Protein AF-A0A1J4KK73-F1 (afdb_monomer_lite)

Structure (mmCIF, N/CA/C/O backbone):
data_AF-A0A1J4KK73-F1
#
_entry.id   AF-A0A1J4KK73-F1
#
loop_
_atom_site.group_PDB
_atom_site.id
_atom_site.type_symbol
_atom_site.label_atom_id
_atom_site.label_alt_id
_atom_site.label_comp_id
_atom_site.label_asym_id
_atom_site.label_entity_id
_atom_site.label_seq_id
_atom_site.pdbx_PDB_ins_code
_atom_site.Cartn_x
_atom_site.Cartn_y
_atom_site.Cartn_z
_atom_site.occupancy
_atom_site.B_iso_or_equiv
_atom_site.auth_seq_id
_atom_site.auth_comp_id
_atom_site.auth_asym_id
_atom_site.auth_atom_id
_atom_site.pdbx_PDB_model_num
ATOM 1 N N . MET A 1 1 ? -114.849 -14.499 74.407 1.00 37.69 1 MET A N 1
ATOM 2 C CA . MET A 1 1 ? -116.045 -15.355 74.528 1.00 37.69 1 MET A CA 1
ATOM 3 C C . MET A 1 1 ? -116.037 -16.018 75.894 1.00 37.69 1 MET A C 1
ATOM 5 O O . MET A 1 1 ? -115.038 -16.632 76.224 1.00 37.69 1 MET A O 1
ATOM 9 N N . SER A 1 2 ? -117.132 -15.803 76.633 1.00 34.94 2 SER A N 1
ATOM 10 C CA . SER A 1 2 ? -117.765 -16.639 77.673 1.00 34.94 2 SER A CA 1
ATOM 11 C C . SER A 1 2 ? -116.891 -17.331 78.733 1.00 34.94 2 SER A C 1
ATOM 13 O O . SER A 1 2 ? -116.078 -18.186 78.421 1.00 34.94 2 SER A O 1
ATOM 15 N N . ASN A 1 3 ? -117.011 -16.933 80.008 1.00 33.81 3 ASN A N 1
ATOM 16 C CA . ASN A 1 3 ? -117.972 -17.464 81.006 1.00 33.81 3 ASN A CA 1
ATOM 17 C C . ASN A 1 3 ? -117.788 -18.968 81.277 1.00 33.81 3 ASN A C 1
ATOM 19 O O . ASN A 1 3 ? -118.080 -19.765 80.397 1.00 33.81 3 ASN A O 1
ATOM 23 N N . LYS A 1 4 ? -117.484 -19.387 82.515 1.00 38.47 4 LYS A N 1
ATOM 24 C CA . LYS A 1 4 ? -118.434 -19.637 83.622 1.00 38.47 4 LYS A CA 1
ATOM 25 C C . LYS A 1 4 ? -117.736 -20.334 84.807 1.00 38.47 4 LYS A C 1
ATOM 27 O O . LYS A 1 4 ? -116.774 -21.069 84.632 1.00 38.47 4 LYS A O 1
ATOM 32 N N . LYS A 1 5 ? -118.289 -20.067 85.992 1.00 43.50 5 LYS A N 1
ATOM 33 C CA . LYS A 1 5 ? -118.094 -20.722 87.297 1.00 43.50 5 LYS A CA 1
ATOM 34 C C . LYS A 1 5 ? -118.304 -22.244 87.235 1.00 43.50 5 LYS A C 1
ATOM 36 O O . LYS A 1 5 ? -119.182 -22.663 86.491 1.00 43.50 5 LYS A O 1
ATOM 41 N N . GLU A 1 6 ? -117.653 -23.004 88.121 1.00 37.44 6 GLU A N 1
ATOM 42 C CA . GLU A 1 6 ? -118.314 -23.685 89.256 1.00 37.44 6 GLU A CA 1
ATOM 43 C C . GLU A 1 6 ? -117.325 -24.425 90.173 1.00 37.44 6 GLU A C 1
ATOM 45 O O . GLU A 1 6 ? -116.244 -24.843 89.769 1.00 37.44 6 GLU A O 1
ATOM 50 N N . SER A 1 7 ? -117.716 -24.489 91.443 1.00 42.03 7 SER A N 1
ATOM 51 C CA . SER A 1 7 ? -116.989 -24.955 92.624 1.00 42.03 7 SER A CA 1
ATOM 52 C C . SER A 1 7 ? -117.225 -26.447 92.885 1.00 42.03 7 SER A C 1
ATOM 54 O O . SER A 1 7 ? -118.329 -26.914 92.624 1.00 42.03 7 SER A O 1
ATOM 56 N N . GLN A 1 8 ? -116.289 -27.148 93.541 1.00 37.66 8 GLN A N 1
ATOM 57 C CA . GLN A 1 8 ? -116.631 -28.192 94.524 1.00 37.66 8 GLN A CA 1
ATOM 58 C C . GLN A 1 8 ? -115.457 -28.527 95.464 1.00 37.66 8 GLN A C 1
ATOM 60 O O . GLN A 1 8 ? -114.325 -28.731 95.035 1.00 37.66 8 GLN A O 1
ATOM 65 N N . GLU A 1 9 ? -115.762 -28.520 96.763 1.00 37.34 9 GLU A N 1
ATOM 66 C CA . GLU A 1 9 ? -114.886 -28.761 97.914 1.00 37.34 9 GLU A CA 1
ATOM 67 C C . GLU A 1 9 ? -114.491 -30.238 98.077 1.00 37.34 9 GLU A C 1
ATOM 69 O O . GLU A 1 9 ? -115.295 -31.137 97.836 1.00 37.34 9 GLU A O 1
ATOM 74 N N . GLY A 1 10 ? -113.279 -30.485 98.593 1.00 32.53 10 GLY A N 1
ATOM 75 C CA . GLY A 1 10 ? -112.833 -31.817 99.006 1.00 32.53 10 GLY A CA 1
ATOM 76 C C . GLY A 1 10 ? -111.504 -31.837 99.778 1.00 32.53 10 GLY A C 1
ATOM 77 O O . GLY A 1 10 ? -110.444 -31.983 99.187 1.00 32.53 10 GLY A O 1
ATOM 78 N N . ASN A 1 11 ? -111.599 -31.775 101.111 1.00 37.06 11 ASN A N 1
ATOM 79 C CA . ASN A 1 11 ? -110.694 -32.348 102.129 1.00 37.06 11 ASN A CA 1
ATOM 80 C C . ASN A 1 11 ? -109.255 -31.759 102.352 1.00 37.06 11 ASN A C 1
ATOM 82 O O . ASN A 1 11 ? -108.294 -32.151 101.689 1.00 37.06 11 ASN A O 1
ATOM 86 N N . PRO A 1 12 ? -109.038 -30.895 103.376 1.00 44.22 12 PRO A N 1
ATOM 87 C CA . PRO A 1 12 ? -107.839 -30.052 103.523 1.00 44.22 12 PRO A CA 1
ATOM 88 C C . PRO A 1 12 ? -106.745 -30.584 104.484 1.00 44.22 12 PRO A C 1
ATOM 90 O O . PRO A 1 12 ? -106.152 -29.799 105.223 1.00 44.22 12 PRO A O 1
ATOM 93 N N . LYS A 1 13 ? -106.457 -31.899 104.534 1.00 44.25 13 LYS A N 1
ATOM 94 C CA . LYS A 1 13 ? -105.399 -32.437 105.438 1.00 44.25 13 LYS A CA 1
ATOM 95 C C . LYS A 1 13 ? -104.414 -33.471 104.866 1.00 44.25 13 LYS A C 1
ATOM 97 O O . LYS A 1 13 ? -103.488 -33.852 105.575 1.00 44.25 13 LYS A O 1
ATOM 102 N N . GLN A 1 14 ? -104.530 -33.868 103.597 1.00 44.59 14 GLN A N 1
ATOM 103 C CA . GLN A 1 14 ? -103.489 -34.651 102.893 1.00 44.59 14 GLN A CA 1
ATOM 104 C C . GLN A 1 14 ? -102.773 -33.859 101.787 1.00 44.59 14 GLN A C 1
ATOM 106 O O . GLN A 1 14 ? -101.636 -34.169 101.447 1.00 44.59 14 GLN A O 1
ATOM 111 N N . VAL A 1 15 ? -103.383 -32.772 101.308 1.00 51.00 15 VAL A N 1
ATOM 112 C CA . VAL A 1 15 ? -102.868 -31.945 100.206 1.00 51.00 15 VAL A CA 1
ATOM 113 C C . VAL A 1 15 ? -101.677 -31.069 100.630 1.00 51.00 15 VAL A C 1
ATOM 115 O O . VAL A 1 15 ? -100.819 -30.762 99.812 1.00 51.00 15 VAL A O 1
ATOM 118 N N . THR A 1 16 ? -101.547 -30.714 101.913 1.00 52.53 16 THR A N 1
ATOM 119 C CA . THR A 1 16 ? -100.463 -29.842 102.406 1.00 52.53 16 THR A CA 1
ATOM 120 C C . THR A 1 16 ? -99.100 -30.535 102.488 1.00 52.53 16 THR A C 1
ATOM 122 O O . THR A 1 16 ? -98.105 -29.925 102.114 1.00 52.53 16 THR A O 1
ATOM 125 N N . LYS A 1 17 ? -99.033 -31.820 102.870 1.00 54.22 17 LYS A N 1
ATOM 126 C CA . LYS A 1 17 ? -97.762 -32.578 102.890 1.00 54.22 17 LYS A CA 1
ATOM 127 C C . LYS A 1 17 ? -97.288 -32.993 101.494 1.00 54.22 17 LYS A C 1
ATOM 129 O O . LYS A 1 17 ? -96.089 -33.004 101.240 1.00 54.22 17 LYS A O 1
ATOM 134 N N . GLU A 1 18 ? -98.206 -33.291 100.574 1.00 53.12 18 GLU A N 1
ATOM 135 C CA . GLU A 1 18 ? -97.863 -33.551 99.168 1.00 53.12 18 GLU A CA 1
ATOM 136 C C . GLU A 1 18 ? -97.435 -32.277 98.428 1.00 53.12 18 GLU A C 1
ATOM 138 O O . GLU A 1 18 ? -96.528 -32.334 97.599 1.00 53.12 18 GLU A O 1
ATOM 143 N N . LEU A 1 19 ? -98.041 -31.125 98.745 1.00 54.22 19 LEU A N 1
ATOM 144 C CA . LEU A 1 19 ? -97.630 -29.827 98.204 1.00 54.22 19 LEU A CA 1
ATOM 145 C C . LEU A 1 19 ? -96.287 -29.356 98.766 1.00 54.22 19 LEU A C 1
ATOM 147 O O . LEU A 1 19 ? -95.513 -28.795 98.002 1.00 54.22 19 LEU A O 1
ATOM 151 N N . GLU A 1 20 ? -95.966 -29.608 100.039 1.00 58.38 20 GLU A N 1
ATOM 152 C CA . GLU A 1 20 ? -94.637 -29.304 100.596 1.00 58.38 20 GLU A CA 1
ATOM 153 C C . GLU A 1 20 ? -93.544 -30.201 100.003 1.00 58.38 20 GLU A C 1
ATOM 155 O O . GLU A 1 20 ? -92.474 -29.704 99.654 1.00 58.38 20 GLU A O 1
ATOM 160 N N . LEU A 1 21 ? -93.812 -31.498 99.798 1.00 59.66 21 LEU A N 1
ATOM 161 C CA . LEU A 1 21 ? -92.855 -32.406 99.158 1.00 59.66 21 LEU A CA 1
ATOM 162 C C . LEU A 1 21 ? -92.691 -32.094 97.659 1.00 59.66 21 LEU A C 1
ATOM 164 O O . LEU A 1 21 ? -91.568 -32.073 97.162 1.00 59.66 21 LEU A O 1
ATOM 168 N N . LYS A 1 22 ? -93.778 -31.770 96.939 1.00 59.25 22 LYS A N 1
ATOM 169 C CA . LYS A 1 22 ? -93.704 -31.273 95.551 1.00 59.25 22 LYS A CA 1
ATOM 170 C C . LYS A 1 22 ? -93.033 -29.909 95.459 1.00 59.25 22 LYS A C 1
ATOM 172 O O . LYS A 1 22 ? -92.297 -29.692 94.509 1.00 59.25 22 LYS A O 1
ATOM 177 N N . ALA A 1 23 ? -93.236 -29.008 96.417 1.00 60.09 23 ALA A N 1
ATOM 178 C CA . ALA A 1 23 ? -92.556 -27.716 96.451 1.00 60.09 23 ALA A CA 1
ATOM 179 C C . ALA A 1 23 ? -91.062 -27.873 96.760 1.00 60.09 23 ALA A C 1
ATOM 181 O O . ALA A 1 23 ? -90.253 -27.191 96.139 1.00 60.09 23 ALA A O 1
ATOM 182 N N . ALA A 1 24 ? -90.676 -28.800 97.642 1.00 61.19 24 ALA A N 1
ATOM 183 C CA . ALA A 1 24 ? -89.277 -29.123 97.914 1.00 61.19 24 ALA A CA 1
ATOM 184 C C . ALA A 1 24 ? -88.603 -29.797 96.707 1.00 61.19 24 ALA A C 1
ATOM 186 O O . ALA A 1 24 ? -87.531 -29.363 96.296 1.00 61.19 24 ALA A O 1
ATOM 187 N N . VAL A 1 25 ? -89.245 -30.783 96.071 1.00 63.25 25 VAL A N 1
ATOM 188 C CA . VAL A 1 25 ? -88.733 -31.430 94.847 1.00 63.25 25 VAL A CA 1
ATOM 189 C C . VAL A 1 25 ? -88.674 -30.439 93.685 1.00 63.25 25 VAL A C 1
ATOM 191 O O . VAL A 1 25 ? -87.638 -30.349 93.041 1.00 63.25 25 VAL A O 1
ATOM 194 N N . MET A 1 26 ? -89.699 -29.605 93.476 1.00 63.50 26 MET A N 1
ATOM 195 C CA . MET A 1 26 ? -89.655 -28.526 92.480 1.00 63.50 26 MET A CA 1
ATOM 196 C C . MET A 1 26 ? -88.588 -27.482 92.806 1.00 63.50 26 MET A C 1
ATOM 198 O O . MET A 1 26 ? -87.956 -26.978 91.893 1.00 63.50 26 MET A O 1
ATOM 202 N N . SER A 1 27 ? -88.360 -27.143 94.076 1.00 65.94 27 SER A N 1
ATOM 203 C CA . SER A 1 27 ? -87.299 -26.209 94.471 1.00 65.94 27 SER A CA 1
ATOM 204 C C . SER A 1 27 ? -85.912 -26.796 94.194 1.00 65.94 27 SER A C 1
ATOM 206 O O . SER A 1 27 ? -85.045 -26.105 93.661 1.00 65.94 27 SER A O 1
ATOM 208 N N . THR A 1 28 ? -85.728 -28.091 94.463 1.00 65.44 28 THR A N 1
ATOM 209 C CA . THR A 1 28 ? -84.481 -28.821 94.183 1.00 65.44 28 THR A CA 1
ATOM 210 C C . THR A 1 28 ? -84.267 -28.998 92.675 1.00 65.44 28 THR A C 1
ATOM 212 O O . THR A 1 28 ? -83.161 -28.785 92.190 1.00 65.44 28 THR A O 1
ATOM 215 N N . ASP A 1 29 ? -85.325 -29.272 91.905 1.00 66.88 29 ASP A N 1
ATOM 216 C CA . ASP A 1 29 ? -85.297 -29.310 90.437 1.00 66.88 29 ASP A CA 1
ATOM 217 C C . ASP A 1 29 ? -85.061 -27.926 89.828 1.00 66.88 29 ASP A C 1
ATOM 219 O O . ASP A 1 29 ? -84.320 -27.806 88.859 1.00 66.88 29 ASP A O 1
ATOM 223 N N . ILE A 1 30 ? -85.625 -26.858 90.395 1.00 68.50 30 ILE A N 1
ATOM 224 C CA . ILE A 1 30 ? -85.376 -25.479 89.956 1.00 68.50 30 ILE A CA 1
ATOM 225 C C . ILE A 1 30 ? -83.937 -25.070 90.285 1.00 68.50 30 ILE A C 1
ATOM 227 O O . ILE A 1 30 ? -83.308 -24.400 89.468 1.00 68.50 30 ILE A O 1
ATOM 231 N N . MET A 1 31 ? -83.386 -25.478 91.434 1.00 65.75 31 MET A N 1
ATOM 232 C CA . MET A 1 31 ? -81.975 -25.255 91.766 1.00 65.75 31 MET A CA 1
ATOM 233 C C . MET A 1 31 ? -81.039 -26.067 90.869 1.00 65.75 31 MET A C 1
ATOM 235 O O . MET A 1 31 ? -80.085 -25.495 90.352 1.00 65.75 31 MET A O 1
ATOM 239 N N . ASN A 1 32 ? -81.337 -27.336 90.587 1.00 67.94 32 ASN A N 1
ATOM 240 C CA . ASN A 1 32 ? -80.561 -28.148 89.646 1.00 67.94 32 ASN A CA 1
ATOM 241 C C . ASN A 1 32 ? -80.685 -27.636 88.205 1.00 67.94 32 ASN A C 1
ATOM 243 O O . ASN A 1 32 ? -79.696 -27.603 87.482 1.00 67.94 32 ASN A O 1
ATOM 247 N N . GLN A 1 33 ? -81.857 -27.168 87.770 1.00 70.44 33 GLN A N 1
ATOM 248 C CA . GLN A 1 33 ? -82.033 -26.528 86.461 1.00 70.44 33 GLN A CA 1
ATOM 249 C C . GLN A 1 33 ? -81.346 -25.163 86.380 1.00 70.44 33 GLN A C 1
ATOM 251 O O . GLN A 1 33 ? -80.894 -24.776 85.305 1.00 70.44 33 GLN A O 1
ATOM 256 N N . ARG A 1 34 ? -81.254 -24.420 87.490 1.00 69.88 34 ARG A N 1
ATOM 257 C CA . ARG A 1 34 ? -80.482 -23.171 87.565 1.00 69.88 34 ARG A CA 1
ATOM 258 C C . ARG A 1 34 ? -78.984 -23.438 87.545 1.00 69.88 34 ARG A C 1
ATOM 260 O O . ARG A 1 34 ? -78.317 -22.827 86.727 1.00 69.88 34 ARG A O 1
ATOM 267 N N . SER A 1 35 ? -78.492 -24.391 88.332 1.00 72.56 35 SER A N 1
ATOM 268 C CA . SER A 1 35 ? -77.089 -24.819 88.331 1.00 72.56 35 SER A CA 1
ATOM 269 C C . SER A 1 35 ? -76.682 -25.385 86.970 1.00 72.56 35 SER A C 1
ATOM 271 O O . SER A 1 35 ? -75.711 -24.920 86.398 1.00 72.56 35 SER A O 1
ATOM 273 N N . THR A 1 36 ? -77.473 -26.272 86.362 1.00 72.12 36 THR A N 1
ATOM 274 C CA . THR A 1 36 ? -77.182 -26.785 85.009 1.00 72.12 36 THR A CA 1
ATOM 275 C C . THR A 1 36 ? -77.310 -25.715 83.923 1.00 72.12 36 THR A C 1
ATOM 277 O O . THR A 1 36 ? -76.590 -25.776 82.929 1.00 72.12 36 THR A O 1
ATOM 280 N N . ARG A 1 37 ? -78.176 -24.701 84.089 1.00 72.25 37 ARG A N 1
ATOM 281 C CA . ARG A 1 37 ? -78.203 -23.520 83.207 1.00 72.25 37 ARG A CA 1
ATOM 282 C C . ARG A 1 37 ? -77.000 -22.612 83.406 1.00 72.25 37 ARG A C 1
ATOM 284 O O . ARG A 1 37 ? -76.519 -22.072 82.417 1.00 72.25 37 ARG A O 1
ATOM 291 N N . GLU A 1 38 ? -76.540 -22.422 84.634 1.00 76.25 38 GLU A N 1
ATOM 292 C CA . GLU A 1 38 ? -75.340 -21.646 84.952 1.00 76.25 38 GLU A CA 1
ATOM 293 C C . GLU A 1 38 ? -74.087 -22.357 84.437 1.00 76.25 38 GLU A C 1
ATOM 295 O O . GLU A 1 38 ? -73.271 -21.721 83.775 1.00 76.25 38 GLU A O 1
ATOM 300 N N . ASP A 1 39 ? -73.995 -23.676 84.604 1.00 75.06 39 ASP A N 1
ATOM 301 C CA . ASP A 1 39 ? -72.930 -24.517 84.054 1.00 75.06 39 ASP A CA 1
ATOM 302 C C . ASP A 1 39 ? -72.960 -24.522 82.522 1.00 75.06 39 ASP A C 1
ATOM 304 O O . ASP A 1 39 ? -71.927 -24.334 81.878 1.00 75.06 39 ASP A O 1
ATOM 308 N N . ALA A 1 40 ? -74.141 -24.650 81.905 1.00 75.69 40 ALA A N 1
ATOM 309 C CA . ALA A 1 40 ? -74.293 -24.545 80.454 1.00 75.69 40 ALA A CA 1
ATOM 310 C C . ALA A 1 40 ? -73.959 -23.136 79.941 1.00 75.69 40 ALA A C 1
ATOM 312 O O . ALA A 1 40 ? -73.318 -22.997 78.899 1.00 75.69 40 ALA A O 1
ATOM 313 N N . ALA A 1 41 ? -74.342 -22.082 80.665 1.00 78.44 41 ALA A N 1
ATOM 314 C CA . ALA A 1 41 ? -73.981 -20.709 80.331 1.00 78.44 41 ALA A CA 1
ATOM 315 C C . ALA A 1 41 ? -72.468 -20.498 80.443 1.00 78.44 41 ALA A C 1
ATOM 317 O O . ALA A 1 41 ? -71.882 -19.906 79.537 1.00 78.44 41 ALA A O 1
ATOM 318 N N . HIS A 1 42 ? -71.824 -21.032 81.485 1.00 80.06 42 HIS A N 1
ATOM 319 C CA . HIS A 1 42 ? -70.373 -21.024 81.648 1.00 80.06 42 HIS A CA 1
ATOM 320 C C . HIS A 1 42 ? -69.670 -21.781 80.521 1.00 80.06 42 HIS A C 1
ATOM 322 O O . HIS A 1 42 ? -68.718 -21.248 79.951 1.00 80.06 42 HIS A O 1
ATOM 328 N N . LEU A 1 43 ? -70.169 -22.959 80.139 1.00 83.19 43 LEU A N 1
ATOM 329 C CA . LEU A 1 43 ? -69.639 -23.761 79.037 1.00 83.19 43 LEU A CA 1
ATOM 330 C C . LEU A 1 43 ? -69.768 -23.028 77.694 1.00 83.19 43 LEU A C 1
ATOM 332 O O . LEU A 1 43 ? -68.811 -22.976 76.925 1.00 83.19 43 LEU A O 1
ATOM 336 N N . VAL A 1 44 ? -70.914 -22.391 77.429 1.00 81.75 44 VAL A N 1
ATOM 337 C CA . VAL A 1 44 ? -71.133 -21.551 76.239 1.00 81.75 44 VAL A CA 1
ATOM 338 C C . VAL A 1 44 ? -70.196 -20.343 76.242 1.00 81.75 44 VAL A C 1
ATOM 340 O O . VAL A 1 44 ? -69.642 -19.996 75.201 1.00 81.75 44 VAL A O 1
ATOM 343 N N . LEU A 1 45 ? -69.964 -19.715 77.397 1.00 84.81 45 LEU A N 1
ATOM 344 C CA . LEU A 1 45 ? -69.024 -18.598 77.538 1.00 84.81 45 LEU A CA 1
ATOM 345 C C . LEU A 1 45 ? -67.576 -19.045 77.304 1.00 84.81 45 LEU A C 1
ATOM 347 O O . LEU A 1 45 ? -66.802 -18.325 76.667 1.00 84.81 45 LEU A O 1
ATOM 351 N N . GLN A 1 46 ? -67.219 -20.243 77.769 1.00 84.50 46 GLN A N 1
ATOM 352 C CA . GLN A 1 46 ? -65.917 -20.862 77.544 1.00 84.50 46 GLN A CA 1
ATOM 353 C C . GLN A 1 46 ? -65.717 -21.207 76.065 1.00 84.50 46 GLN A C 1
ATOM 355 O O . GLN A 1 46 ? -64.695 -20.830 75.494 1.00 84.50 46 GLN A O 1
ATOM 360 N N . PHE A 1 47 ? -66.717 -21.815 75.419 1.00 88.12 47 PHE A N 1
ATOM 361 C CA . PHE A 1 47 ? -66.720 -22.073 73.978 1.00 88.12 47 PHE A CA 1
ATOM 362 C C . PHE A 1 47 ? -66.607 -20.780 73.182 1.00 88.12 47 PHE A C 1
ATOM 364 O O . PHE A 1 47 ? -65.797 -20.694 72.267 1.00 88.12 47 PHE A O 1
ATOM 371 N N . LYS A 1 48 ? -67.359 -19.740 73.555 1.00 86.75 48 LYS A N 1
ATOM 372 C CA . LYS A 1 48 ? -67.303 -18.436 72.889 1.00 86.75 48 LYS A CA 1
ATOM 373 C C . LYS A 1 48 ? -65.911 -17.816 73.011 1.00 86.75 48 LYS A C 1
ATOM 375 O O . LYS A 1 48 ? -65.387 -17.343 72.010 1.00 86.75 48 LYS A O 1
ATOM 380 N N . ARG A 1 49 ? -65.276 -17.886 74.189 1.00 86.81 49 ARG A N 1
ATOM 381 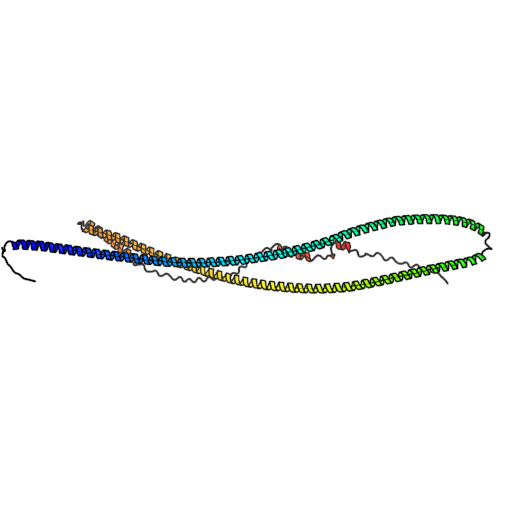C CA . ARG A 1 49 ? -63.882 -17.447 74.389 1.00 86.81 49 ARG A CA 1
ATOM 382 C C . ARG A 1 49 ? -62.886 -18.267 73.570 1.00 86.81 49 ARG A C 1
ATOM 384 O O . ARG A 1 49 ? -62.011 -17.680 72.942 1.00 86.81 49 ARG A O 1
ATOM 391 N N . GLN A 1 50 ? -63.021 -19.592 73.542 1.00 87.94 50 GLN A N 1
ATOM 392 C CA . GLN A 1 50 ? -62.161 -20.464 72.736 1.00 87.94 50 GLN A CA 1
ATOM 393 C C . GLN A 1 50 ? -62.319 -20.184 71.239 1.00 87.94 50 GLN A C 1
ATOM 395 O O . GLN A 1 50 ? -61.325 -20.112 70.524 1.00 87.94 50 GLN A O 1
ATOM 400 N N . LEU A 1 51 ? -63.545 -19.952 70.771 1.00 89.06 51 LEU A N 1
ATOM 401 C CA . LEU A 1 51 ? -63.849 -19.652 69.373 1.00 89.06 51 LEU A CA 1
ATOM 402 C C . LEU A 1 51 ? -63.333 -18.262 68.975 1.00 89.06 51 LEU A C 1
ATOM 404 O O . LEU A 1 51 ? -62.800 -18.097 67.883 1.00 89.06 51 LEU A O 1
ATOM 408 N N . GLN A 1 52 ? -63.391 -17.284 69.884 1.00 88.69 52 GLN A N 1
ATOM 409 C CA . GLN A 1 52 ? -62.806 -15.954 69.687 1.00 88.69 52 GLN A CA 1
ATOM 410 C C . GLN A 1 52 ? -61.267 -15.998 69.672 1.00 88.69 52 GLN A C 1
ATOM 412 O O . GLN A 1 52 ? -60.638 -15.345 68.842 1.00 88.69 52 GLN A O 1
ATOM 417 N N . ALA A 1 53 ? -60.647 -16.815 70.531 1.00 86.75 53 ALA A N 1
ATOM 418 C CA . ALA A 1 53 ? -59.203 -17.052 70.517 1.00 86.75 53 ALA A CA 1
ATOM 419 C C . ALA A 1 53 ? -58.750 -17.811 69.253 1.00 86.75 53 ALA A C 1
ATOM 421 O O . ALA A 1 53 ? -57.722 -17.483 68.656 1.00 86.75 53 ALA A O 1
ATOM 422 N N . ALA A 1 54 ? -59.534 -18.792 68.797 1.00 87.62 54 ALA A N 1
ATOM 423 C CA . ALA A 1 54 ? -59.307 -19.492 67.536 1.00 87.62 54 ALA A CA 1
ATOM 424 C C . ALA A 1 54 ? -59.438 -18.540 66.332 1.00 87.62 54 ALA A C 1
ATOM 426 O O . ALA A 1 54 ? -58.573 -18.540 65.462 1.00 87.62 54 ALA A O 1
ATOM 427 N N . ALA A 1 55 ? -60.447 -17.665 66.316 1.00 84.69 55 ALA A N 1
ATOM 428 C CA . ALA A 1 55 ? -60.605 -16.647 65.277 1.00 84.69 55 ALA A CA 1
ATOM 429 C C . ALA A 1 55 ? -59.397 -15.694 65.222 1.00 84.69 55 ALA A C 1
ATOM 431 O O . ALA A 1 55 ? -58.814 -15.516 64.157 1.00 84.69 55 ALA A O 1
ATOM 432 N N . LEU A 1 56 ? -58.939 -15.185 66.373 1.00 89.44 56 LEU A N 1
ATOM 433 C CA . LEU A 1 56 ? -57.752 -14.322 66.459 1.00 89.44 56 LEU A CA 1
ATOM 434 C C . LEU A 1 56 ? -56.460 -15.024 66.014 1.00 89.44 56 LEU A C 1
ATOM 436 O O . LEU A 1 56 ? -55.578 -14.403 65.424 1.00 89.44 56 LEU A O 1
ATOM 440 N N . THR A 1 57 ? -56.307 -16.319 66.300 1.00 90.62 57 THR A N 1
ATOM 441 C CA . THR A 1 57 ? -55.127 -17.075 65.841 1.00 90.62 57 THR A CA 1
ATOM 442 C C . THR A 1 57 ? -55.161 -17.351 64.340 1.00 90.62 57 THR A C 1
ATOM 444 O O . THR A 1 57 ? -54.105 -17.332 63.705 1.00 90.62 57 THR A O 1
ATOM 447 N N . VAL A 1 58 ? -56.343 -17.568 63.757 1.00 90.50 58 VAL A N 1
ATOM 448 C CA . VAL A 1 58 ? -56.523 -17.673 62.301 1.00 90.50 58 VAL A CA 1
ATOM 449 C C . VAL A 1 58 ? -56.251 -16.332 61.623 1.00 90.50 58 VAL A C 1
ATOM 451 O O . VAL A 1 58 ? -55.534 -16.308 60.629 1.00 90.50 58 VAL A O 1
ATOM 454 N N . GLU A 1 59 ? -56.729 -15.224 62.187 1.00 90.06 59 GLU A N 1
ATOM 455 C CA . GLU A 1 59 ? -56.497 -13.871 61.667 1.00 90.06 59 GLU A CA 1
ATOM 456 C C . GLU A 1 59 ? -55.003 -13.514 61.667 1.00 90.06 59 GLU A C 1
ATOM 458 O O . GLU A 1 59 ? -54.450 -13.177 60.623 1.00 90.06 59 GLU A O 1
ATOM 463 N N . LYS A 1 60 ? -54.289 -13.757 62.776 1.00 91.31 60 LYS A N 1
ATOM 464 C CA . LYS A 1 60 ? -52.821 -13.597 62.830 1.00 91.31 60 LYS A CA 1
ATOM 465 C C . LYS A 1 60 ? -52.083 -14.488 61.823 1.00 91.31 60 LYS A C 1
ATOM 467 O O . LYS A 1 60 ? -51.068 -14.088 61.245 1.00 91.31 60 LYS A O 1
ATOM 472 N N . LYS A 1 61 ? -52.557 -15.719 61.599 1.00 91.44 61 LYS A N 1
ATOM 473 C CA . LYS A 1 61 ? -51.997 -16.605 60.562 1.00 91.44 61 LYS A CA 1
ATOM 474 C C . LYS A 1 61 ? -52.270 -16.071 59.154 1.00 91.44 61 LYS A C 1
ATOM 476 O O . LYS A 1 61 ? -51.381 -16.145 58.312 1.00 91.44 61 LYS A O 1
ATOM 481 N N . ALA A 1 62 ? -53.449 -15.508 58.904 1.00 90.25 62 ALA A N 1
ATOM 482 C CA . ALA A 1 62 ? -53.787 -14.892 57.627 1.00 90.25 62 ALA A CA 1
ATOM 483 C C . ALA A 1 62 ? -52.926 -13.646 57.365 1.00 90.25 62 ALA A C 1
ATOM 485 O O . ALA A 1 62 ? -52.352 -13.531 56.288 1.00 90.25 62 ALA A O 1
ATOM 486 N N . GLU A 1 63 ? -52.731 -12.772 58.356 1.00 90.00 63 GLU A N 1
ATOM 487 C CA . GLU A 1 63 ? -51.863 -11.588 58.243 1.00 90.00 63 GLU A CA 1
ATOM 488 C C . GLU A 1 63 ? -50.396 -11.952 57.979 1.00 90.00 63 GLU A C 1
ATOM 490 O O . GLU A 1 63 ? -49.733 -11.351 57.129 1.00 90.00 63 GLU A O 1
ATOM 495 N N . THR A 1 64 ? -49.869 -12.965 58.673 1.00 91.31 64 THR A N 1
ATOM 496 C CA . THR A 1 64 ? -48.490 -13.438 58.450 1.00 91.31 64 THR A CA 1
ATOM 497 C C . THR A 1 64 ? -48.324 -14.095 57.080 1.00 91.31 64 THR A C 1
ATOM 499 O O . THR A 1 64 ? -47.309 -13.876 56.413 1.00 91.31 64 THR A O 1
ATOM 502 N N . GLN A 1 65 ? -49.319 -14.857 56.615 1.00 91.94 65 GLN A N 1
ATOM 503 C CA . GLN A 1 65 ? -49.336 -15.397 55.254 1.00 91.94 65 GLN A CA 1
ATOM 504 C C . GLN A 1 65 ? -49.433 -14.285 54.207 1.00 91.94 65 GLN A C 1
ATOM 506 O O . GLN A 1 65 ? -48.674 -14.312 53.241 1.00 91.94 65 GLN A O 1
ATOM 511 N N . GLN A 1 66 ? -50.277 -13.278 54.424 1.00 93.50 66 GLN A N 1
ATOM 512 C CA . GLN A 1 66 ? -50.413 -12.123 53.540 1.00 93.50 66 GLN A CA 1
ATOM 513 C C . GLN A 1 66 ? -49.100 -11.339 53.444 1.00 93.50 66 GLN A C 1
ATOM 515 O O . GLN A 1 66 ? -48.618 -11.072 52.347 1.00 93.50 66 GLN A O 1
ATOM 520 N N . SER A 1 67 ? -48.447 -11.082 54.580 1.00 92.69 67 SER A N 1
ATOM 521 C CA . SER A 1 67 ? -47.128 -10.436 54.634 1.00 92.69 67 SER A CA 1
ATOM 522 C C . SER A 1 67 ? -46.070 -11.230 53.856 1.00 92.69 67 SER A C 1
ATOM 524 O O . SER A 1 67 ? -45.235 -10.660 53.150 1.00 92.69 67 SER A O 1
ATOM 526 N N . ARG A 1 68 ? -46.117 -12.568 53.936 1.00 93.56 68 ARG A N 1
ATOM 527 C CA . ARG A 1 68 ? -45.224 -13.454 53.176 1.00 93.56 68 ARG A CA 1
ATOM 528 C C . ARG A 1 68 ? -45.523 -13.428 51.677 1.00 93.56 68 ARG A C 1
ATOM 530 O O . ARG A 1 68 ? -44.582 -13.414 50.886 1.00 93.56 68 ARG A O 1
ATOM 537 N N . ILE A 1 69 ? -46.796 -13.406 51.284 1.00 93.19 69 ILE A N 1
ATOM 538 C CA . ILE A 1 69 ? -47.216 -13.276 49.882 1.00 93.19 69 ILE A CA 1
ATOM 539 C C . ILE A 1 69 ? -46.735 -11.940 49.315 1.00 93.19 69 ILE A C 1
ATOM 541 O O . ILE A 1 69 ? -46.139 -11.914 48.240 1.00 93.19 69 ILE A O 1
ATOM 545 N N . GLU A 1 70 ? -46.920 -10.840 50.044 1.00 93.38 70 GLU A N 1
ATOM 546 C CA . GLU A 1 70 ? -46.453 -9.519 49.621 1.00 93.38 70 GLU A CA 1
ATOM 547 C C . GLU A 1 70 ? -44.934 -9.468 49.464 1.00 93.38 70 GLU A C 1
ATOM 549 O O . GLU A 1 70 ? -44.438 -8.952 48.461 1.00 93.38 70 GLU A O 1
ATOM 554 N N . PHE A 1 71 ? -44.190 -10.037 50.417 1.00 94.94 71 PHE A N 1
ATOM 555 C CA . PHE A 1 71 ? -42.738 -10.147 50.317 1.00 94.94 71 PHE A CA 1
ATOM 556 C C . PHE A 1 71 ? -42.329 -10.918 49.058 1.00 94.94 71 PHE A C 1
ATOM 558 O O . PHE A 1 71 ? -41.590 -10.380 48.236 1.00 94.94 71 PHE A O 1
ATOM 565 N N . LEU A 1 72 ? -42.869 -12.125 48.856 1.00 94.31 72 LEU A N 1
ATOM 566 C CA . LEU A 1 72 ? -42.567 -12.953 47.684 1.00 94.31 72 LEU A CA 1
ATOM 567 C C . LEU A 1 72 ? -42.936 -12.255 46.371 1.00 94.31 72 LEU A C 1
ATOM 569 O O . LEU A 1 72 ? -42.183 -12.342 45.405 1.00 94.31 72 LEU A O 1
ATOM 573 N N . THR A 1 73 ? -44.046 -11.518 46.343 1.00 94.56 73 THR A N 1
ATOM 574 C CA . THR A 1 73 ? -44.481 -10.746 45.170 1.00 94.56 73 TH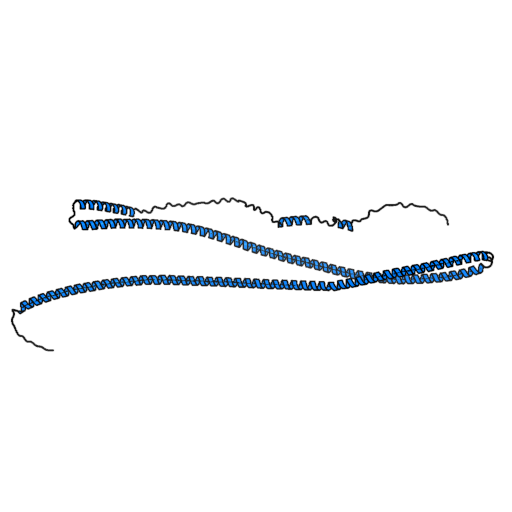R A CA 1
ATOM 575 C C . THR A 1 73 ? -43.499 -9.617 44.856 1.00 94.56 73 THR A C 1
ATOM 577 O O . THR A 1 73 ? -43.131 -9.420 43.697 1.00 94.56 73 THR A O 1
ATOM 580 N N . ARG A 1 74 ? -43.009 -8.897 45.876 1.00 94.00 74 ARG A N 1
ATOM 581 C CA . ARG A 1 74 ? -41.970 -7.867 45.697 1.00 94.00 74 ARG A CA 1
ATOM 582 C C . ARG A 1 74 ? -40.658 -8.479 45.211 1.00 94.00 74 ARG A C 1
ATOM 584 O O . ARG A 1 74 ? -40.032 -7.916 44.316 1.00 94.00 74 ARG A O 1
ATOM 591 N N . THR A 1 75 ? -40.256 -9.629 45.756 1.00 94.19 75 THR A N 1
ATOM 592 C CA . THR A 1 75 ? -39.044 -10.338 45.323 1.00 94.19 75 THR A CA 1
ATOM 593 C C . THR A 1 75 ? -39.163 -10.817 43.877 1.00 94.19 75 THR A C 1
ATOM 595 O O . THR A 1 75 ? -38.242 -10.594 43.096 1.00 94.19 75 THR A O 1
ATOM 598 N N . LEU A 1 76 ? -40.307 -11.396 43.492 1.00 94.00 76 LEU A N 1
ATOM 599 C CA . LEU A 1 76 ? -40.595 -11.801 42.112 1.00 94.00 76 LEU A CA 1
ATOM 600 C C . LEU A 1 76 ? -40.553 -10.608 41.159 1.00 94.00 76 LEU A C 1
ATOM 602 O O . LEU A 1 76 ? -39.826 -10.651 40.174 1.00 94.00 76 LEU A O 1
ATOM 606 N N . SER A 1 77 ? -41.237 -9.511 41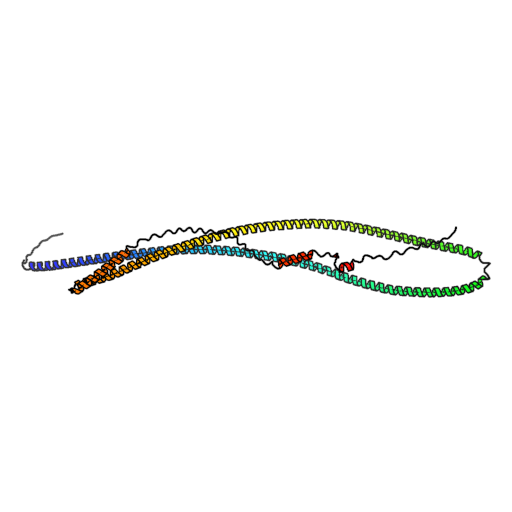.490 1.00 95.69 77 SER A N 1
ATOM 607 C CA . SER A 1 77 ? -41.217 -8.300 40.661 1.00 95.69 77 SER A CA 1
ATOM 608 C C . SER A 1 77 ? -39.808 -7.705 40.531 1.00 95.69 77 SER A C 1
ATOM 610 O O . SER A 1 77 ? -39.430 -7.208 39.469 1.00 95.69 77 SER A O 1
ATOM 612 N N . SER A 1 78 ? -38.997 -7.762 41.594 1.00 95.12 78 SER A N 1
ATOM 613 C CA . SER A 1 78 ? -37.590 -7.351 41.537 1.00 95.12 78 SER A CA 1
ATOM 614 C C . SER A 1 78 ? -36.777 -8.254 40.606 1.00 95.12 78 SER A C 1
ATOM 616 O O . SER A 1 78 ? -36.025 -7.743 39.777 1.00 95.12 78 SER A O 1
ATOM 618 N N . ALA A 1 79 ? -36.959 -9.573 40.700 1.00 93.50 79 ALA A N 1
ATOM 619 C CA . ALA A 1 79 ? -36.284 -10.547 39.846 1.00 93.50 79 ALA A CA 1
ATOM 620 C C . ALA A 1 79 ? -36.699 -10.410 38.371 1.00 93.50 79 ALA A C 1
ATOM 622 O O . ALA A 1 79 ? -35.852 -10.497 37.486 1.00 93.50 79 ALA A O 1
ATOM 623 N N . GLU A 1 80 ? -37.972 -10.128 38.088 1.00 94.12 80 GLU A N 1
ATOM 624 C CA . GLU A 1 80 ? -38.463 -9.847 36.732 1.00 94.12 80 GLU A CA 1
ATOM 625 C C . GLU A 1 80 ? -37.814 -8.589 36.147 1.00 94.12 80 GLU A C 1
ATOM 627 O O . GLU A 1 80 ? -37.301 -8.619 35.029 1.00 94.12 80 GLU A O 1
ATOM 632 N N . LYS A 1 81 ? -37.738 -7.503 36.927 1.00 95.38 81 LYS A N 1
ATOM 633 C CA . LYS A 1 81 ? -37.046 -6.273 36.505 1.00 95.38 81 LYS A CA 1
ATOM 634 C C . LYS A 1 81 ? -35.561 -6.510 36.246 1.00 95.38 81 LYS A C 1
ATOM 636 O O . LYS A 1 81 ? -34.997 -5.931 35.319 1.00 95.38 81 LYS A O 1
ATOM 641 N N . GLU A 1 82 ? -34.910 -7.324 37.069 1.00 94.75 82 GLU A N 1
ATOM 642 C CA . GLU A 1 82 ? -33.500 -7.666 36.895 1.00 94.75 82 GLU A CA 1
ATOM 643 C C . GLU A 1 82 ? -33.279 -8.547 35.662 1.00 94.75 82 GLU A C 1
ATOM 645 O O . GLU A 1 82 ? -32.388 -8.263 34.860 1.00 94.75 82 GLU A O 1
ATOM 650 N N . ARG A 1 83 ? -34.155 -9.530 35.431 1.00 95.19 83 ARG A N 1
ATOM 651 C CA . ARG A 1 83 ? -34.181 -10.329 34.202 1.00 95.19 83 ARG A CA 1
ATOM 652 C C . ARG A 1 83 ? -34.318 -9.437 32.972 1.00 95.19 83 ARG A C 1
ATOM 654 O O . ARG A 1 83 ? -33.549 -9.597 32.030 1.00 95.19 83 ARG A O 1
ATOM 661 N N . ASP A 1 84 ? -35.240 -8.480 32.981 1.00 95.25 84 ASP A N 1
ATOM 662 C CA . ASP A 1 84 ? -35.456 -7.580 31.843 1.00 95.25 84 ASP A CA 1
ATOM 663 C C . ASP A 1 84 ? -34.244 -6.664 31.600 1.00 95.25 84 ASP A C 1
ATOM 665 O O . ASP A 1 84 ? -33.849 -6.431 30.454 1.00 95.25 84 ASP A O 1
ATOM 669 N N . ARG A 1 85 ? -33.581 -6.193 32.667 1.00 95.88 85 ARG A N 1
ATOM 670 C CA . ARG A 1 85 ? -32.307 -5.457 32.561 1.00 95.88 85 ARG A CA 1
ATOM 671 C C . ARG A 1 85 ? -31.209 -6.311 31.934 1.00 95.88 85 ARG A C 1
ATOM 673 O O . ARG A 1 85 ? -30.524 -5.840 31.025 1.00 95.88 85 ARG A O 1
ATOM 680 N N . LEU A 1 86 ? -31.051 -7.553 32.393 1.00 94.44 86 LEU A N 1
ATOM 681 C CA . LEU A 1 86 ? -30.074 -8.490 31.840 1.00 94.44 86 LEU A CA 1
ATOM 682 C C . LEU A 1 86 ? -30.378 -8.805 30.376 1.00 94.44 86 LEU A C 1
ATOM 684 O O . LEU A 1 86 ? -29.464 -8.789 29.559 1.00 94.44 86 LEU A O 1
ATOM 688 N N . PHE A 1 87 ? -31.648 -9.004 30.025 1.00 95.75 87 PHE A N 1
ATOM 689 C CA . PHE A 1 87 ? -32.077 -9.281 28.656 1.00 95.75 87 PHE A CA 1
ATOM 690 C C . PHE A 1 87 ? -31.761 -8.116 27.712 1.00 95.75 87 PHE A C 1
ATOM 692 O O . PHE A 1 87 ? -31.196 -8.312 26.635 1.00 95.75 87 PHE A O 1
ATOM 699 N N . ASN A 1 88 ? -32.040 -6.883 28.142 1.00 95.50 88 ASN A N 1
ATOM 700 C CA . ASN A 1 88 ? -31.682 -5.682 27.387 1.00 95.50 88 ASN A CA 1
ATOM 701 C C . ASN A 1 88 ? -30.166 -5.540 27.222 1.00 95.50 88 ASN A C 1
ATOM 703 O O . ASN A 1 88 ? -29.694 -5.193 26.138 1.00 95.50 88 ASN A O 1
ATOM 707 N N . ARG A 1 89 ? -29.391 -5.854 28.267 1.00 95.56 89 ARG A N 1
ATOM 708 C CA . ARG A 1 89 ? -27.927 -5.828 28.193 1.00 95.56 89 ARG A CA 1
ATOM 709 C C . ARG A 1 89 ? -27.383 -6.891 27.240 1.00 95.56 89 ARG A C 1
ATOM 711 O O . ARG A 1 89 ? -26.481 -6.591 26.464 1.00 95.56 89 ARG A O 1
ATOM 718 N N . LEU A 1 90 ? -27.952 -8.095 27.260 1.00 94.12 90 LEU A N 1
ATOM 719 C CA . LEU A 1 90 ? -27.612 -9.188 26.347 1.00 94.12 90 LEU A CA 1
ATOM 720 C C . LEU A 1 90 ? -27.876 -8.789 24.896 1.00 94.12 90 LEU A C 1
ATOM 722 O O . LEU A 1 90 ? -26.995 -8.922 24.053 1.00 94.12 90 LEU A O 1
ATOM 726 N N . ARG A 1 91 ? -29.048 -8.204 24.625 1.00 96.00 91 ARG A N 1
ATOM 727 C CA . ARG A 1 91 ? -29.412 -7.711 23.293 1.00 96.00 91 ARG A CA 1
ATOM 728 C C . ARG A 1 91 ? -28.477 -6.603 22.812 1.00 96.00 91 ARG A C 1
ATOM 730 O O . ARG A 1 91 ? -28.095 -6.589 21.647 1.00 96.00 91 ARG A O 1
ATOM 737 N N . GLN A 1 92 ? -28.086 -5.691 23.701 1.00 95.75 92 GLN A N 1
ATOM 738 C CA . GLN A 1 92 ? -27.116 -4.647 23.376 1.00 95.75 92 GLN A CA 1
ATOM 739 C C . GLN A 1 92 ? -25.755 -5.246 22.998 1.00 95.75 92 GLN A C 1
ATOM 741 O O . GLN A 1 92 ? -25.216 -4.893 21.954 1.00 95.75 92 GLN A O 1
ATOM 746 N N . ILE A 1 93 ? -25.231 -6.174 23.805 1.00 94.94 93 ILE A N 1
ATOM 747 C CA . ILE A 1 93 ? -23.960 -6.859 23.522 1.00 94.94 93 ILE A CA 1
ATOM 748 C C . ILE A 1 93 ? -24.048 -7.612 22.192 1.00 94.94 93 ILE A C 1
ATOM 750 O O . ILE A 1 93 ? -23.125 -7.545 21.389 1.00 94.94 93 ILE A O 1
ATOM 754 N N . GLN A 1 94 ? -25.165 -8.288 21.931 1.00 95.81 94 GLN A N 1
ATOM 755 C CA . GLN A 1 94 ? -25.374 -9.024 20.690 1.00 95.81 94 GLN A CA 1
ATOM 756 C C . GLN A 1 94 ? -25.348 -8.092 19.471 1.00 95.81 94 GLN A C 1
ATOM 758 O O . GLN A 1 94 ? -24.610 -8.356 18.529 1.00 95.81 94 GLN A O 1
ATOM 763 N N . ASN A 1 95 ? -26.037 -6.948 19.533 1.00 95.88 95 ASN A N 1
ATOM 764 C CA . ASN A 1 95 ? -25.989 -5.932 18.477 1.00 95.88 95 ASN A CA 1
ATOM 765 C C . ASN A 1 95 ? -24.582 -5.331 18.295 1.00 95.88 95 ASN A C 1
ATOM 767 O O . ASN A 1 95 ? -24.168 -5.048 17.172 1.00 95.88 95 ASN A O 1
ATOM 771 N N . GLU A 1 96 ? -23.840 -5.114 19.386 1.00 95.75 96 GLU A N 1
ATOM 772 C CA . GLU A 1 96 ? -22.458 -4.621 19.333 1.00 95.75 96 GLU A CA 1
ATOM 773 C C . GLU A 1 96 ? -21.525 -5.641 18.661 1.00 95.75 96 GLU A C 1
ATOM 775 O O . GLU A 1 96 ? -20.695 -5.254 17.837 1.00 95.75 96 GLU A O 1
ATOM 780 N N . VAL A 1 97 ? -21.691 -6.934 18.960 1.00 95.50 97 VAL A N 1
ATOM 781 C CA . VAL A 1 97 ? -20.940 -8.033 18.332 1.00 95.50 97 VAL A CA 1
ATOM 782 C C . VAL A 1 97 ? -21.289 -8.164 16.849 1.00 95.50 97 VAL A C 1
ATOM 784 O O . VAL A 1 97 ? -20.377 -8.255 16.031 1.00 95.50 97 VAL A O 1
ATOM 787 N N . GLU A 1 98 ? -22.573 -8.114 16.486 1.00 95.75 98 GLU A N 1
ATOM 788 C CA . GLU A 1 98 ? -23.027 -8.151 15.086 1.00 95.75 98 GLU A CA 1
ATOM 789 C C . GLU A 1 98 ? -22.437 -6.969 14.295 1.00 95.75 98 GLU A C 1
ATOM 791 O O . GLU A 1 98 ? -21.830 -7.152 13.245 1.00 95.75 98 GLU A O 1
ATOM 796 N N . SER A 1 99 ? -22.480 -5.756 14.861 1.00 95.81 99 SER A N 1
ATOM 797 C CA . SER A 1 99 ? -21.893 -4.567 14.232 1.00 95.81 99 SER A CA 1
ATOM 798 C C . SER A 1 99 ? -20.373 -4.658 14.075 1.00 95.81 99 SER A C 1
ATOM 800 O O . SER A 1 99 ? -19.816 -4.149 13.099 1.00 95.81 99 SER A O 1
ATOM 802 N N . GLN A 1 100 ? -19.668 -5.259 15.038 1.00 94.88 100 GLN A N 1
ATOM 803 C CA . GLN A 1 100 ? -18.230 -5.495 14.908 1.00 94.88 100 GLN A CA 1
ATOM 804 C C . GLN A 1 100 ? -17.934 -6.530 13.827 1.00 94.88 100 GLN A C 1
ATOM 806 O O . GLN A 1 100 ? -17.028 -6.310 13.025 1.00 94.88 100 GLN A O 1
ATOM 811 N N . LYS A 1 101 ? -18.711 -7.614 13.775 1.00 96.50 101 LYS A N 1
ATOM 812 C CA . LYS A 1 101 ? -18.607 -8.637 12.737 1.00 96.50 101 LYS A CA 1
ATOM 813 C C . LYS A 1 101 ? -18.785 -8.028 11.345 1.00 96.50 101 LYS A C 1
ATOM 815 O O . LYS A 1 101 ? -17.889 -8.186 10.526 1.00 96.50 101 LYS A O 1
ATOM 820 N N . ASP A 1 102 ? -19.825 -7.224 11.129 1.00 95.69 102 ASP A N 1
ATOM 821 C CA . ASP A 1 102 ? -20.064 -6.550 9.844 1.00 95.69 102 ASP A CA 1
ATOM 822 C C . ASP A 1 102 ? -18.891 -5.645 9.432 1.00 95.69 102 ASP A C 1
ATOM 824 O O . ASP A 1 102 ? -18.504 -5.595 8.264 1.00 95.69 102 ASP A O 1
ATOM 828 N N . LYS A 1 103 ? -18.274 -4.940 10.392 1.00 95.69 103 LYS A N 1
ATOM 829 C CA . LYS A 1 103 ? -17.080 -4.117 10.127 1.00 95.69 103 LYS A CA 1
ATOM 830 C C . LYS A 1 103 ? -15.875 -4.964 9.732 1.00 95.69 103 LYS A C 1
ATOM 832 O O . LYS A 1 103 ? -15.123 -4.554 8.849 1.00 95.69 103 LYS A O 1
ATOM 837 N N . TYR A 1 104 ? -15.663 -6.103 10.388 1.00 95.31 104 TYR A N 1
ATOM 838 C CA . TYR A 1 104 ? -14.577 -7.014 10.033 1.00 95.31 104 TYR A CA 1
ATOM 839 C C . TYR A 1 104 ? -14.819 -7.671 8.675 1.00 95.31 104 TYR A C 1
ATOM 841 O O . TYR A 1 104 ? -13.891 -7.718 7.872 1.00 95.31 104 TYR A O 1
ATOM 849 N N . ASP A 1 105 ? -16.050 -8.078 8.373 1.00 94.50 105 ASP A N 1
ATOM 850 C CA . ASP A 1 105 ? -16.418 -8.649 7.076 1.00 94.50 105 ASP A CA 1
ATOM 851 C C . ASP A 1 105 ? -16.187 -7.629 5.945 1.00 94.50 105 ASP A C 1
ATOM 853 O O . ASP A 1 105 ? -15.520 -7.945 4.958 1.00 94.50 105 ASP A O 1
ATOM 857 N N . GLN A 1 106 ? -16.590 -6.365 6.136 1.00 95.81 106 GLN A N 1
ATOM 858 C CA . GLN A 1 106 ? -16.286 -5.276 5.193 1.00 95.81 106 GLN A CA 1
ATOM 859 C C . GLN A 1 106 ? -14.778 -5.032 5.025 1.00 95.81 106 GLN A C 1
ATOM 861 O O . GLN A 1 106 ? -14.307 -4.787 3.914 1.00 95.81 106 GLN A O 1
ATOM 866 N N . GLN A 1 107 ? -13.992 -5.094 6.107 1.00 94.88 107 GLN A N 1
ATOM 867 C CA . GLN A 1 107 ? -12.532 -4.955 6.027 1.00 94.88 107 GLN A CA 1
ATOM 868 C C . GLN A 1 107 ? -11.884 -6.117 5.271 1.00 94.88 107 GLN A C 1
ATOM 870 O O . GLN A 1 107 ? -10.973 -5.895 4.472 1.00 94.88 107 GLN A O 1
ATOM 875 N N . VAL A 1 108 ? -12.348 -7.345 5.505 1.00 94.06 108 VAL A N 1
ATOM 876 C CA . VAL A 1 108 ? -11.870 -8.536 4.796 1.00 94.06 108 VAL A CA 1
ATOM 877 C C . VAL A 1 108 ? -12.199 -8.429 3.311 1.00 94.06 108 VAL A C 1
ATOM 879 O O . VAL A 1 108 ? -11.316 -8.657 2.485 1.00 94.06 108 VAL A O 1
ATOM 882 N N . GLU A 1 109 ? -13.416 -8.022 2.955 1.00 95.75 109 GLU A N 1
ATOM 883 C CA . GLU A 1 109 ? -13.827 -7.842 1.560 1.00 95.75 109 GLU A CA 1
ATOM 884 C C . GLU A 1 109 ? -13.010 -6.740 0.862 1.00 95.75 109 GLU A C 1
ATOM 886 O O . GLU A 1 109 ? -12.502 -6.945 -0.243 1.00 95.75 109 GLU A O 1
ATOM 891 N N . ALA A 1 110 ? -12.768 -5.614 1.542 1.00 93.62 110 ALA A N 1
ATOM 892 C CA . ALA A 1 110 ? -11.908 -4.544 1.038 1.00 93.62 110 ALA A CA 1
ATOM 893 C C . ALA A 1 110 ? -10.455 -5.008 0.824 1.00 93.62 110 ALA A C 1
ATOM 895 O O . ALA A 1 110 ? -9.859 -4.709 -0.215 1.00 93.62 110 ALA A O 1
ATOM 896 N N . MET A 1 111 ? -9.885 -5.775 1.762 1.00 93.25 111 MET A N 1
ATOM 897 C CA . MET A 1 111 ? -8.546 -6.355 1.595 1.00 93.25 111 MET A CA 1
ATOM 898 C C . MET A 1 111 ? -8.493 -7.363 0.447 1.00 93.25 111 MET A C 1
ATOM 900 O O . MET A 1 111 ? -7.531 -7.366 -0.320 1.00 93.25 111 MET A O 1
ATOM 904 N N . GLN A 1 112 ? -9.517 -8.205 0.289 1.00 94.44 112 GLN A N 1
ATOM 905 C CA . GLN A 1 112 ? -9.593 -9.148 -0.828 1.00 94.44 112 GLN A CA 1
ATOM 906 C C . GLN A 1 112 ? -9.672 -8.421 -2.172 1.00 94.44 112 GLN A C 1
ATOM 908 O O . GLN A 1 112 ? -9.000 -8.827 -3.122 1.00 94.44 112 GLN A O 1
ATOM 913 N N . TYR A 1 113 ? -10.445 -7.336 -2.255 1.00 96.25 113 TYR A N 1
ATOM 914 C CA . TYR A 1 113 ? -10.525 -6.513 -3.458 1.00 96.25 113 TYR A CA 1
ATOM 915 C C . TYR A 1 113 ? -9.167 -5.889 -3.806 1.00 96.25 113 TYR A C 1
ATOM 917 O O . TYR A 1 113 ? -8.693 -6.045 -4.931 1.00 96.25 113 TYR A O 1
ATOM 925 N N . GLN A 1 114 ? -8.490 -5.277 -2.827 1.00 94.75 114 GLN A N 1
ATOM 926 C CA . GLN A 1 114 ? -7.141 -4.732 -3.017 1.00 94.75 114 GLN A CA 1
ATOM 927 C C . GLN A 1 114 ? -6.136 -5.810 -3.439 1.00 94.75 114 GLN A C 1
ATOM 929 O O . GLN A 1 114 ? -5.341 -5.588 -4.350 1.00 94.75 114 GLN A O 1
ATOM 934 N N . SER A 1 115 ? -6.188 -6.997 -2.826 1.00 93.25 115 SER A N 1
ATOM 935 C CA . SER A 1 115 ? -5.324 -8.121 -3.204 1.00 93.25 115 SER A CA 1
ATOM 936 C C . SER A 1 115 ? -5.551 -8.533 -4.658 1.00 93.25 115 SER A C 1
ATOM 938 O O . SER A 1 115 ? -4.588 -8.696 -5.406 1.00 93.25 115 SER A O 1
ATOM 940 N N . ARG A 1 116 ? -6.814 -8.642 -5.096 1.00 95.88 116 ARG A N 1
ATOM 941 C CA . ARG A 1 116 ? -7.156 -8.966 -6.492 1.00 95.88 116 ARG A CA 1
ATOM 942 C C . ARG A 1 116 ? -6.659 -7.901 -7.466 1.00 95.88 116 ARG A C 1
ATOM 944 O O . ARG A 1 116 ? -6.130 -8.251 -8.517 1.00 95.88 116 ARG A O 1
ATOM 951 N N . GLU A 1 117 ? -6.790 -6.623 -7.123 1.00 95.31 117 GLU A N 1
ATOM 952 C CA . GLU A 1 117 ? -6.318 -5.515 -7.959 1.00 95.31 117 GLU A CA 1
ATOM 953 C C . GLU A 1 117 ? -4.788 -5.537 -8.114 1.00 95.31 117 GLU A C 1
ATOM 955 O O . GLU A 1 117 ? -4.256 -5.428 -9.224 1.00 95.31 117 GLU A O 1
ATOM 960 N N . VAL A 1 118 ? -4.070 -5.765 -7.010 1.00 93.81 118 VAL A N 1
ATOM 961 C CA . VAL A 1 118 ? -2.610 -5.917 -7.002 1.00 93.81 118 VAL A CA 1
ATOM 962 C C . VAL A 1 118 ? -2.180 -7.131 -7.829 1.00 93.81 118 VAL A C 1
ATOM 964 O O . VAL A 1 118 ? -1.294 -7.013 -8.679 1.00 93.81 118 VAL A O 1
ATOM 967 N N . GLU A 1 119 ? -2.828 -8.283 -7.645 1.00 94.25 119 GLU A N 1
ATOM 968 C CA . GLU A 1 119 ? -2.574 -9.488 -8.442 1.00 94.25 119 GLU A CA 1
ATOM 969 C C . GLU A 1 119 ? -2.816 -9.259 -9.935 1.00 94.25 119 GLU A C 1
ATOM 971 O O . GLU A 1 119 ? -2.012 -9.687 -10.767 1.00 94.25 119 GLU A O 1
ATOM 976 N N . GLN A 1 120 ? -3.900 -8.572 -10.297 1.00 96.19 120 GLN A N 1
ATOM 977 C CA . GLN A 1 120 ? -4.230 -8.276 -11.688 1.00 96.19 120 GLN A CA 1
ATOM 978 C C . GLN A 1 120 ? -3.206 -7.324 -12.320 1.00 96.19 120 GLN A C 1
ATOM 980 O O . GLN A 1 120 ? -2.769 -7.553 -13.450 1.00 96.19 120 GLN A O 1
ATOM 985 N N . ASN A 1 121 ? -2.743 -6.320 -11.572 1.00 96.25 121 ASN A N 1
ATOM 986 C CA . ASN A 1 121 ? -1.675 -5.418 -12.000 1.00 96.25 121 ASN A CA 1
ATOM 987 C C . ASN A 1 121 ? -0.349 -6.171 -12.217 1.00 96.25 121 ASN A C 1
ATOM 989 O O . ASN A 1 121 ? 0.303 -6.009 -13.252 1.00 96.25 121 ASN A O 1
ATOM 993 N N . TYR A 1 122 ? 0.034 -7.062 -11.296 1.00 94.38 122 TYR A N 1
ATOM 994 C CA . TYR A 1 122 ? 1.228 -7.894 -11.476 1.00 94.38 122 TYR A CA 1
ATOM 995 C C . TYR A 1 122 ? 1.096 -8.866 -12.651 1.00 94.38 122 TYR A C 1
ATOM 997 O O . TYR A 1 122 ? 2.041 -8.985 -13.431 1.00 94.38 122 TYR A O 1
ATOM 1005 N N . LYS A 1 123 ? -0.067 -9.500 -12.849 1.00 95.94 123 LYS A N 1
ATOM 1006 C CA . LYS A 1 123 ? -0.333 -10.334 -14.035 1.00 95.94 123 LYS A CA 1
ATOM 1007 C C . LYS A 1 123 ? -0.164 -9.539 -15.331 1.00 95.94 123 LYS A C 1
ATOM 1009 O O . LYS A 1 123 ? 0.489 -10.027 -16.251 1.00 95.94 123 LYS A O 1
ATOM 1014 N N . ALA A 1 124 ? -0.677 -8.309 -15.390 1.00 94.62 124 ALA A N 1
ATOM 1015 C CA . ALA A 1 124 ? -0.519 -7.434 -16.552 1.00 94.62 124 ALA A CA 1
ATOM 1016 C C . ALA A 1 124 ? 0.954 -7.065 -16.809 1.00 94.62 124 ALA A C 1
ATOM 1018 O O . ALA A 1 124 ? 1.424 -7.156 -17.945 1.00 94.62 124 ALA A O 1
ATOM 1019 N N . LYS A 1 125 ? 1.715 -6.722 -15.760 1.00 94.62 125 LYS A N 1
ATOM 1020 C CA . LYS A 1 125 ? 3.159 -6.439 -15.866 1.00 94.62 125 LYS A CA 1
ATOM 1021 C C . LYS A 1 125 ? 3.954 -7.650 -16.346 1.00 94.62 125 LYS A C 1
ATOM 1023 O O . LYS A 1 125 ? 4.794 -7.506 -17.229 1.00 94.62 125 LYS A O 1
ATOM 1028 N N . ILE A 1 126 ? 3.670 -8.834 -15.801 1.00 92.75 126 ILE A N 1
ATOM 1029 C CA . ILE A 1 126 ? 4.300 -10.090 -16.228 1.00 92.75 126 ILE A CA 1
ATOM 1030 C C . ILE A 1 126 ? 3.985 -10.360 -17.700 1.00 92.75 126 ILE A C 1
ATOM 1032 O O . ILE A 1 126 ? 4.885 -10.693 -18.466 1.00 92.75 126 ILE A O 1
ATOM 1036 N N . HIS A 1 127 ? 2.731 -10.181 -18.118 1.00 94.25 127 HIS A N 1
ATOM 1037 C CA . HIS A 1 127 ? 2.335 -10.387 -19.508 1.00 94.25 127 HIS A CA 1
ATOM 1038 C C . HIS A 1 127 ? 3.052 -9.423 -20.465 1.00 94.25 127 HIS A C 1
ATOM 1040 O O . HIS A 1 127 ? 3.595 -9.860 -21.478 1.00 94.25 127 HIS A O 1
ATOM 1046 N N . SER A 1 128 ? 3.131 -8.138 -20.108 1.00 94.25 128 SER A N 1
ATOM 1047 C CA . SER A 1 128 ? 3.875 -7.129 -20.871 1.00 94.25 128 SER A CA 1
ATOM 1048 C C . SER A 1 128 ? 5.365 -7.475 -20.979 1.00 94.25 128 SER A C 1
ATOM 1050 O O . SER A 1 128 ? 5.925 -7.478 -22.075 1.00 94.25 128 SER A O 1
ATOM 1052 N N . ALA A 1 129 ? 5.999 -7.877 -19.871 1.00 90.94 129 ALA A N 1
ATOM 1053 C CA . ALA A 1 129 ? 7.395 -8.312 -19.871 1.00 90.94 129 ALA A CA 1
ATOM 1054 C C . ALA A 1 129 ? 7.616 -9.560 -20.745 1.00 90.94 129 ALA A C 1
ATOM 1056 O O . ALA A 1 129 ? 8.572 -9.616 -21.515 1.00 90.94 129 ALA A O 1
ATOM 1057 N N . LEU A 1 130 ? 6.713 -10.546 -20.690 1.00 90.50 130 LEU A N 1
ATOM 1058 C CA . LEU A 1 130 ? 6.763 -11.719 -21.569 1.00 90.50 130 LEU A CA 1
ATOM 1059 C C . LEU A 1 130 ? 6.625 -11.338 -23.047 1.00 90.50 130 LEU A C 1
ATOM 1061 O O . LEU A 1 130 ? 7.298 -11.925 -23.892 1.00 90.50 130 LEU A O 1
ATOM 1065 N N . GLN A 1 131 ? 5.782 -10.359 -23.370 1.00 90.56 131 GLN A N 1
ATOM 1066 C CA . GLN A 1 131 ? 5.624 -9.865 -24.735 1.00 90.56 131 GLN A CA 1
ATOM 1067 C C . GLN A 1 131 ? 6.890 -9.147 -25.228 1.00 90.56 131 GLN A C 1
ATOM 1069 O O . GLN A 1 131 ? 7.334 -9.406 -26.345 1.00 90.56 131 GLN A O 1
ATOM 1074 N N . GLN A 1 132 ? 7.530 -8.336 -24.379 1.00 86.19 132 GLN A N 1
ATOM 1075 C CA . GLN A 1 132 ? 8.832 -7.723 -24.675 1.00 86.19 132 GLN A CA 1
ATOM 1076 C C . GLN A 1 132 ? 9.924 -8.780 -24.899 1.00 86.19 132 GLN A C 1
ATOM 1078 O O . GLN A 1 132 ? 10.670 -8.704 -25.873 1.00 86.19 132 GLN A O 1
ATOM 1083 N N . LEU A 1 133 ? 9.983 -9.810 -24.047 1.00 84.75 133 LEU A N 1
ATOM 1084 C CA . LEU A 1 133 ? 10.924 -10.924 -24.199 1.00 84.75 133 LEU A CA 1
ATOM 1085 C C . LEU A 1 133 ? 10.684 -11.721 -25.488 1.00 84.75 133 LEU A C 1
ATOM 1087 O O . LEU A 1 133 ? 11.644 -12.152 -26.123 1.00 84.75 133 LEU A O 1
ATOM 1091 N N . ARG A 1 134 ? 9.425 -11.900 -25.909 1.00 85.38 134 ARG A N 1
ATOM 1092 C CA . ARG A 1 134 ? 9.108 -12.518 -27.208 1.00 85.38 134 ARG A CA 1
ATOM 1093 C C . ARG A 1 134 ? 9.617 -11.676 -28.375 1.00 85.38 134 ARG A C 1
ATOM 1095 O O . ARG A 1 134 ? 10.203 -12.252 -29.283 1.00 85.38 134 ARG A O 1
ATOM 1102 N N . GLY A 1 135 ? 9.485 -10.350 -28.314 1.00 80.12 135 GLY A N 1
ATOM 1103 C CA . GLY A 1 135 ? 10.058 -9.448 -29.322 1.00 80.12 135 GLY A CA 1
ATOM 1104 C C . GLY A 1 135 ? 11.583 -9.571 -29.449 1.00 80.12 135 GLY A C 1
ATOM 1105 O O . GLY A 1 135 ? 12.128 -9.456 -30.540 1.00 80.12 135 GLY A O 1
ATOM 1106 N N . LEU A 1 136 ? 12.293 -9.906 -28.365 1.00 83.69 136 LEU A N 1
ATOM 1107 C CA . LEU A 1 136 ? 13.742 -10.157 -28.412 1.00 83.69 136 LEU A CA 1
ATOM 1108 C C . LEU A 1 136 ? 14.126 -11.459 -29.130 1.00 83.69 136 LEU A C 1
ATOM 1110 O O . LEU A 1 136 ? 15.279 -11.604 -29.539 1.00 83.69 136 LEU A O 1
ATOM 1114 N N . ARG A 1 137 ? 13.195 -12.403 -29.309 1.00 82.50 137 ARG A N 1
ATOM 1115 C CA . ARG A 1 137 ? 13.460 -13.651 -30.039 1.00 82.50 137 ARG A CA 1
ATOM 1116 C C . ARG A 1 137 ? 13.749 -13.381 -31.513 1.00 82.50 137 ARG A C 1
ATOM 1118 O O . ARG A 1 137 ? 14.704 -13.928 -32.053 1.00 82.50 137 ARG A O 1
ATOM 1125 N N . GLU A 1 138 ? 12.997 -12.468 -32.118 1.00 79.75 138 GLU A N 1
ATOM 1126 C CA . GLU A 1 138 ? 13.204 -12.027 -33.502 1.00 79.75 138 GLU A CA 1
ATOM 1127 C C . GLU A 1 138 ? 14.579 -11.360 -33.671 1.00 79.75 138 GLU A C 1
ATOM 1129 O O . GLU A 1 138 ? 15.280 -11.605 -34.650 1.00 79.75 138 GLU A O 1
ATOM 1134 N N . PHE A 1 139 ? 15.037 -10.599 -32.668 1.00 80.69 139 PHE A N 1
ATOM 1135 C CA . PHE A 1 139 ? 16.394 -10.042 -32.655 1.00 80.69 139 PHE A CA 1
ATOM 1136 C C . PHE A 1 139 ? 17.481 -11.118 -32.556 1.00 80.69 139 PHE A C 1
ATOM 1138 O O . PHE A 1 139 ? 18.527 -10.992 -33.195 1.00 80.69 139 PHE A O 1
ATOM 1145 N N . GLN A 1 140 ? 17.257 -12.178 -31.774 1.00 83.12 140 GLN A N 1
ATOM 1146 C CA . GLN A 1 140 ? 18.187 -13.308 -31.696 1.00 83.12 140 GLN A CA 1
ATOM 1147 C C . GLN A 1 140 ? 18.255 -14.077 -33.022 1.00 83.12 140 GLN A C 1
ATOM 1149 O O . GLN A 1 140 ? 19.350 -14.434 -33.457 1.00 83.12 140 GLN A O 1
ATOM 1154 N N . GLU A 1 141 ? 17.122 -14.274 -33.696 1.00 87.44 141 GLU A N 1
ATOM 1155 C CA . GLU A 1 141 ? 17.065 -14.888 -35.028 1.00 87.44 141 GLU A CA 1
ATOM 1156 C C . GLU A 1 141 ? 17.751 -14.014 -36.086 1.00 87.44 141 GLU A C 1
ATOM 1158 O O . GLU A 1 141 ? 18.592 -14.508 -36.838 1.00 87.44 141 GLU A O 1
ATOM 1163 N N . HIS A 1 142 ? 17.491 -12.703 -36.097 1.00 86.62 142 HIS A N 1
ATOM 1164 C CA . HIS A 1 142 ? 18.160 -11.767 -37.004 1.00 86.62 142 HIS A CA 1
ATOM 1165 C C . HIS A 1 142 ? 19.677 -11.727 -36.772 1.00 86.62 142 HIS A C 1
ATOM 1167 O O . HIS A 1 142 ? 20.459 -11.731 -37.725 1.00 86.62 142 HIS A O 1
ATOM 1173 N N . LYS A 1 143 ? 20.117 -11.748 -35.507 1.00 88.25 143 LYS A N 1
ATOM 1174 C CA . LYS A 1 143 ? 21.539 -11.876 -35.168 1.00 88.25 143 LYS A CA 1
ATOM 1175 C C . LYS A 1 143 ? 22.123 -13.167 -35.742 1.00 88.25 143 LYS A C 1
ATOM 1177 O O . LYS A 1 143 ? 23.181 -13.119 -36.361 1.00 88.25 143 LYS A O 1
ATOM 1182 N N . HIS A 1 144 ? 21.432 -14.297 -35.591 1.00 90.88 144 HIS A N 1
ATOM 1183 C CA . HIS A 1 144 ? 21.916 -15.567 -36.124 1.00 90.88 144 HIS A CA 1
ATOM 1184 C C . HIS A 1 144 ? 22.048 -15.536 -37.657 1.00 90.88 144 HIS A C 1
ATOM 1186 O O . HIS A 1 144 ? 23.059 -16.002 -38.187 1.00 90.88 144 HIS A O 1
ATOM 1192 N N . GLN A 1 145 ? 21.083 -14.931 -38.359 1.00 92.31 145 GLN A N 1
ATOM 1193 C CA . GLN A 1 145 ? 21.144 -14.736 -39.813 1.00 92.31 145 GLN A CA 1
ATOM 1194 C C . GLN A 1 145 ? 22.305 -13.819 -40.226 1.00 92.31 145 GLN A C 1
ATOM 1196 O O . GLN A 1 145 ? 22.993 -14.088 -41.212 1.00 92.31 145 GLN A O 1
ATOM 1201 N N . MET A 1 146 ? 22.550 -12.738 -39.481 1.00 86.88 146 MET A N 1
ATOM 1202 C CA . MET A 1 146 ? 23.690 -11.844 -39.717 1.00 86.88 146 MET A CA 1
ATOM 1203 C C . MET A 1 146 ? 25.026 -12.564 -39.509 1.00 86.88 146 MET A C 1
ATOM 1205 O O . MET A 1 146 ? 25.907 -12.454 -40.360 1.00 86.88 146 MET A O 1
ATOM 1209 N N . ASP A 1 147 ? 25.163 -13.340 -38.433 1.00 91.62 147 ASP A N 1
ATOM 1210 C CA . ASP A 1 147 ? 26.366 -14.128 -38.149 1.00 91.62 147 ASP A CA 1
ATOM 1211 C C . ASP A 1 147 ? 26.633 -15.162 -39.260 1.00 91.62 147 ASP A C 1
ATOM 1213 O O . ASP A 1 147 ? 27.778 -15.369 -39.671 1.00 91.62 147 ASP A O 1
ATOM 1217 N N . GLU A 1 148 ? 25.582 -15.778 -39.807 1.00 93.25 148 GLU A N 1
ATOM 1218 C CA . GLU A 1 148 ? 25.683 -16.703 -40.939 1.00 93.25 148 GLU A CA 1
ATOM 1219 C C . GLU A 1 148 ? 26.117 -15.992 -42.231 1.00 93.25 148 GLU A C 1
ATOM 1221 O O . GLU A 1 148 ? 27.047 -16.443 -42.907 1.00 93.25 148 GLU A O 1
ATOM 1226 N N . ARG A 1 149 ? 25.535 -14.823 -42.539 1.00 92.00 149 ARG A N 1
ATOM 1227 C CA . ARG A 1 149 ? 25.968 -13.979 -43.670 1.00 92.00 149 ARG A CA 1
ATOM 1228 C C . ARG A 1 149 ? 27.427 -13.544 -43.529 1.00 92.00 149 ARG A C 1
ATOM 1230 O O . ARG A 1 149 ? 28.176 -13.617 -44.501 1.00 92.00 149 ARG A O 1
ATOM 1237 N N . MET A 1 150 ? 27.854 -13.152 -42.330 1.00 90.25 150 MET A N 1
ATOM 1238 C CA . MET A 1 150 ? 29.240 -12.766 -42.043 1.00 90.25 150 MET A CA 1
ATOM 1239 C C . MET A 1 150 ? 30.218 -13.927 -42.238 1.00 90.25 150 MET A C 1
ATOM 1241 O O . MET A 1 150 ? 31.292 -13.738 -42.817 1.00 90.25 150 MET A O 1
ATOM 1245 N N . ARG A 1 151 ? 29.851 -15.143 -41.813 1.00 93.56 151 ARG A N 1
ATOM 1246 C CA . ARG A 1 151 ? 30.645 -16.352 -42.093 1.00 93.56 151 ARG A CA 1
ATOM 1247 C C . ARG A 1 151 ? 30.733 -16.629 -43.591 1.00 93.56 151 ARG A C 1
ATOM 1249 O O . ARG A 1 151 ? 31.823 -16.903 -44.089 1.00 93.56 151 ARG A O 1
ATOM 1256 N N . ASN A 1 152 ? 29.624 -16.505 -44.318 1.00 93.38 152 ASN A N 1
ATOM 1257 C CA . ASN A 1 152 ? 29.592 -16.716 -45.767 1.00 93.38 152 ASN A CA 1
ATOM 1258 C C . ASN A 1 152 ? 30.469 -15.704 -46.520 1.00 93.38 152 ASN A C 1
ATOM 1260 O O . ASN A 1 152 ? 31.274 -16.112 -47.358 1.00 93.38 152 ASN A O 1
ATOM 1264 N N . LEU A 1 153 ? 30.396 -14.416 -46.168 1.00 91.75 153 LEU A N 1
ATOM 1265 C CA . LEU A 1 153 ? 31.272 -13.375 -46.717 1.00 91.75 153 LEU A CA 1
ATOM 1266 C C . LEU A 1 153 ? 32.744 -13.637 -46.387 1.00 91.75 153 LEU A C 1
ATOM 1268 O O . LEU A 1 153 ? 33.600 -13.544 -47.262 1.00 91.75 153 LEU A O 1
ATOM 1272 N N . SER A 1 154 ? 33.048 -14.030 -45.149 1.00 91.06 154 SER A N 1
ATOM 1273 C CA . SER A 1 154 ? 34.419 -14.373 -44.745 1.00 91.06 154 SER A CA 1
ATOM 1274 C C . SER A 1 154 ? 34.975 -15.539 -45.570 1.00 91.06 154 SER A C 1
ATOM 1276 O O . SER A 1 154 ? 36.123 -15.495 -46.017 1.00 91.06 154 SER A O 1
ATOM 1278 N N . ASN A 1 155 ? 34.150 -16.556 -45.837 1.00 92.81 155 ASN A N 1
ATOM 1279 C CA . ASN A 1 155 ? 34.513 -17.685 -46.693 1.00 92.81 155 ASN A CA 1
ATOM 1280 C C . ASN A 1 155 ? 34.715 -17.265 -48.159 1.00 92.81 155 ASN A C 1
ATOM 1282 O O . ASN A 1 155 ? 35.647 -17.752 -48.798 1.00 92.81 155 ASN A O 1
ATOM 1286 N N . GLN A 1 156 ? 33.887 -16.360 -48.690 1.00 93.88 156 GLN A N 1
ATOM 1287 C CA . GLN A 1 156 ? 34.059 -15.807 -50.040 1.00 93.88 156 GLN A CA 1
ATOM 1288 C C . GLN A 1 156 ? 35.350 -14.995 -50.158 1.00 93.88 156 GLN A C 1
ATOM 1290 O O . GLN A 1 156 ? 36.148 -15.263 -51.050 1.00 93.88 156 GLN A O 1
ATOM 1295 N N . ILE A 1 157 ? 35.626 -14.099 -49.205 1.00 89.75 157 ILE A N 1
ATOM 1296 C CA . ILE A 1 157 ? 36.880 -13.331 -49.155 1.00 89.75 157 ILE A CA 1
ATOM 1297 C C . ILE A 1 157 ? 38.086 -14.277 -49.106 1.00 89.75 157 ILE A C 1
ATOM 1299 O O . ILE A 1 157 ? 39.091 -14.044 -49.776 1.00 89.75 157 ILE A O 1
ATOM 1303 N N . ALA A 1 158 ? 38.009 -15.362 -48.331 1.00 91.19 158 ALA A N 1
ATOM 1304 C CA . ALA A 1 158 ? 39.081 -16.351 -48.268 1.00 91.19 158 ALA A CA 1
ATOM 1305 C C . ALA A 1 158 ? 39.286 -17.090 -49.604 1.00 91.19 158 ALA A C 1
ATOM 1307 O O . ALA A 1 158 ? 40.433 -17.342 -49.980 1.00 91.19 158 ALA A O 1
ATOM 1308 N N . LYS A 1 159 ? 38.205 -17.420 -50.326 1.00 93.19 159 LYS A N 1
ATOM 1309 C CA . LYS A 1 159 ? 38.276 -18.017 -51.670 1.00 93.19 159 LYS A CA 1
ATOM 1310 C C . LYS A 1 159 ? 38.877 -17.046 -52.684 1.00 93.19 159 LYS A C 1
ATOM 1312 O O . LYS A 1 159 ? 39.888 -17.387 -53.288 1.00 93.19 159 LYS A O 1
ATOM 1317 N N . GLU A 1 160 ? 38.359 -15.821 -52.769 1.00 88.75 160 GLU A N 1
ATOM 1318 C CA . GLU A 1 160 ? 38.882 -14.793 -53.678 1.00 88.75 160 GLU A CA 1
ATOM 1319 C C . GLU A 1 160 ? 40.356 -14.484 -53.406 1.00 88.75 160 GLU A C 1
ATOM 1321 O O . GLU A 1 160 ? 41.142 -14.313 -54.331 1.00 88.75 160 GLU A O 1
ATOM 1326 N N . ARG A 1 161 ? 40.777 -14.443 -52.135 1.00 91.06 161 ARG A N 1
ATOM 1327 C CA . ARG A 1 161 ? 42.196 -14.268 -51.793 1.00 91.06 161 ARG A CA 1
ATOM 1328 C C . ARG A 1 161 ? 43.057 -15.398 -52.346 1.00 91.06 161 ARG A C 1
ATOM 1330 O O . ARG A 1 161 ? 44.138 -15.122 -52.864 1.00 91.06 161 ARG A O 1
ATOM 1337 N N . LYS A 1 162 ? 42.607 -16.653 -52.245 1.00 92.06 162 LYS A N 1
ATOM 1338 C CA . LYS A 1 162 ? 43.332 -17.805 -52.805 1.00 92.06 162 LYS A CA 1
ATOM 1339 C C . LYS A 1 162 ? 43.395 -17.730 -54.329 1.00 92.06 162 LYS A C 1
ATOM 1341 O O . LYS A 1 162 ? 44.476 -17.905 -54.883 1.00 92.06 162 LYS A O 1
ATOM 1346 N N . GLU A 1 163 ? 42.276 -17.417 -54.977 1.00 91.19 163 GLU A N 1
ATOM 1347 C CA . GLU A 1 163 ? 42.178 -17.267 -56.434 1.00 91.19 163 GLU A CA 1
ATOM 1348 C C . GLU A 1 163 ? 43.087 -16.142 -56.941 1.00 91.19 163 GLU A C 1
ATOM 1350 O O . GLU A 1 163 ? 43.972 -16.400 -57.752 1.00 91.19 163 GLU A O 1
ATOM 1355 N N . ARG A 1 164 ? 43.000 -14.935 -56.367 1.00 89.12 164 ARG A N 1
ATOM 1356 C CA . ARG A 1 164 ? 43.878 -13.807 -56.729 1.00 89.12 164 ARG A CA 1
ATOM 1357 C C . ARG A 1 164 ? 45.353 -14.107 -56.494 1.00 89.12 164 ARG A C 1
ATOM 1359 O O . ARG A 1 164 ? 46.196 -13.697 -57.283 1.00 89.12 164 ARG A O 1
ATOM 1366 N N . THR A 1 165 ? 45.691 -14.819 -55.418 1.00 91.19 165 THR A N 1
ATOM 1367 C CA . THR A 1 165 ? 47.087 -15.216 -55.162 1.00 91.19 165 THR A CA 1
ATOM 1368 C C . THR A 1 165 ? 47.586 -16.177 -56.245 1.00 91.19 165 THR A C 1
ATOM 1370 O O . THR A 1 165 ? 48.716 -16.037 -56.714 1.00 91.19 165 THR A O 1
ATOM 1373 N N . ALA A 1 166 ? 46.746 -17.119 -56.687 1.00 89.62 166 ALA A N 1
ATOM 1374 C CA . ALA A 1 166 ? 47.072 -18.029 -57.782 1.00 89.62 166 ALA A CA 1
ATOM 1375 C C . ALA A 1 166 ? 47.192 -17.297 -59.132 1.00 89.62 166 ALA A C 1
ATOM 1377 O O . ALA A 1 166 ? 48.135 -17.549 -59.883 1.00 89.62 166 ALA A O 1
ATOM 1378 N N . GLU A 1 167 ? 46.293 -16.354 -59.419 1.00 89.50 167 GLU A N 1
ATOM 1379 C CA . GLU A 1 167 ? 46.347 -15.512 -60.620 1.00 89.50 167 GLU A CA 1
ATOM 1380 C C . GLU A 1 167 ? 47.610 -14.648 -60.656 1.00 89.50 167 GLU A C 1
ATOM 1382 O O . GLU A 1 167 ? 48.311 -14.624 -61.668 1.00 89.50 167 GLU A O 1
ATOM 1387 N N . LEU A 1 168 ? 47.958 -13.994 -59.543 1.00 88.81 168 LEU A N 1
ATOM 1388 C CA . LEU A 1 168 ? 49.186 -13.205 -59.425 1.00 88.81 168 LEU A CA 1
ATOM 1389 C C . LEU A 1 168 ? 50.433 -14.062 -59.654 1.00 88.81 168 LEU A C 1
ATOM 1391 O O . LEU A 1 168 ? 51.334 -13.647 -60.383 1.00 88.81 168 LEU A O 1
ATOM 1395 N N . ALA A 1 169 ? 50.475 -15.274 -59.095 1.00 88.50 169 ALA A N 1
ATOM 1396 C CA . ALA A 1 169 ? 51.571 -16.208 -59.340 1.00 88.50 169 ALA A CA 1
ATOM 1397 C C . ALA A 1 169 ? 51.659 -16.618 -60.823 1.00 88.50 169 ALA A C 1
ATOM 1399 O O . ALA A 1 169 ? 52.756 -16.693 -61.385 1.00 88.50 169 ALA A O 1
ATOM 1400 N N . ALA A 1 170 ? 50.518 -16.834 -61.486 1.00 88.62 170 ALA A N 1
ATOM 1401 C CA . ALA A 1 170 ? 50.469 -17.161 -62.910 1.00 88.62 170 ALA A CA 1
ATOM 1402 C C . ALA A 1 170 ? 50.932 -15.993 -63.798 1.00 88.62 170 ALA A C 1
ATOM 1404 O O . ALA A 1 170 ? 51.702 -16.207 -64.738 1.00 88.62 170 ALA A O 1
ATOM 1405 N N . ILE A 1 171 ? 50.511 -14.761 -63.493 1.00 88.12 171 ILE A N 1
ATOM 1406 C CA . ILE A 1 171 ? 50.961 -13.544 -64.188 1.00 88.12 171 ILE A CA 1
ATOM 1407 C C . ILE A 1 171 ? 52.466 -13.357 -63.999 1.00 88.12 171 ILE A C 1
ATOM 1409 O O . ILE A 1 171 ? 53.181 -13.148 -64.976 1.00 88.12 171 ILE A O 1
ATOM 1413 N N . HIS A 1 172 ? 52.964 -13.500 -62.769 1.00 88.31 172 HIS A N 1
ATOM 1414 C CA . HIS A 1 172 ? 54.391 -13.389 -62.480 1.00 88.31 172 HIS A CA 1
ATOM 1415 C C . HIS A 1 172 ? 55.206 -14.415 -63.278 1.00 88.31 172 HIS A C 1
ATOM 1417 O O . HIS A 1 172 ? 56.215 -14.065 -63.884 1.00 88.31 172 HIS A O 1
ATOM 1423 N N . LYS A 1 173 ? 54.745 -15.672 -63.361 1.00 91.31 173 LYS A N 1
ATOM 1424 C CA . LYS A 1 173 ? 55.399 -16.706 -64.180 1.00 91.31 173 LYS A CA 1
ATOM 1425 C C . LYS A 1 173 ? 55.439 -16.332 -65.668 1.00 91.31 173 LYS A C 1
ATOM 1427 O O . LYS A 1 173 ? 56.464 -16.537 -66.312 1.00 91.31 173 LYS A O 1
ATOM 1432 N N . LYS A 1 174 ? 54.356 -15.762 -66.212 1.00 90.19 174 LYS A N 1
ATOM 1433 C CA . LYS A 1 174 ? 54.311 -15.278 -67.606 1.00 90.19 174 LYS A CA 1
ATOM 1434 C C . LYS A 1 174 ? 55.260 -14.099 -67.842 1.00 90.19 174 LYS A C 1
ATOM 1436 O O . LYS A 1 174 ? 55.938 -14.084 -68.862 1.00 90.19 174 LYS A O 1
ATOM 1441 N N . LEU A 1 175 ? 55.330 -13.147 -66.910 1.00 88.94 175 LEU A N 1
ATOM 1442 C CA . LEU A 1 175 ? 56.240 -11.998 -66.990 1.00 88.94 175 LEU A CA 1
ATOM 1443 C C . LEU A 1 175 ? 57.708 -12.425 -66.970 1.00 88.94 175 LEU A C 1
ATOM 1445 O O . LEU A 1 175 ? 58.495 -11.916 -67.760 1.00 88.94 175 LEU A O 1
ATOM 1449 N N . VAL A 1 176 ? 58.070 -13.379 -66.107 1.00 89.69 176 VAL A N 1
ATOM 1450 C CA . VAL A 1 176 ? 59.432 -13.933 -66.064 1.00 89.69 176 VAL A CA 1
ATOM 1451 C C . VAL A 1 176 ? 59.782 -14.605 -67.391 1.00 89.69 176 VAL A C 1
ATOM 1453 O O . VAL A 1 176 ? 60.804 -14.271 -67.977 1.00 89.69 176 VAL A O 1
ATOM 1456 N N . ALA A 1 177 ? 58.897 -15.450 -67.927 1.00 86.69 177 ALA A N 1
ATOM 1457 C CA . ALA A 1 177 ? 59.125 -16.096 -69.221 1.00 86.69 177 ALA A CA 1
ATOM 1458 C C . ALA A 1 177 ? 59.251 -15.084 -70.379 1.00 86.69 177 ALA A C 1
ATOM 1460 O O . ALA A 1 177 ? 60.084 -15.250 -71.266 1.00 86.69 177 ALA A O 1
ATOM 1461 N N . GLN A 1 178 ? 58.448 -14.012 -70.375 1.00 86.50 178 GLN A N 1
ATOM 1462 C CA . GLN A 1 178 ? 58.576 -12.931 -71.360 1.00 86.50 178 GLN A CA 1
ATOM 1463 C C . GLN A 1 178 ? 59.893 -12.171 -71.210 1.00 86.50 178 GLN A C 1
ATOM 1465 O O . GLN A 1 178 ? 60.526 -11.848 -72.212 1.00 86.50 178 GLN A O 1
ATOM 1470 N N . ARG A 1 179 ? 60.321 -11.893 -69.976 1.00 86.62 179 ARG A N 1
ATOM 1471 C CA . ARG A 1 179 ? 61.605 -11.245 -69.707 1.00 86.62 179 ARG A CA 1
ATOM 1472 C C . ARG A 1 179 ? 62.764 -12.084 -70.242 1.00 86.62 179 ARG A C 1
ATOM 1474 O O . ARG A 1 179 ? 63.588 -11.545 -70.968 1.00 86.62 179 ARG A O 1
ATOM 1481 N N . GLU A 1 180 ? 62.786 -13.380 -69.945 1.00 86.31 180 GLU A N 1
ATOM 1482 C CA . GLU A 1 180 ? 63.802 -14.314 -70.450 1.00 86.31 180 GLU A CA 1
ATOM 1483 C C . GLU A 1 180 ? 63.806 -14.356 -71.987 1.00 86.31 180 GLU A C 1
ATOM 1485 O O . GLU A 1 180 ? 64.864 -14.293 -72.612 1.00 86.31 180 GLU A O 1
ATOM 1490 N N . TYR A 1 181 ? 62.625 -14.371 -72.616 1.00 89.19 181 TYR A N 1
ATOM 1491 C CA . TYR A 1 181 ? 62.496 -14.302 -74.074 1.00 89.19 181 TYR A CA 1
ATOM 1492 C C . TYR A 1 181 ? 63.109 -13.020 -74.663 1.00 89.19 181 TYR A C 1
ATOM 1494 O O . TYR A 1 181 ? 63.873 -13.086 -75.628 1.00 89.19 181 TYR A O 1
ATOM 1502 N N . TYR A 1 182 ? 62.809 -11.852 -74.085 1.00 86.94 182 TYR A N 1
ATOM 1503 C CA . TYR A 1 182 ? 63.355 -10.579 -74.563 1.00 86.94 182 TYR A CA 1
ATOM 1504 C C . TYR A 1 182 ? 64.846 -10.417 -74.260 1.00 86.94 182 TYR A C 1
ATOM 1506 O O . TYR A 1 182 ? 65.557 -9.845 -75.081 1.00 86.94 182 TYR A O 1
ATOM 1514 N N . GLU A 1 183 ? 65.344 -10.935 -73.136 1.00 85.31 183 GLU A N 1
ATOM 1515 C CA . GLU A 1 183 ? 66.781 -10.960 -72.832 1.00 85.31 183 GLU A CA 1
ATOM 1516 C C . GLU A 1 183 ? 67.541 -11.808 -73.864 1.00 85.31 183 GLU A C 1
ATOM 1518 O O . GLU A 1 183 ? 68.555 -11.358 -74.402 1.00 85.31 183 GLU A O 1
ATOM 1523 N N . HIS A 1 184 ? 67.007 -12.975 -74.240 1.00 82.88 184 HIS A N 1
ATOM 1524 C CA . HIS A 1 184 ? 67.562 -13.781 -75.329 1.00 82.88 184 HIS A CA 1
ATOM 1525 C C . HIS A 1 184 ? 67.513 -13.064 -76.684 1.00 82.88 184 HIS A C 1
ATOM 1527 O O . HIS A 1 184 ? 68.498 -13.076 -77.426 1.00 82.88 184 HIS A O 1
ATOM 1533 N N . GLN A 1 185 ? 66.398 -12.404 -77.008 1.00 84.12 185 GLN A N 1
ATOM 1534 C CA . GLN A 1 185 ? 66.279 -11.646 -78.254 1.00 84.12 185 GLN A CA 1
ATOM 1535 C C . GLN A 1 185 ? 67.252 -10.458 -78.299 1.00 84.12 185 GLN A C 1
ATOM 1537 O O . GLN A 1 185 ? 67.845 -10.189 -79.343 1.00 84.12 185 GLN A O 1
ATOM 1542 N N . LEU A 1 186 ? 67.433 -9.747 -77.184 1.00 82.56 186 LEU A N 1
ATOM 1543 C CA . LEU A 1 186 ? 68.361 -8.623 -77.078 1.00 82.56 186 LEU A CA 1
ATOM 1544 C C . LEU A 1 186 ? 69.810 -9.086 -77.234 1.00 82.56 186 LEU A C 1
ATOM 1546 O O . LEU A 1 186 ? 70.563 -8.452 -77.965 1.00 82.56 186 LEU A O 1
ATOM 1550 N N . ALA A 1 187 ? 70.183 -10.208 -76.614 1.00 80.19 187 ALA A N 1
ATOM 1551 C CA . ALA A 1 187 ? 71.505 -10.803 -76.793 1.00 80.19 187 ALA A CA 1
ATOM 1552 C C . ALA A 1 187 ? 71.783 -11.138 -78.270 1.00 80.19 187 ALA A C 1
ATOM 1554 O O . ALA A 1 187 ? 72.858 -10.831 -78.780 1.00 80.19 187 ALA A O 1
ATOM 1555 N N . SER A 1 188 ? 70.786 -11.679 -78.981 1.00 79.06 188 SER A N 1
ATOM 1556 C CA . SER A 1 188 ? 70.881 -11.935 -80.423 1.00 79.06 188 SER A CA 1
ATOM 1557 C C . SER A 1 188 ? 71.052 -10.644 -81.230 1.00 79.06 188 SER A C 1
ATOM 1559 O O . SER A 1 188 ? 71.916 -10.573 -82.097 1.00 79.06 188 SER A O 1
ATOM 1561 N N . LYS A 1 189 ? 70.265 -9.604 -80.926 1.00 77.69 189 LYS A N 1
ATOM 1562 C CA . LYS A 1 189 ? 70.320 -8.312 -81.631 1.00 77.69 189 LYS A CA 1
ATOM 1563 C C . LYS A 1 189 ? 71.597 -7.523 -81.356 1.00 77.69 189 LYS A C 1
ATOM 1565 O O . LYS A 1 189 ? 72.019 -6.770 -82.220 1.00 77.69 189 LYS A O 1
ATOM 1570 N N . LEU A 1 190 ? 72.206 -7.663 -80.178 1.00 76.62 190 LEU A N 1
ATOM 1571 C CA . LEU A 1 190 ? 73.498 -7.039 -79.872 1.00 76.62 190 LEU A CA 1
ATOM 1572 C C . LEU A 1 190 ? 74.632 -7.676 -80.686 1.00 76.62 190 LEU A C 1
ATOM 1574 O O . LEU A 1 190 ? 75.457 -6.948 -81.222 1.00 76.62 190 LEU A O 1
ATOM 1578 N N . SER A 1 191 ? 74.606 -9.001 -80.875 1.00 70.94 191 SER A N 1
ATOM 1579 C CA . SER A 1 191 ? 75.524 -9.692 -81.794 1.00 70.94 191 SER A CA 1
ATOM 1580 C C . SER A 1 191 ? 75.345 -9.236 -83.247 1.00 70.94 191 SER A C 1
ATOM 1582 O O . SER A 1 191 ? 76.316 -9.115 -83.982 1.00 70.94 191 SER A O 1
ATOM 1584 N N . GLU A 1 192 ? 74.105 -8.976 -83.660 1.00 68.62 192 GLU A N 1
ATOM 1585 C CA . GLU A 1 192 ? 73.771 -8.476 -84.999 1.00 68.62 192 GLU A CA 1
ATOM 1586 C C . GLU A 1 192 ? 74.161 -6.989 -85.162 1.00 68.62 192 GLU A C 1
ATOM 1588 O O . GLU A 1 192 ? 74.601 -6.555 -86.223 1.00 68.62 192 GLU A O 1
ATOM 1593 N N . ALA A 1 193 ? 74.051 -6.189 -84.097 1.00 63.31 193 ALA A N 1
ATOM 1594 C CA . ALA A 1 193 ? 74.417 -4.773 -84.087 1.00 63.31 193 ALA A CA 1
ATOM 1595 C C . ALA A 1 193 ? 75.933 -4.541 -84.211 1.00 63.31 193 ALA A C 1
ATOM 1597 O O . ALA A 1 193 ? 76.334 -3.575 -84.862 1.00 63.31 193 ALA A O 1
ATOM 1598 N N . ASP A 1 194 ? 76.764 -5.433 -83.666 1.00 56.34 194 ASP A N 1
ATOM 1599 C CA . ASP A 1 194 ? 78.217 -5.411 -83.885 1.00 56.34 194 ASP A CA 1
ATOM 1600 C C . ASP A 1 194 ? 78.577 -5.633 -85.370 1.00 56.34 194 ASP A C 1
ATOM 1602 O O . ASP A 1 194 ? 79.515 -5.020 -85.881 1.00 56.34 194 ASP A O 1
ATOM 1606 N N . GLU A 1 195 ? 77.790 -6.424 -86.110 1.00 56.22 195 GLU A N 1
ATOM 1607 C CA . GLU A 1 195 ? 77.950 -6.587 -87.563 1.00 56.22 195 GLU A CA 1
ATOM 1608 C C . GLU A 1 195 ? 77.481 -5.344 -88.341 1.00 56.22 195 GLU A C 1
ATOM 1610 O O . GLU A 1 195 ? 78.105 -4.948 -89.330 1.00 56.22 195 GLU A O 1
ATOM 1615 N N . TYR A 1 196 ? 76.418 -4.675 -87.882 1.00 56.72 196 TYR A N 1
ATOM 1616 C CA . TYR A 1 196 ? 75.865 -3.472 -88.523 1.00 56.72 196 TYR A CA 1
ATOM 1617 C C . TYR A 1 196 ? 76.642 -2.175 -88.240 1.00 56.72 196 TYR A C 1
ATOM 1619 O O . TYR A 1 196 ? 76.535 -1.230 -89.026 1.00 56.72 196 TYR A O 1
ATOM 1627 N N . ALA A 1 197 ? 77.480 -2.127 -87.200 1.00 56.22 197 ALA A N 1
ATOM 1628 C CA . ALA A 1 197 ? 78.369 -0.994 -86.914 1.00 56.22 197 ALA A CA 1
ATOM 1629 C C . ALA A 1 197 ? 79.413 -0.731 -88.024 1.00 56.22 197 ALA A C 1
ATOM 1631 O O . ALA A 1 197 ? 79.987 0.352 -88.086 1.00 56.22 197 ALA A O 1
ATOM 1632 N N . THR A 1 198 ? 79.614 -1.676 -88.951 1.00 55.69 198 THR A N 1
ATOM 1633 C CA . THR A 1 198 ? 80.467 -1.497 -90.143 1.00 55.69 198 THR A CA 1
ATOM 1634 C C . THR A 1 198 ? 79.770 -0.829 -91.338 1.00 55.69 198 THR A C 1
ATOM 1636 O O . THR A 1 198 ? 80.427 -0.549 -92.337 1.00 55.69 198 THR A O 1
ATOM 1639 N N . LYS A 1 199 ? 78.457 -0.555 -91.276 1.00 57.19 199 LYS A N 1
ATOM 1640 C CA . LYS A 1 199 ? 77.663 -0.072 -92.430 1.00 57.19 199 LYS A CA 1
ATOM 1641 C C . LYS A 1 199 ? 76.842 1.203 -92.156 1.00 57.19 199 LYS A C 1
ATOM 1643 O O . LYS A 1 199 ? 75.920 1.495 -92.909 1.00 57.19 199 LYS A O 1
ATOM 1648 N N . PHE A 1 200 ? 77.127 1.941 -91.080 1.00 48.72 200 PHE A N 1
ATOM 1649 C CA . PHE A 1 200 ? 76.169 2.882 -90.472 1.00 48.72 200 PHE A CA 1
ATOM 1650 C C . PHE A 1 200 ? 76.403 4.396 -90.721 1.00 48.72 200 PHE A C 1
ATOM 1652 O O . PHE A 1 200 ? 75.670 5.200 -90.162 1.00 48.72 200 PHE A O 1
ATOM 1659 N N . GLU A 1 201 ? 77.343 4.846 -91.562 1.00 52.09 201 GLU A N 1
ATOM 1660 C CA . GLU A 1 201 ? 77.519 6.305 -91.798 1.00 52.09 201 GLU A CA 1
ATOM 1661 C C . GLU A 1 201 ? 76.536 6.927 -92.819 1.00 52.09 201 GLU A C 1
ATOM 1663 O O . GLU A 1 201 ? 76.382 8.145 -92.844 1.00 52.09 201 GLU A O 1
ATOM 1668 N N . ASP A 1 202 ? 75.775 6.127 -93.578 1.00 51.84 202 ASP A N 1
ATOM 1669 C CA . ASP A 1 202 ? 74.915 6.632 -94.670 1.00 51.84 202 ASP A CA 1
ATOM 1670 C C . ASP A 1 202 ? 73.402 6.749 -94.333 1.00 51.84 202 ASP A C 1
ATOM 1672 O O . ASP A 1 202 ? 72.606 7.107 -95.201 1.00 51.84 202 ASP A O 1
ATOM 1676 N N . LEU A 1 203 ? 72.957 6.480 -93.089 1.00 57.88 203 LEU A N 1
ATOM 1677 C CA . LEU A 1 203 ? 71.522 6.302 -92.740 1.00 57.88 203 LEU A CA 1
ATOM 1678 C C . LEU A 1 203 ? 71.006 7.166 -91.563 1.00 57.88 203 LEU A C 1
ATOM 1680 O O . LEU A 1 203 ? 70.000 6.832 -90.935 1.00 57.88 203 LEU A O 1
ATOM 1684 N N . ASP A 1 204 ? 71.665 8.283 -91.239 1.00 58.66 204 ASP A N 1
ATOM 1685 C CA . ASP A 1 204 ? 71.315 9.101 -90.058 1.00 58.66 204 ASP A CA 1
ATOM 1686 C C . ASP A 1 204 ? 70.327 10.260 -90.324 1.00 58.66 204 ASP A C 1
ATOM 1688 O O . ASP A 1 204 ? 69.665 10.738 -89.398 1.00 58.66 204 ASP A O 1
ATOM 1692 N N . LEU A 1 205 ? 70.126 10.677 -91.580 1.00 56.66 205 LEU A N 1
ATOM 1693 C CA . LEU A 1 205 ? 69.201 11.776 -91.916 1.00 56.66 205 LEU A CA 1
ATOM 1694 C C . LEU A 1 205 ? 67.720 11.343 -91.974 1.00 56.66 205 LEU A C 1
ATOM 1696 O O . LEU A 1 205 ? 66.853 12.057 -91.464 1.00 56.66 205 LEU A O 1
ATOM 1700 N N . ASP A 1 206 ? 67.413 10.144 -92.477 1.00 55.66 206 ASP A N 1
ATOM 1701 C CA . ASP A 1 206 ? 66.032 9.617 -92.514 1.00 55.66 206 ASP A CA 1
ATOM 1702 C C . ASP A 1 206 ? 65.523 9.160 -91.131 1.00 55.66 206 ASP A C 1
ATOM 1704 O O . ASP A 1 206 ? 64.320 9.183 -90.827 1.00 55.66 206 ASP A O 1
ATOM 1708 N N . ARG A 1 207 ? 66.448 8.811 -90.230 1.00 63.75 207 ARG A N 1
ATOM 1709 C CA . ARG A 1 207 ? 66.145 8.371 -88.862 1.00 63.75 207 ARG A CA 1
ATOM 1710 C C . ARG A 1 207 ? 65.696 9.528 -87.964 1.00 63.75 207 ARG A C 1
ATOM 1712 O O . ARG A 1 207 ? 64.809 9.348 -87.126 1.00 63.75 207 ARG A O 1
ATOM 1719 N N . ALA A 1 208 ? 66.257 10.722 -88.165 1.00 63.56 208 ALA A N 1
ATOM 1720 C CA . ALA A 1 208 ? 65.899 11.927 -87.415 1.00 63.56 208 ALA A CA 1
ATOM 1721 C C . ALA A 1 208 ? 64.457 12.383 -87.703 1.00 63.56 208 ALA A C 1
ATOM 1723 O O . ALA A 1 208 ? 63.707 12.702 -86.777 1.00 63.56 208 ALA A O 1
ATOM 1724 N N . THR A 1 209 ? 64.037 12.335 -88.968 1.00 62.22 209 THR A N 1
ATOM 1725 C CA . THR A 1 209 ? 62.694 12.761 -89.396 1.00 62.22 209 THR A CA 1
ATOM 1726 C C . THR A 1 209 ? 61.605 11.816 -88.879 1.00 62.22 209 THR A C 1
ATOM 1728 O O . THR A 1 209 ? 60.584 12.262 -88.352 1.00 62.22 209 THR A O 1
ATOM 1731 N N . THR A 1 210 ? 61.853 10.504 -88.915 1.00 70.06 210 THR A N 1
ATOM 1732 C CA . THR A 1 210 ? 60.919 9.488 -88.393 1.00 70.06 210 THR A CA 1
ATOM 1733 C C . THR A 1 210 ? 60.765 9.575 -86.867 1.00 70.06 210 THR A C 1
ATOM 1735 O O . THR A 1 210 ? 59.667 9.405 -86.332 1.00 70.06 210 THR A O 1
ATOM 1738 N N . LYS A 1 211 ? 61.847 9.910 -86.150 1.00 76.75 211 LYS A N 1
ATOM 1739 C CA . LYS A 1 211 ? 61.839 10.075 -84.688 1.00 76.75 211 LYS A CA 1
ATOM 1740 C C . LYS A 1 211 ? 60.978 11.257 -84.237 1.00 76.75 211 LYS A C 1
ATOM 1742 O O . LYS A 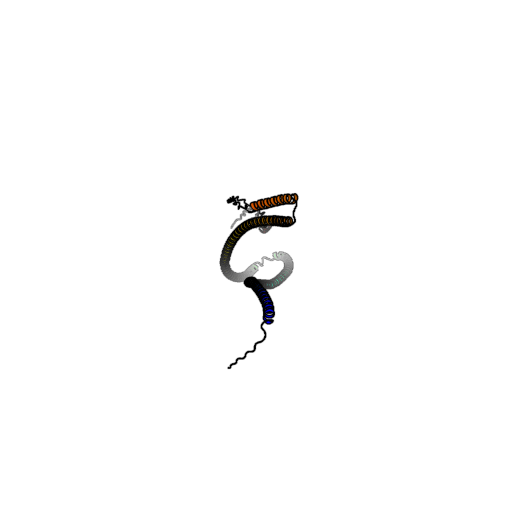1 211 ? 60.211 11.116 -83.288 1.00 76.75 211 LYS A O 1
ATOM 1747 N N . ILE A 1 212 ? 61.047 12.388 -84.944 1.00 72.31 212 ILE A N 1
ATOM 1748 C CA . ILE A 1 212 ? 60.228 13.571 -84.633 1.00 72.31 212 ILE A CA 1
ATOM 1749 C C . ILE A 1 212 ? 58.735 13.252 -84.788 1.00 72.31 212 ILE A C 1
ATOM 1751 O O . ILE A 1 212 ? 57.944 13.587 -83.907 1.00 72.31 212 ILE A O 1
ATOM 1755 N N . ILE A 1 213 ? 58.343 12.559 -85.862 1.00 76.44 213 ILE A N 1
ATOM 1756 C CA . ILE A 1 213 ? 56.939 12.189 -86.094 1.00 76.44 213 ILE A CA 1
ATOM 1757 C C . ILE A 1 213 ? 56.436 11.269 -84.973 1.00 76.44 213 ILE A C 1
ATOM 1759 O O . ILE A 1 213 ? 55.426 11.581 -84.336 1.00 76.44 213 ILE A O 1
ATOM 1763 N N . HIS A 1 214 ? 57.181 10.211 -84.644 1.00 79.44 214 HIS A N 1
ATOM 1764 C CA . HIS A 1 214 ? 56.777 9.256 -83.611 1.00 79.44 214 HIS A CA 1
ATOM 1765 C C . HIS A 1 214 ? 56.687 9.883 -82.208 1.00 79.44 214 HIS A C 1
ATOM 1767 O O . HIS A 1 214 ? 55.727 9.643 -81.477 1.00 79.44 214 HIS A O 1
ATOM 1773 N N . GLU A 1 215 ? 57.637 10.749 -81.837 1.00 81.25 215 GLU A N 1
ATOM 1774 C CA . GLU A 1 215 ? 57.594 11.468 -80.556 1.00 81.25 215 GLU A CA 1
ATOM 1775 C C . GLU A 1 215 ? 56.398 12.430 -80.475 1.00 81.25 215 GLU A C 1
ATOM 1777 O O . GLU A 1 215 ? 55.803 12.592 -79.406 1.00 81.25 215 GLU A O 1
ATOM 1782 N N . THR A 1 216 ? 56.004 13.058 -81.591 1.00 81.06 216 THR A N 1
ATOM 1783 C CA . THR A 1 216 ? 54.814 13.924 -81.603 1.00 81.06 216 THR A CA 1
ATOM 1784 C C . THR A 1 216 ? 53.505 13.148 -81.479 1.00 81.06 216 THR A C 1
ATOM 1786 O O . THR A 1 216 ? 52.586 13.643 -80.824 1.00 81.06 216 THR A O 1
ATOM 1789 N N . GLU A 1 217 ? 53.404 11.943 -82.043 1.00 82.00 217 GLU A N 1
ATOM 1790 C CA . GLU A 1 217 ? 52.236 11.068 -81.869 1.00 82.00 217 GLU A CA 1
ATOM 1791 C C . GLU A 1 217 ? 52.137 10.539 -80.437 1.00 82.00 217 GLU A C 1
ATOM 1793 O O . GLU A 1 217 ? 51.091 10.700 -79.805 1.00 82.00 217 GLU A O 1
ATOM 1798 N N . GLN A 1 218 ? 53.241 10.042 -79.869 1.00 83.56 218 GLN A N 1
ATOM 1799 C CA . GLN A 1 218 ? 53.280 9.594 -78.472 1.00 83.56 218 GLN A CA 1
ATOM 1800 C C . GLN A 1 218 ? 52.891 10.710 -77.494 1.00 83.56 218 GLN A C 1
ATOM 1802 O O . GLN A 1 218 ? 52.131 10.479 -76.554 1.00 83.56 218 GLN A O 1
ATOM 1807 N N . ARG A 1 219 ? 53.358 11.947 -77.718 1.00 83.19 219 ARG A N 1
ATOM 1808 C CA . ARG A 1 219 ? 52.968 13.093 -76.878 1.00 83.19 219 ARG A CA 1
ATOM 1809 C C . ARG A 1 219 ? 51.486 13.436 -77.012 1.00 83.19 219 ARG A C 1
ATOM 1811 O O . ARG A 1 219 ? 50.865 13.776 -76.010 1.00 83.19 219 ARG A O 1
ATOM 1818 N N . ARG A 1 220 ? 50.893 13.331 -78.209 1.00 83.50 220 ARG A N 1
ATOM 1819 C CA . ARG A 1 220 ? 49.442 13.538 -78.381 1.00 83.50 220 ARG A CA 1
ATOM 1820 C C . ARG A 1 220 ? 48.629 12.469 -77.657 1.00 83.50 220 ARG A C 1
ATOM 1822 O O . ARG A 1 220 ? 47.628 12.805 -77.028 1.00 83.50 220 ARG A O 1
ATOM 1829 N N . GLU A 1 221 ? 49.051 11.209 -77.719 1.00 84.88 221 GLU A N 1
ATOM 1830 C CA . GLU A 1 221 ? 48.395 10.124 -76.984 1.00 84.88 221 GLU A CA 1
ATOM 1831 C C . GLU A 1 221 ? 48.534 10.291 -75.469 1.00 84.88 221 GLU A C 1
ATOM 1833 O O . GLU A 1 221 ? 47.541 10.147 -74.755 1.00 84.88 221 GLU A O 1
ATOM 1838 N N . ALA A 1 222 ? 49.713 10.690 -74.982 1.00 83.75 222 ALA A N 1
ATOM 1839 C CA . ALA A 1 222 ? 49.940 10.993 -73.570 1.00 83.75 222 ALA A CA 1
ATOM 1840 C C . ALA A 1 222 ? 49.039 12.139 -73.079 1.00 83.75 222 ALA A C 1
ATOM 1842 O O . ALA A 1 222 ? 48.352 11.985 -72.073 1.00 83.75 222 ALA A O 1
ATOM 1843 N N . ILE A 1 223 ? 48.943 13.240 -73.834 1.00 85.00 223 ILE A N 1
ATOM 1844 C CA . ILE A 1 223 ? 48.049 14.366 -73.507 1.00 85.00 223 ILE A CA 1
ATOM 1845 C C . ILE A 1 223 ? 46.581 13.920 -73.500 1.00 85.00 223 ILE A C 1
ATOM 1847 O O . ILE A 1 223 ? 45.805 14.324 -72.634 1.00 85.00 223 ILE A O 1
ATOM 1851 N N . LYS A 1 224 ? 46.172 13.062 -74.443 1.00 89.88 224 LYS A N 1
ATOM 1852 C CA . LYS A 1 224 ? 44.806 12.521 -74.480 1.00 89.88 224 LYS A CA 1
ATOM 1853 C C . LYS A 1 224 ? 44.519 11.625 -73.269 1.00 89.88 224 LYS A C 1
ATOM 1855 O O . LYS A 1 224 ? 43.427 11.706 -72.708 1.00 89.88 224 LYS A O 1
ATOM 1860 N N . ALA A 1 225 ? 45.479 10.801 -72.852 1.00 88.12 225 ALA A N 1
ATOM 1861 C CA . ALA A 1 225 ? 45.367 9.965 -71.659 1.00 88.12 225 ALA A CA 1
ATOM 1862 C C . ALA A 1 225 ? 45.300 10.807 -70.373 1.00 88.12 225 ALA A C 1
ATOM 1864 O O . ALA A 1 225 ? 44.434 10.560 -69.535 1.00 88.12 225 ALA A O 1
ATOM 1865 N N . GLU A 1 226 ? 46.135 11.842 -70.248 1.00 85.62 226 GLU A N 1
ATOM 1866 C CA . GLU A 1 226 ? 46.096 12.788 -69.124 1.00 85.62 226 GLU A CA 1
ATOM 1867 C C . GLU A 1 226 ? 44.767 13.544 -69.054 1.00 85.62 226 GLU A C 1
ATOM 1869 O O . GLU A 1 226 ? 44.190 13.671 -67.977 1.00 85.62 226 GLU A O 1
ATOM 1874 N N . ASN A 1 227 ? 44.229 13.990 -70.193 1.00 90.62 227 ASN A N 1
ATOM 1875 C CA . ASN A 1 227 ? 42.933 14.668 -70.233 1.00 90.62 227 ASN A CA 1
ATOM 1876 C C . ASN A 1 227 ? 41.784 13.735 -69.803 1.00 90.62 227 ASN A C 1
ATOM 1878 O O . ASN A 1 227 ? 40.888 14.141 -69.062 1.00 90.62 227 ASN A O 1
ATOM 1882 N N . ASN A 1 228 ? 41.834 12.460 -70.201 1.00 91.00 228 ASN A N 1
ATOM 1883 C CA . ASN A 1 228 ? 40.877 11.456 -69.731 1.00 91.00 228 ASN A CA 1
ATOM 1884 C C . ASN A 1 228 ? 41.002 11.213 -68.217 1.00 91.00 228 ASN A C 1
ATOM 1886 O O . ASN A 1 228 ? 39.983 11.183 -67.528 1.00 91.00 228 ASN A O 1
ATOM 1890 N N . MET A 1 229 ? 42.225 11.112 -67.680 1.00 92.19 229 MET A N 1
ATOM 1891 C CA . MET A 1 229 ? 42.445 10.994 -66.232 1.00 92.19 229 MET A CA 1
ATOM 1892 C C . MET A 1 229 ? 41.942 12.228 -65.475 1.00 92.19 229 MET A C 1
ATOM 1894 O O . MET A 1 229 ? 41.286 12.092 -64.443 1.00 92.19 229 MET A O 1
ATOM 1898 N N . ALA A 1 230 ? 42.186 13.433 -65.992 1.00 90.75 230 ALA A N 1
ATOM 1899 C CA . ALA A 1 230 ? 41.681 14.669 -65.403 1.00 90.75 230 ALA A CA 1
ATOM 1900 C C . ALA A 1 230 ? 40.143 14.687 -65.366 1.00 90.75 230 ALA A C 1
ATOM 1902 O O . ALA A 1 230 ? 39.555 15.021 -64.337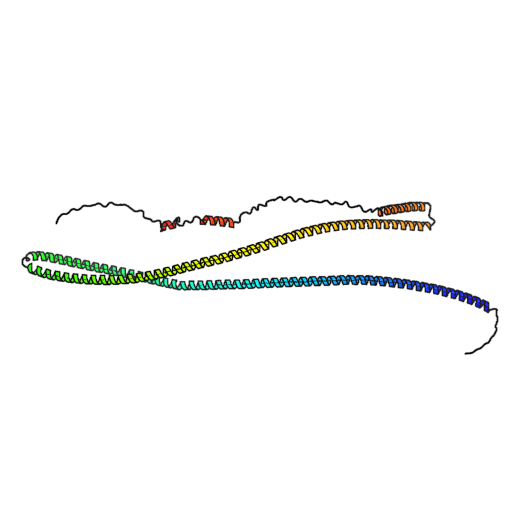 1.00 90.75 230 ALA A O 1
ATOM 1903 N N . ALA A 1 231 ? 39.482 14.254 -66.445 1.00 91.38 231 ALA A N 1
ATOM 1904 C CA . ALA A 1 231 ? 38.026 14.135 -66.489 1.00 91.38 231 ALA A CA 1
ATOM 1905 C C . ALA A 1 231 ? 37.480 13.115 -65.467 1.00 91.38 231 ALA A C 1
ATOM 1907 O O . ALA A 1 231 ? 36.443 13.361 -64.847 1.00 91.38 231 ALA A O 1
ATOM 1908 N N . GLU A 1 232 ? 38.167 11.990 -65.248 1.00 92.94 232 GLU A N 1
ATOM 1909 C CA . GLU A 1 232 ? 37.802 11.018 -64.206 1.00 92.94 232 GLU A CA 1
ATOM 1910 C C . GLU A 1 232 ? 37.985 11.577 -62.790 1.00 92.94 232 GLU A C 1
ATOM 1912 O O . GLU A 1 232 ? 37.114 11.386 -61.936 1.00 92.94 232 GLU A O 1
ATOM 1917 N N . VAL A 1 233 ? 39.072 12.314 -62.541 1.00 93.88 233 VAL A N 1
ATOM 1918 C CA . VAL A 1 233 ? 39.316 12.987 -61.255 1.00 93.88 233 VAL A CA 1
ATOM 1919 C C . VAL A 1 233 ? 38.230 14.023 -60.968 1.00 93.88 233 VAL A C 1
ATOM 1921 O O . VAL A 1 233 ? 37.740 14.071 -59.841 1.00 93.88 233 VAL A O 1
ATOM 1924 N N . ILE A 1 234 ? 37.805 14.798 -61.972 1.00 93.25 234 ILE A N 1
ATOM 1925 C CA . ILE A 1 234 ? 36.699 15.760 -61.837 1.00 93.25 234 ILE A CA 1
ATOM 1926 C C . ILE A 1 234 ? 35.400 15.031 -61.474 1.00 93.25 234 ILE A C 1
ATOM 1928 O O . ILE A 1 234 ? 34.795 15.354 -60.456 1.00 93.25 234 ILE A O 1
ATOM 1932 N N . LYS A 1 235 ? 35.025 13.976 -62.214 1.00 94.44 235 LYS A N 1
ATOM 1933 C CA . LYS A 1 235 ? 33.824 13.177 -61.902 1.00 94.44 235 LYS A CA 1
ATOM 1934 C C . LYS A 1 235 ? 33.861 12.599 -60.487 1.00 94.44 235 LYS A C 1
ATOM 1936 O O . LYS A 1 235 ? 32.848 12.591 -59.791 1.00 94.44 235 LYS A O 1
ATOM 1941 N N . ARG A 1 236 ? 35.024 12.113 -60.045 1.00 94.12 236 ARG A N 1
ATOM 1942 C CA . ARG A 1 236 ? 35.203 11.598 -58.682 1.00 94.12 236 ARG A CA 1
ATOM 1943 C C . ARG A 1 236 ? 35.116 12.714 -57.639 1.00 94.12 236 ARG A C 1
ATOM 1945 O O . ARG A 1 236 ? 34.563 12.486 -56.568 1.00 94.12 236 ARG A O 1
ATOM 1952 N N . ASN A 1 237 ? 35.625 13.910 -57.937 1.00 95.19 237 ASN A N 1
ATOM 1953 C CA . ASN A 1 237 ? 35.489 15.078 -57.066 1.00 95.19 237 ASN A CA 1
ATOM 1954 C C . ASN A 1 237 ? 34.019 15.486 -56.907 1.00 95.19 237 ASN A C 1
ATOM 1956 O O . ASN A 1 237 ? 33.582 15.715 -55.782 1.00 95.19 237 ASN A O 1
ATOM 1960 N N . ASP A 1 238 ? 33.246 15.489 -57.994 1.00 95.44 238 ASP A N 1
ATOM 1961 C CA . ASP A 1 238 ? 31.812 15.796 -57.963 1.00 95.44 238 ASP A CA 1
ATOM 1962 C C . ASP A 1 238 ? 31.030 14.766 -57.134 1.00 95.44 238 ASP A C 1
ATOM 1964 O O . ASP A 1 238 ? 30.208 15.131 -56.295 1.00 95.44 238 ASP A O 1
ATOM 1968 N N . GLN A 1 239 ? 31.347 13.475 -57.281 1.00 95.12 239 GLN A N 1
ATOM 1969 C CA . GLN A 1 239 ? 30.772 12.422 -56.434 1.00 95.12 239 GLN A CA 1
ATOM 1970 C C . GLN A 1 239 ? 31.087 12.635 -54.948 1.00 95.12 239 GLN A C 1
ATOM 1972 O O . GLN A 1 239 ? 30.200 12.497 -54.108 1.00 95.12 239 GLN A O 1
ATOM 1977 N N . LEU A 1 240 ? 32.331 12.995 -54.616 1.00 95.38 240 LEU A N 1
ATOM 1978 C CA . LEU A 1 240 ? 32.723 13.287 -53.235 1.00 95.38 240 LEU A CA 1
ATOM 1979 C C . LEU A 1 240 ? 32.001 14.522 -52.687 1.00 95.38 240 LEU A C 1
ATOM 1981 O O . LEU A 1 240 ? 31.593 14.513 -51.530 1.00 95.38 240 LEU A O 1
ATOM 1985 N N . ARG A 1 241 ? 31.790 15.563 -53.502 1.00 95.31 241 ARG A N 1
ATOM 1986 C CA . ARG A 1 241 ? 31.014 16.749 -53.104 1.00 95.31 241 ARG A CA 1
ATOM 1987 C C . ARG A 1 241 ? 29.569 16.395 -52.766 1.00 95.31 241 ARG A C 1
ATOM 1989 O O . ARG A 1 241 ? 29.075 16.847 -51.739 1.00 95.31 241 ARG A O 1
ATOM 1996 N N . HIS A 1 242 ? 28.921 15.561 -53.579 1.00 95.75 242 HIS A N 1
ATOM 1997 C CA . HIS A 1 242 ? 27.570 15.081 -53.279 1.00 95.75 242 HIS A CA 1
ATOM 1998 C C . HIS A 1 242 ? 27.527 14.254 -51.989 1.00 95.75 242 HIS A C 1
ATOM 2000 O O . HIS A 1 242 ? 26.673 14.496 -51.145 1.00 95.75 242 HIS A O 1
ATOM 2006 N N . GLN A 1 243 ? 28.495 13.356 -51.777 1.00 96.31 243 GLN A N 1
ATOM 2007 C CA . GLN A 1 243 ? 28.584 12.590 -50.527 1.00 96.31 243 GLN A CA 1
ATOM 2008 C C . GLN A 1 243 ? 28.782 13.483 -49.297 1.00 96.31 243 GLN A C 1
ATOM 2010 O O . GLN A 1 243 ? 28.172 13.236 -48.261 1.00 96.31 243 GLN A O 1
ATOM 2015 N N . ILE A 1 244 ? 29.614 14.524 -49.400 1.00 95.19 244 ILE A N 1
ATOM 2016 C CA . ILE A 1 244 ? 29.799 15.505 -48.323 1.00 95.19 244 ILE A CA 1
ATOM 2017 C C . ILE A 1 244 ? 28.475 16.216 -48.029 1.00 95.19 244 ILE A C 1
ATOM 2019 O O . ILE A 1 244 ? 28.081 16.295 -46.871 1.00 95.19 244 ILE A O 1
ATOM 2023 N N . GLN A 1 245 ? 27.759 16.660 -49.063 1.00 96.62 245 GLN A N 1
ATOM 2024 C CA . GLN A 1 245 ? 26.474 17.337 -48.903 1.00 96.62 245 GLN A CA 1
ATOM 2025 C C . GLN A 1 245 ? 25.414 16.436 -48.243 1.00 96.62 245 GLN A C 1
ATOM 2027 O O . GLN A 1 245 ? 24.684 16.891 -47.362 1.00 96.62 245 GLN A O 1
ATOM 2032 N N . ASP A 1 246 ? 25.345 15.160 -48.628 1.00 95.38 246 ASP A N 1
ATOM 2033 C CA . ASP A 1 246 ? 24.428 14.188 -48.022 1.00 95.38 246 ASP A CA 1
ATOM 2034 C C . ASP A 1 246 ? 24.762 13.951 -46.541 1.00 95.38 246 ASP A C 1
ATOM 2036 O O . ASP A 1 246 ? 23.867 13.920 -45.692 1.00 95.38 246 ASP A O 1
ATOM 2040 N N . LEU A 1 247 ? 26.052 13.831 -46.206 1.00 95.19 247 LEU A N 1
ATOM 2041 C CA . LEU A 1 247 ? 26.510 13.686 -44.821 1.00 95.19 247 LEU A CA 1
ATOM 2042 C C . LEU A 1 247 ? 26.221 14.938 -43.986 1.00 95.19 247 LEU A C 1
ATOM 2044 O O . LEU A 1 247 ? 25.773 14.818 -42.849 1.00 95.19 247 LEU A O 1
ATOM 2048 N N . GLU A 1 248 ? 26.411 16.137 -44.536 1.00 96.19 248 GLU A N 1
ATOM 2049 C CA . GLU A 1 248 ? 26.071 17.397 -43.863 1.00 96.19 248 GLU A CA 1
ATOM 2050 C C . GLU A 1 248 ? 24.572 17.489 -43.548 1.00 96.19 248 GLU A C 1
ATOM 2052 O O . GLU A 1 248 ? 24.188 17.897 -42.448 1.00 96.19 248 GLU A O 1
ATOM 2057 N N . GLN A 1 249 ? 23.710 17.060 -44.476 1.00 96.00 249 GLN A N 1
ATOM 2058 C CA . GLN A 1 249 ? 22.267 16.990 -44.233 1.00 96.00 249 GLN A CA 1
ATOM 2059 C C . GLN A 1 249 ? 21.921 15.977 -43.138 1.00 96.00 249 GLN A C 1
ATOM 2061 O O . GLN A 1 249 ? 21.100 16.280 -42.270 1.00 96.00 249 GLN A O 1
ATOM 2066 N N . GLN A 1 250 ? 22.564 14.805 -43.134 1.00 95.38 250 GLN A N 1
ATOM 2067 C CA . GLN A 1 250 ? 22.375 13.804 -42.079 1.00 95.38 250 GLN A CA 1
ATOM 2068 C C . GLN A 1 250 ? 22.806 14.331 -40.708 1.00 95.38 250 GLN A C 1
ATOM 2070 O O . GLN A 1 250 ? 22.047 14.200 -39.750 1.00 95.38 250 GLN A O 1
ATOM 2075 N N . CYS A 1 251 ? 23.970 14.981 -40.616 1.00 93.88 251 CYS A N 1
ATOM 2076 C CA . CYS A 1 251 ? 24.436 15.613 -39.380 1.00 93.88 251 CYS A CA 1
ATOM 2077 C C . CYS A 1 251 ? 23.430 16.648 -38.868 1.00 93.88 251 CYS A C 1
ATOM 2079 O O . CYS A 1 251 ? 23.094 16.640 -37.690 1.00 93.88 251 CYS A O 1
ATOM 2081 N N . LYS A 1 252 ? 22.865 17.477 -39.753 1.00 96.62 252 LYS A N 1
ATOM 2082 C CA . LYS A 1 252 ? 21.859 18.472 -39.364 1.00 96.62 252 LYS A CA 1
ATOM 2083 C C . LYS A 1 252 ? 20.587 17.836 -38.789 1.00 96.62 252 LYS A C 1
ATOM 2085 O O . LYS A 1 252 ? 20.065 18.309 -37.783 1.00 96.62 252 LYS A O 1
ATOM 2090 N N . VAL A 1 253 ? 20.096 16.756 -39.401 1.00 95.00 253 VAL A N 1
ATOM 2091 C CA . VAL A 1 253 ? 18.936 16.007 -38.883 1.00 95.00 253 VAL A CA 1
ATOM 2092 C C . VAL A 1 253 ? 19.253 15.378 -37.524 1.00 95.00 253 VAL A C 1
ATOM 2094 O O . VAL A 1 253 ? 18.406 15.400 -36.628 1.00 95.00 253 VAL A O 1
ATOM 2097 N N . LEU A 1 254 ? 20.465 14.844 -37.352 1.00 95.06 254 LEU A N 1
ATOM 2098 C CA . LEU A 1 254 ? 20.913 14.290 -36.076 1.00 95.06 254 LEU A CA 1
ATOM 2099 C C . LEU A 1 254 ? 20.986 15.369 -34.989 1.00 95.06 254 LEU A C 1
ATOM 2101 O O . LEU A 1 254 ? 20.422 15.149 -33.918 1.00 95.06 254 LEU A O 1
ATOM 2105 N N . ASP A 1 255 ? 21.552 16.540 -35.277 1.00 96.75 255 ASP A N 1
ATOM 2106 C CA . ASP A 1 255 ? 21.614 17.671 -34.341 1.00 96.75 255 ASP A CA 1
ATOM 2107 C C . ASP A 1 255 ? 20.215 18.127 -33.897 1.00 96.75 255 ASP A C 1
ATOM 2109 O O . ASP A 1 255 ? 19.971 18.386 -32.715 1.00 96.75 255 ASP A O 1
ATOM 2113 N N . ASP A 1 256 ? 19.265 18.217 -34.831 1.00 95.50 256 ASP A N 1
ATOM 2114 C CA . ASP A 1 256 ? 17.883 18.583 -34.514 1.00 95.50 256 ASP A CA 1
ATOM 2115 C C . ASP A 1 256 ? 17.190 17.488 -33.681 1.00 95.50 256 ASP A C 1
ATOM 2117 O O . ASP A 1 256 ? 16.433 17.788 -32.750 1.00 95.50 256 ASP A O 1
ATOM 2121 N N . SER A 1 257 ? 17.490 16.212 -33.947 1.00 95.19 257 SER A N 1
ATOM 2122 C CA . SER A 1 257 ? 16.999 15.090 -33.138 1.00 95.19 257 SER A CA 1
ATOM 2123 C C . SER A 1 257 ? 17.585 15.089 -31.721 1.00 95.19 257 SER A C 1
ATOM 2125 O O . SER A 1 257 ? 16.850 14.864 -30.756 1.00 95.19 257 SER A O 1
ATOM 2127 N N . GLU A 1 258 ? 18.869 15.418 -31.570 1.00 95.44 258 GLU A N 1
ATOM 2128 C CA . GLU A 1 258 ? 19.552 15.513 -30.280 1.00 95.44 258 GLU A CA 1
ATOM 2129 C C . GLU A 1 258 ? 18.976 16.654 -29.443 1.00 95.44 258 GLU A C 1
ATOM 2131 O O . GLU A 1 258 ? 18.654 16.456 -28.269 1.00 95.44 258 GLU A O 1
ATOM 2136 N N . LYS A 1 259 ? 18.760 17.832 -30.045 1.00 95.75 259 LYS A N 1
ATOM 2137 C CA . LYS A 1 259 ? 18.102 18.963 -29.372 1.00 95.75 259 LYS A CA 1
ATOM 2138 C C . LYS A 1 259 ? 16.711 18.577 -28.877 1.00 95.75 259 LYS A C 1
ATOM 2140 O O . LYS A 1 259 ? 16.407 18.797 -27.706 1.00 95.75 259 LYS A O 1
ATOM 2145 N N . ASN A 1 260 ? 15.902 17.935 -29.722 1.00 95.38 260 ASN A N 1
ATOM 2146 C CA . ASN A 1 260 ? 14.558 17.486 -29.351 1.00 95.38 260 ASN A CA 1
ATOM 2147 C C . ASN A 1 260 ? 14.577 16.472 -28.197 1.00 95.38 260 ASN A C 1
ATOM 2149 O O . ASN A 1 260 ? 13.810 16.613 -27.241 1.00 95.38 260 ASN A O 1
ATOM 2153 N N . LEU A 1 261 ? 15.462 15.471 -28.249 1.00 93.25 261 LEU A N 1
ATOM 2154 C CA . LEU A 1 261 ? 15.620 14.489 -27.171 1.00 93.25 261 LEU A CA 1
ATOM 2155 C C . LEU A 1 261 ? 16.114 15.138 -25.875 1.00 93.25 261 LEU A C 1
ATOM 2157 O O . LEU A 1 261 ? 15.645 14.791 -24.790 1.00 93.25 261 LEU A O 1
ATOM 2161 N N . THR A 1 262 ? 17.011 16.118 -25.976 1.00 94.88 262 THR A N 1
ATOM 2162 C CA . THR A 1 262 ? 17.523 16.865 -24.823 1.00 94.88 262 THR A CA 1
ATOM 2163 C C . THR A 1 262 ? 16.412 17.675 -24.157 1.00 94.88 262 THR A C 1
ATOM 2165 O O . THR A 1 262 ? 16.263 17.610 -22.936 1.00 94.88 262 THR A O 1
ATOM 2168 N N . THR A 1 263 ? 15.573 18.372 -24.930 1.00 95.44 263 THR A N 1
ATOM 2169 C CA . THR A 1 263 ? 14.398 19.084 -24.399 1.00 95.44 263 THR A CA 1
ATOM 2170 C C . THR A 1 263 ? 13.426 18.123 -23.713 1.00 95.44 263 THR A C 1
ATOM 2172 O O . THR A 1 263 ? 13.016 18.375 -22.581 1.00 95.44 263 THR A O 1
ATOM 2175 N N . GLN A 1 264 ? 13.128 16.973 -24.329 1.00 95.19 264 GLN A N 1
ATOM 2176 C CA . GLN A 1 264 ? 12.276 15.950 -23.711 1.00 95.19 264 GLN A CA 1
ATOM 2177 C C . GLN A 1 264 ? 12.866 15.410 -22.400 1.00 95.19 264 GLN A C 1
ATOM 2179 O O . GLN A 1 264 ? 12.135 15.210 -21.429 1.00 95.19 264 GLN A O 1
ATOM 2184 N N . ALA A 1 265 ? 14.183 15.197 -22.336 1.00 93.25 265 ALA A N 1
ATOM 2185 C CA . ALA A 1 265 ? 14.857 14.746 -21.121 1.00 93.25 265 ALA A CA 1
ATOM 2186 C C . ALA A 1 265 ? 14.776 15.790 -19.994 1.00 93.25 265 ALA A C 1
ATOM 2188 O O . ALA A 1 265 ? 14.545 15.429 -18.836 1.00 93.25 265 ALA A O 1
ATOM 2189 N N . VAL A 1 266 ? 14.920 17.078 -20.322 1.00 96.50 266 VAL A N 1
ATOM 2190 C CA . VAL A 1 266 ? 14.753 18.183 -19.366 1.00 96.50 266 VAL A CA 1
ATOM 2191 C C . VAL A 1 266 ? 13.313 18.241 -18.844 1.00 96.50 266 VAL A C 1
ATOM 2193 O O . VAL A 1 266 ? 13.118 18.296 -17.628 1.00 96.50 266 VAL A O 1
ATOM 2196 N N . ASP A 1 267 ? 12.313 18.126 -19.719 1.00 95.69 267 ASP A N 1
ATOM 2197 C CA . ASP A 1 267 ? 10.894 18.120 -19.334 1.00 95.69 267 ASP A CA 1
ATOM 2198 C C . ASP A 1 267 ? 10.533 16.923 -18.446 1.00 95.69 267 ASP A C 1
ATOM 2200 O O . ASP A 1 267 ? 9.820 17.062 -17.447 1.00 95.69 267 ASP A O 1
ATOM 2204 N N . LEU A 1 268 ? 11.034 15.730 -18.779 1.00 94.25 268 LEU A N 1
ATOM 2205 C CA . LEU A 1 268 ? 10.841 14.533 -17.959 1.00 94.25 268 LEU A CA 1
ATOM 2206 C C . LEU A 1 268 ? 11.502 14.682 -16.588 1.00 94.25 268 LEU A C 1
ATOM 2208 O O . LEU A 1 268 ? 10.907 14.298 -15.581 1.00 94.25 268 LEU A O 1
ATOM 2212 N N . LYS A 1 269 ? 12.696 15.280 -16.526 1.00 96.31 269 LYS A N 1
ATOM 2213 C CA . LYS A 1 269 ? 13.385 15.564 -15.262 1.00 96.31 269 LYS A CA 1
ATOM 2214 C C . LYS A 1 269 ? 12.603 16.560 -14.401 1.00 96.31 269 LYS A C 1
ATOM 2216 O O . LYS A 1 269 ? 12.482 16.336 -13.198 1.00 96.31 269 LYS A O 1
ATOM 2221 N N . ALA A 1 270 ? 12.028 17.604 -15.001 1.00 94.88 270 ALA A N 1
ATOM 2222 C CA . ALA A 1 270 ? 11.169 18.559 -14.300 1.00 94.88 270 ALA A CA 1
ATOM 2223 C C . ALA A 1 270 ? 9.908 17.881 -13.735 1.00 94.88 270 ALA A C 1
ATOM 2225 O O . ALA A 1 270 ? 9.622 17.997 -12.544 1.00 94.88 270 ALA A O 1
ATOM 2226 N N . LYS A 1 271 ? 9.214 17.071 -14.548 1.00 94.94 271 LYS A N 1
ATOM 2227 C CA . LYS A 1 271 ? 8.049 16.280 -14.102 1.00 94.94 271 LYS A CA 1
ATOM 2228 C C . LYS A 1 271 ? 8.403 15.297 -12.980 1.00 94.94 271 LYS A C 1
ATOM 2230 O O . LYS A 1 271 ? 7.599 15.074 -12.072 1.00 94.94 271 LYS A O 1
ATOM 2235 N N . LEU A 1 272 ? 9.594 14.702 -13.017 1.00 93.75 272 LEU A N 1
ATOM 2236 C CA . LEU A 1 272 ? 10.067 13.798 -11.968 1.00 93.75 272 LEU A CA 1
ATOM 2237 C C . LEU A 1 272 ? 10.283 14.553 -10.649 1.00 93.75 272 LEU A C 1
ATOM 2239 O O . LEU A 1 272 ? 9.790 14.116 -9.612 1.00 93.75 272 LEU A O 1
ATOM 2243 N N . GLU A 1 273 ? 10.942 15.711 -10.668 1.00 95.44 273 GLU A N 1
ATOM 2244 C CA . GLU A 1 273 ? 11.112 16.514 -9.449 1.00 95.44 273 GLU A CA 1
ATOM 2245 C C . GLU A 1 273 ? 9.773 17.037 -8.896 1.00 95.44 273 GLU A C 1
ATOM 2247 O O . GLU A 1 273 ? 9.556 16.982 -7.684 1.00 95.44 273 GLU A O 1
ATOM 2252 N N . ASP A 1 274 ? 8.823 17.422 -9.752 1.00 95.19 274 ASP A N 1
ATOM 2253 C CA . ASP A 1 274 ? 7.472 17.810 -9.320 1.00 95.19 274 ASP A CA 1
ATOM 2254 C C . ASP A 1 274 ? 6.708 16.653 -8.663 1.00 95.19 274 ASP A C 1
ATOM 2256 O O . ASP A 1 274 ? 6.066 16.822 -7.622 1.00 95.19 274 ASP A O 1
ATOM 2260 N N . THR A 1 275 ? 6.770 15.453 -9.247 1.00 93.69 275 THR A N 1
ATOM 2261 C CA . THR A 1 275 ? 6.124 14.265 -8.661 1.00 93.69 275 THR A CA 1
ATOM 2262 C C . THR A 1 275 ? 6.780 13.870 -7.343 1.00 93.69 275 THR A C 1
ATOM 2264 O O . THR A 1 275 ? 6.078 13.592 -6.372 1.00 93.69 275 THR A O 1
ATOM 2267 N N . LYS A 1 276 ? 8.110 13.932 -7.258 1.00 95.25 276 LYS A N 1
ATOM 2268 C CA . LYS A 1 276 ? 8.868 13.715 -6.020 1.00 95.25 276 LYS A CA 1
ATOM 2269 C C . LYS A 1 276 ? 8.495 14.725 -4.934 1.00 95.25 276 LYS A C 1
ATOM 2271 O O . LYS A 1 276 ? 8.312 14.327 -3.784 1.00 95.25 276 LYS A O 1
ATOM 2276 N N . LYS A 1 277 ? 8.313 16.003 -5.284 1.00 95.19 277 LYS A N 1
ATOM 2277 C CA . LYS A 1 277 ? 7.843 17.036 -4.351 1.00 95.19 277 LYS A CA 1
ATOM 2278 C C . LYS A 1 277 ? 6.445 16.713 -3.813 1.00 95.19 277 LYS A C 1
ATOM 2280 O O . LYS A 1 277 ? 6.268 16.678 -2.599 1.00 95.19 277 LYS A O 1
ATOM 2285 N N . LYS A 1 278 ? 5.493 16.366 -4.687 1.00 95.00 278 LYS A N 1
ATOM 2286 C CA . LYS A 1 278 ? 4.126 15.968 -4.288 1.00 95.00 278 LYS A CA 1
ATOM 2287 C C . LYS A 1 278 ? 4.103 14.724 -3.396 1.00 95.00 278 LYS A C 1
ATOM 2289 O O . LYS A 1 278 ? 3.345 14.663 -2.431 1.00 95.00 278 LYS A O 1
ATOM 2294 N N . VAL A 1 279 ? 4.936 13.727 -3.703 1.00 94.38 279 VAL A N 1
ATOM 2295 C CA . VAL A 1 279 ? 5.072 12.518 -2.874 1.00 94.38 279 VAL A CA 1
ATOM 2296 C C . VAL A 1 279 ? 5.614 12.874 -1.491 1.00 94.38 279 VAL A C 1
ATOM 2298 O O . VAL A 1 279 ? 5.062 12.415 -0.494 1.00 94.38 279 VAL A O 1
ATOM 2301 N N . ASN A 1 280 ? 6.637 13.726 -1.407 1.00 94.50 280 ASN A N 1
ATOM 2302 C CA . ASN A 1 280 ? 7.177 14.176 -0.123 1.00 94.50 280 ASN A CA 1
ATOM 2303 C C . ASN A 1 280 ? 6.140 14.951 0.702 1.00 94.50 280 ASN A C 1
ATOM 2305 O O . ASN A 1 280 ? 5.962 14.648 1.879 1.00 94.50 280 ASN A O 1
ATOM 2309 N N . GLU A 1 281 ? 5.393 15.870 0.085 1.00 95.12 281 GLU A N 1
ATOM 2310 C CA . GLU A 1 281 ? 4.296 16.591 0.747 1.00 95.12 281 GLU A CA 1
ATOM 2311 C C . GLU A 1 281 ? 3.229 15.622 1.296 1.00 95.12 281 GLU A C 1
ATOM 2313 O O . GLU A 1 281 ? 2.772 15.763 2.432 1.00 95.12 281 GLU A O 1
ATOM 2318 N N . SER A 1 282 ? 2.875 14.578 0.536 1.00 93.12 282 SER A N 1
ATOM 2319 C CA . SER A 1 282 ? 1.941 13.531 0.978 1.00 93.12 282 SER A CA 1
ATOM 2320 C C . SER A 1 282 ? 2.483 12.700 2.151 1.00 93.12 282 SER A C 1
ATOM 2322 O O . SER A 1 282 ? 1.747 12.396 3.101 1.00 93.12 282 SER A O 1
ATOM 2324 N N . ILE A 1 283 ? 3.775 12.359 2.121 1.00 92.69 283 ILE A N 1
ATOM 2325 C CA . ILE A 1 283 ? 4.460 11.655 3.211 1.00 92.69 283 ILE A CA 1
ATOM 2326 C C . ILE A 1 283 ? 4.441 12.506 4.482 1.00 92.69 283 ILE A C 1
ATOM 2328 O O . ILE A 1 283 ? 4.116 11.990 5.551 1.00 92.69 283 ILE A O 1
ATOM 2332 N N . ASP A 1 284 ? 4.752 13.795 4.386 1.00 94.69 284 ASP A N 1
ATOM 2333 C CA . ASP A 1 284 ? 4.817 14.675 5.553 1.00 94.69 284 ASP A CA 1
ATOM 2334 C C . ASP A 1 284 ? 3.426 14.945 6.143 1.00 94.69 284 ASP A C 1
ATOM 2336 O O . ASP A 1 284 ? 3.254 14.872 7.362 1.00 94.69 284 ASP A O 1
ATOM 2340 N N . MET A 1 285 ? 2.397 15.094 5.302 1.00 93.19 285 MET A N 1
ATOM 2341 C CA . MET A 1 285 ? 0.997 15.123 5.750 1.00 93.19 285 MET A CA 1
ATOM 2342 C C . MET A 1 285 ? 0.591 13.830 6.473 1.00 93.19 285 MET A C 1
ATOM 2344 O O . MET A 1 285 ? -0.103 13.869 7.492 1.00 93.19 285 MET A O 1
ATOM 2348 N N . SER A 1 286 ? 1.032 12.674 5.973 1.00 91.50 286 SER A N 1
ATOM 2349 C CA . SER A 1 286 ? 0.751 11.376 6.598 1.00 91.50 286 SER A CA 1
ATOM 2350 C C . SER A 1 286 ? 1.473 11.220 7.939 1.00 91.50 286 SER A C 1
ATOM 2352 O O . SER A 1 286 ? 0.863 10.770 8.910 1.00 91.50 286 SER A O 1
ATOM 2354 N N . LYS A 1 287 ? 2.735 11.659 8.038 1.00 94.25 287 LYS A N 1
ATOM 2355 C CA . LYS A 1 287 ? 3.485 11.699 9.306 1.00 94.25 287 LYS A CA 1
ATOM 2356 C C . LYS A 1 287 ? 2.804 12.598 10.335 1.00 94.25 287 LYS A C 1
ATOM 2358 O O . LYS A 1 287 ? 2.647 12.175 11.477 1.00 94.25 287 LYS A O 1
ATOM 2363 N N . ALA A 1 288 ? 2.356 13.790 9.937 1.00 94.25 288 ALA A N 1
ATOM 2364 C CA . ALA A 1 288 ? 1.656 14.713 10.830 1.00 94.25 288 ALA A CA 1
ATOM 2365 C C . ALA A 1 288 ? 0.351 14.103 11.374 1.00 94.25 288 ALA A C 1
ATOM 2367 O O . ALA A 1 288 ? 0.073 14.180 12.570 1.00 94.25 288 ALA A O 1
ATOM 2368 N N . ARG A 1 289 ? -0.427 13.417 10.522 1.00 92.88 289 ARG A N 1
ATOM 2369 C CA . ARG A 1 289 ? -1.635 12.685 10.950 1.00 92.88 289 ARG A CA 1
ATOM 2370 C C . ARG A 1 289 ? -1.315 11.557 11.932 1.00 92.88 289 ARG A C 1
ATOM 2372 O O . ARG A 1 289 ? -2.031 11.395 12.918 1.00 92.88 289 ARG A O 1
ATOM 2379 N N . LEU A 1 290 ? -0.250 10.794 11.680 1.00 92.69 290 LEU A N 1
ATOM 2380 C CA . LEU A 1 290 ? 0.192 9.728 12.583 1.00 92.69 290 LEU A CA 1
ATOM 2381 C C . LEU A 1 290 ? 0.637 10.278 13.941 1.00 92.69 290 LEU A C 1
ATOM 2383 O O . LEU A 1 290 ? 0.258 9.713 14.963 1.00 92.69 290 LEU A O 1
ATOM 2387 N N . GLN A 1 291 ? 1.373 11.391 13.964 1.00 94.19 291 GLN A N 1
ATOM 2388 C CA . GLN A 1 291 ? 1.769 12.061 15.206 1.00 94.19 291 GLN A CA 1
ATOM 2389 C C . GLN A 1 291 ? 0.550 12.538 16.002 1.00 94.19 291 GLN A C 1
ATOM 2391 O O . GLN A 1 291 ? 0.437 12.220 17.182 1.00 94.19 291 GLN A O 1
ATOM 2396 N N . GLN A 1 292 ? -0.421 13.191 15.355 1.00 95.25 292 GLN A N 1
ATOM 2397 C CA . GLN A 1 292 ? -1.665 13.596 16.023 1.00 95.25 292 GLN A CA 1
ATOM 2398 C C . GLN A 1 292 ? -2.446 12.404 16.591 1.00 95.25 292 GLN A C 1
ATOM 2400 O O . GLN A 1 292 ? -3.015 12.490 17.680 1.00 95.25 292 GLN A O 1
ATOM 2405 N N . LEU A 1 293 ? -2.497 11.282 15.867 1.00 93.81 293 LEU A N 1
ATOM 2406 C CA . LEU A 1 293 ? -3.150 10.068 16.353 1.00 93.81 293 LEU A CA 1
ATOM 2407 C C . LEU A 1 293 ? -2.409 9.480 17.561 1.00 93.81 293 LEU A C 1
ATOM 2409 O O . LEU A 1 293 ? -3.050 9.122 18.549 1.00 93.81 293 LEU A O 1
ATOM 2413 N N . GLN A 1 294 ? -1.077 9.423 17.500 1.00 93.12 294 GLN A N 1
ATOM 2414 C CA . GLN A 1 294 ? -0.233 8.971 18.606 1.00 93.12 294 GLN A CA 1
ATOM 2415 C C . GLN A 1 294 ? -0.418 9.842 19.850 1.00 93.12 294 GLN A C 1
ATOM 2417 O O . GLN A 1 294 ? -0.589 9.299 20.939 1.00 93.12 294 GLN A O 1
ATOM 2422 N N . GLU A 1 295 ? -0.458 11.167 19.706 1.00 94.25 295 GLU A N 1
ATOM 2423 C CA . GLU A 1 295 ? -0.716 12.089 20.817 1.00 94.25 295 GLU A CA 1
ATOM 2424 C C . GLU A 1 295 ? -2.107 11.878 21.420 1.00 94.25 295 GLU A C 1
ATOM 2426 O O . GLU A 1 295 ? -2.237 11.741 22.636 1.00 94.25 295 GLU A O 1
ATOM 2431 N N . ARG A 1 296 ? -3.154 11.766 20.590 1.00 94.00 296 ARG A N 1
ATOM 2432 C CA . ARG A 1 296 ? -4.520 11.481 21.068 1.00 94.00 296 ARG A CA 1
ATOM 2433 C C . ARG A 1 296 ? -4.597 10.159 21.824 1.00 94.00 296 ARG A C 1
ATOM 2435 O O . ARG A 1 296 ? -5.228 10.095 22.878 1.00 94.00 296 ARG A O 1
ATOM 2442 N N . MET A 1 297 ? -3.957 9.112 21.304 1.00 93.75 297 MET A N 1
ATOM 2443 C CA . MET A 1 297 ? -3.892 7.811 21.969 1.00 93.75 297 MET A CA 1
ATOM 2444 C C . MET A 1 297 ? -3.111 7.883 23.280 1.00 93.75 297 MET A C 1
ATOM 2446 O O . MET A 1 297 ? -3.581 7.361 24.286 1.00 93.75 297 MET A O 1
ATOM 2450 N N . SER A 1 298 ? -1.957 8.551 23.290 1.00 94.69 298 SER A N 1
ATOM 2451 C CA . SER A 1 298 ? -1.131 8.742 24.485 1.00 94.69 298 SER A CA 1
ATOM 2452 C C . SER A 1 298 ? -1.902 9.474 25.584 1.00 94.69 298 SER A C 1
ATOM 2454 O O . SER A 1 298 ? -1.972 9.001 26.720 1.00 94.69 298 SER A O 1
ATOM 2456 N N . ASN A 1 299 ? -2.592 10.562 25.228 1.00 94.50 299 ASN A N 1
ATOM 2457 C CA . ASN A 1 299 ? -3.456 11.300 26.147 1.00 94.50 299 ASN A CA 1
ATOM 2458 C C . ASN A 1 299 ? -4.579 10.408 26.686 1.00 94.50 299 ASN A C 1
ATOM 2460 O O . ASN A 1 299 ? -4.806 10.362 27.893 1.00 94.50 299 ASN A O 1
ATOM 2464 N N . LYS A 1 300 ? -5.228 9.617 25.820 1.00 95.38 300 LYS A N 1
ATOM 2465 C CA . LYS A 1 300 ? -6.296 8.707 26.246 1.00 95.38 300 LYS A CA 1
ATOM 2466 C C . LYS A 1 300 ? -5.798 7.606 27.183 1.00 95.38 300 LYS A C 1
ATOM 2468 O O . LYS A 1 300 ? -6.492 7.273 28.142 1.00 95.38 300 LYS A O 1
ATOM 2473 N N . ILE A 1 301 ? -4.617 7.049 26.922 1.00 94.56 301 ILE A N 1
ATOM 2474 C CA . ILE A 1 301 ? -3.972 6.056 27.792 1.00 94.56 301 ILE A CA 1
ATOM 2475 C C . ILE A 1 301 ? -3.638 6.684 29.147 1.00 94.56 301 ILE A C 1
ATOM 2477 O O . ILE A 1 301 ? -3.899 6.066 30.179 1.00 94.56 301 ILE A O 1
ATOM 2481 N N . SER A 1 302 ? -3.112 7.910 29.158 1.00 94.44 302 SER A N 1
ATOM 2482 C CA . SER A 1 302 ? -2.821 8.659 30.386 1.00 94.44 302 SER A CA 1
ATOM 2483 C C . SER A 1 302 ? -4.085 8.887 31.220 1.00 94.44 302 SER A C 1
ATOM 2485 O O . SER A 1 302 ? -4.108 8.558 32.406 1.00 94.44 302 SER A O 1
ATOM 2487 N N . ASP A 1 303 ? -5.175 9.340 30.594 1.00 94.62 303 ASP A N 1
ATOM 2488 C CA . ASP A 1 303 ? -6.463 9.550 31.266 1.00 94.62 303 ASP A CA 1
ATOM 2489 C C . ASP A 1 303 ? -7.047 8.251 31.833 1.00 94.62 303 ASP A C 1
ATOM 2491 O O . ASP A 1 303 ? -7.533 8.224 32.963 1.00 94.62 303 ASP A O 1
ATOM 2495 N N . LEU A 1 304 ? -6.993 7.155 31.067 1.00 93.12 304 LEU A N 1
ATOM 2496 C CA . LEU A 1 304 ? -7.452 5.844 31.532 1.00 93.12 304 LEU A CA 1
ATOM 2497 C C . LEU A 1 304 ? -6.591 5.317 32.681 1.00 93.12 304 LEU A C 1
ATOM 2499 O O . LEU A 1 304 ? -7.128 4.748 33.626 1.00 93.12 304 LEU A O 1
ATOM 2503 N N . SER A 1 305 ? -5.278 5.540 32.631 1.00 93.56 305 SER A N 1
ATOM 2504 C CA . SER A 1 305 ? -4.359 5.140 33.699 1.00 93.56 305 SER A CA 1
ATOM 2505 C C . SER A 1 305 ? -4.641 5.906 34.992 1.00 93.56 305 SER A C 1
ATOM 2507 O O . SER A 1 305 ? -4.655 5.300 36.060 1.00 93.56 305 SER A O 1
ATOM 2509 N N . LYS A 1 306 ? -4.934 7.213 34.903 1.00 95.25 306 LYS A N 1
ATOM 2510 C CA . LYS A 1 306 ? -5.349 8.025 36.059 1.00 95.25 306 LYS A CA 1
ATOM 2511 C C . LYS A 1 306 ? -6.655 7.521 36.669 1.00 95.25 306 LYS A C 1
ATOM 2513 O O . LYS A 1 306 ? -6.695 7.291 37.871 1.00 95.25 306 LYS A O 1
ATOM 2518 N N . ARG A 1 307 ? -7.680 7.277 35.845 1.00 95.56 307 ARG A N 1
ATOM 2519 C CA . ARG A 1 307 ? -8.969 6.731 36.313 1.00 95.56 307 ARG A CA 1
ATOM 2520 C C . ARG A 1 307 ? -8.810 5.371 36.981 1.00 95.56 307 ARG A C 1
ATOM 2522 O O . ARG A 1 307 ? -9.372 5.140 38.038 1.00 95.56 307 ARG A O 1
ATOM 2529 N N . LEU A 1 308 ? -8.003 4.488 36.395 1.00 93.94 308 LEU A N 1
ATOM 2530 C CA . LEU A 1 308 ? -7.734 3.171 36.967 1.00 93.94 308 LEU A CA 1
ATOM 2531 C C . LEU A 1 308 ? -7.061 3.292 38.341 1.00 93.94 308 LEU A C 1
ATOM 2533 O O . LEU A 1 308 ? -7.392 2.552 39.263 1.00 93.94 308 LEU A O 1
ATOM 2537 N N . GLU A 1 309 ? -6.136 4.237 38.494 1.00 95.75 309 GLU A N 1
ATOM 2538 C CA . GLU A 1 309 ? -5.473 4.493 39.771 1.00 95.75 309 GLU A CA 1
ATOM 2539 C C . GLU A 1 309 ? -6.426 5.097 40.820 1.00 95.75 309 GLU A C 1
ATOM 2541 O O . GLU A 1 309 ? -6.375 4.724 41.991 1.00 95.75 309 GLU A O 1
ATOM 2546 N N . GLU A 1 310 ? -7.338 5.980 40.412 1.00 94.69 310 GLU A N 1
ATOM 2547 C CA . GLU A 1 310 ? -8.422 6.489 41.265 1.00 94.69 310 GLU A CA 1
ATOM 2548 C C . GLU A 1 310 ? -9.366 5.358 41.709 1.00 94.69 310 GLU A C 1
ATOM 2550 O O . GLU A 1 310 ? -9.659 5.227 42.900 1.00 94.69 310 GLU A O 1
ATOM 2555 N N . ASP A 1 311 ? -9.762 4.477 40.790 1.00 93.25 311 ASP A N 1
ATOM 2556 C CA . ASP A 1 311 ? -10.595 3.303 41.074 1.00 93.25 311 ASP A CA 1
ATOM 2557 C C . ASP A 1 311 ? -9.893 2.307 42.013 1.00 93.25 311 ASP A C 1
ATOM 2559 O O . ASP A 1 311 ? -10.517 1.704 42.888 1.00 93.25 311 ASP A O 1
ATOM 2563 N N . ARG A 1 312 ? -8.570 2.145 41.892 1.00 95.00 312 ARG A N 1
ATOM 2564 C CA . ARG A 1 312 ? -7.786 1.342 42.844 1.00 95.00 312 ARG A CA 1
ATOM 2565 C C . ARG A 1 312 ? -7.804 1.948 44.238 1.00 95.00 312 ARG A C 1
ATOM 2567 O O . ARG A 1 312 ? -8.076 1.231 45.198 1.00 95.00 312 ARG A O 1
ATOM 2574 N N . LYS A 1 313 ? -7.569 3.256 44.355 1.00 94.44 313 LYS A N 1
ATOM 2575 C CA . LYS A 1 313 ? -7.595 3.957 45.648 1.00 94.44 313 LYS A CA 1
ATOM 2576 C C . LYS A 1 313 ? -8.970 3.886 46.304 1.00 94.44 313 LYS A C 1
ATOM 2578 O O . LYS A 1 313 ? -9.057 3.627 47.502 1.00 94.44 313 LYS A O 1
ATOM 2583 N N . THR A 1 314 ? -10.044 4.074 45.539 1.00 93.50 314 THR A N 1
ATOM 2584 C CA . THR A 1 314 ? -11.414 3.944 46.064 1.00 93.50 314 THR A CA 1
ATOM 2585 C C . THR A 1 314 ? -11.708 2.514 46.502 1.00 93.50 314 THR A C 1
ATOM 2587 O O . THR A 1 314 ? -12.213 2.319 47.606 1.00 93.50 314 THR A O 1
ATOM 2590 N N . LYS A 1 315 ? -11.310 1.503 45.716 1.00 94.06 315 LYS A N 1
ATOM 2591 C CA . LYS A 1 315 ? -11.416 0.093 46.115 1.00 94.06 315 LYS A CA 1
ATOM 2592 C C . LYS A 1 315 ? -10.664 -0.187 47.413 1.00 94.06 315 LYS A C 1
ATOM 2594 O O . LYS A 1 315 ? -11.213 -0.840 48.297 1.00 94.06 315 LYS A O 1
ATOM 2599 N N . GLU A 1 316 ? -9.426 0.278 47.547 1.00 94.19 316 GLU A N 1
ATOM 2600 C CA . GLU A 1 316 ? -8.642 0.102 48.773 1.00 94.19 316 GLU A CA 1
ATOM 2601 C C . GLU A 1 316 ? -9.307 0.770 49.979 1.00 94.19 316 GLU A C 1
ATOM 2603 O O . GLU A 1 316 ? -9.386 0.155 51.041 1.00 94.19 316 GLU A O 1
ATOM 2608 N N . ASN A 1 317 ? -9.832 1.988 49.817 1.00 94.12 317 ASN A N 1
ATOM 2609 C CA . ASN A 1 317 ? -10.562 2.691 50.873 1.00 94.12 317 ASN A CA 1
ATOM 2610 C C . ASN A 1 317 ? -11.812 1.913 51.304 1.00 94.12 317 ASN A C 1
ATOM 2612 O O . ASN A 1 317 ? -11.959 1.625 52.488 1.00 94.12 317 ASN A O 1
ATOM 2616 N N . LEU A 1 318 ? -12.644 1.480 50.352 1.00 92.06 318 LEU A N 1
ATOM 2617 C CA . LEU A 1 318 ? -13.832 0.665 50.628 1.00 92.06 318 LEU A CA 1
ATOM 2618 C C . LEU A 1 318 ? -13.471 -0.673 51.282 1.00 92.06 318 LEU A C 1
ATOM 2620 O O . LEU A 1 318 ? -14.177 -1.143 52.166 1.00 92.06 318 LEU A O 1
ATOM 2624 N N . THR A 1 319 ? -12.357 -1.288 50.879 1.00 93.38 319 THR A N 1
ATOM 2625 C CA . THR A 1 319 ? -11.882 -2.539 51.489 1.00 93.38 319 THR A CA 1
ATOM 2626 C C . THR A 1 319 ? -11.470 -2.311 52.947 1.00 93.38 319 THR A C 1
ATOM 2628 O O . THR A 1 319 ? -11.781 -3.139 53.802 1.00 93.38 319 THR A O 1
ATOM 2631 N N . ARG A 1 320 ? -10.817 -1.180 53.259 1.00 93.25 320 ARG A N 1
ATOM 2632 C CA . ARG A 1 320 ? -10.489 -0.795 54.643 1.00 93.25 320 ARG A CA 1
ATOM 2633 C C . ARG A 1 320 ? -11.746 -0.501 55.465 1.00 93.25 320 ARG A C 1
ATOM 2635 O O . ARG A 1 320 ? -11.849 -0.990 56.584 1.00 93.25 320 ARG A O 1
ATOM 2642 N N . GLU A 1 321 ? -12.705 0.241 54.916 1.00 92.06 321 GLU A N 1
ATOM 2643 C CA . GLU A 1 321 ? -13.990 0.521 55.577 1.00 92.06 321 GLU A CA 1
ATOM 2644 C C . GLU A 1 321 ? -14.780 -0.761 55.856 1.00 92.06 321 GLU A C 1
ATOM 2646 O O . GLU A 1 321 ? -15.291 -0.948 56.958 1.00 92.06 321 GLU A O 1
ATOM 2651 N N . LEU A 1 322 ? -14.817 -1.685 54.893 1.00 90.50 322 LEU A N 1
ATOM 2652 C CA . LEU A 1 322 ? -15.465 -2.983 55.047 1.00 90.50 322 LEU A CA 1
ATOM 2653 C C . LEU A 1 322 ? -14.790 -3.818 56.141 1.00 90.50 322 LEU A C 1
ATOM 2655 O O . LEU A 1 322 ? -15.487 -4.410 56.960 1.00 90.50 322 LEU A O 1
ATOM 2659 N N . ALA A 1 323 ? -13.455 -3.828 56.205 1.00 92.06 323 ALA A N 1
ATOM 2660 C CA . ALA A 1 323 ? -12.722 -4.511 57.271 1.00 92.06 323 ALA A CA 1
ATOM 2661 C C . ALA A 1 323 ? -13.009 -3.902 58.657 1.00 92.06 323 ALA A C 1
ATOM 2663 O O . ALA A 1 323 ? -13.197 -4.638 59.627 1.00 92.06 323 ALA A O 1
ATOM 2664 N N . LEU A 1 324 ? -13.099 -2.570 58.757 1.00 92.62 324 LEU A N 1
ATOM 2665 C CA . LEU A 1 324 ? -13.477 -1.885 59.998 1.00 92.62 324 LEU A CA 1
ATOM 2666 C C . LEU A 1 324 ? -14.909 -2.231 60.420 1.00 92.62 324 LEU A C 1
ATOM 2668 O O . LEU A 1 324 ? -15.136 -2.571 61.581 1.00 92.62 324 LEU A O 1
ATOM 2672 N N . ALA A 1 325 ? -15.859 -2.204 59.485 1.00 88.19 325 ALA A N 1
ATOM 2673 C CA . ALA A 1 325 ? -17.246 -2.576 59.746 1.00 88.19 325 ALA A CA 1
ATOM 2674 C C . ALA A 1 325 ? -17.371 -4.047 60.173 1.00 88.19 325 ALA A C 1
ATOM 2676 O O . ALA A 1 325 ? -18.086 -4.350 61.125 1.00 88.19 325 ALA A O 1
ATOM 2677 N N . GLN A 1 326 ? -16.631 -4.957 59.530 1.00 91.38 326 GLN A N 1
ATOM 2678 C CA . GLN A 1 326 ? -16.564 -6.366 59.930 1.00 91.38 326 GLN A CA 1
ATOM 2679 C C . GLN A 1 326 ? -16.008 -6.535 61.345 1.00 91.38 326 GLN A C 1
ATOM 2681 O O . GLN A 1 326 ? -16.564 -7.303 62.124 1.00 91.38 326 GLN A O 1
ATOM 2686 N N . HIS A 1 327 ? -14.951 -5.803 61.706 1.00 91.31 327 HIS A N 1
ATOM 2687 C CA . HIS A 1 327 ? -14.390 -5.852 63.056 1.00 91.31 327 HIS A CA 1
ATOM 2688 C C . HIS A 1 327 ? -15.377 -5.319 64.108 1.00 91.31 327 HIS A C 1
ATOM 2690 O O . HIS A 1 327 ? -15.522 -5.906 65.179 1.00 91.31 327 HIS A O 1
ATOM 2696 N N . GLN A 1 328 ? -16.077 -4.219 63.816 1.00 90.88 328 GLN A N 1
ATOM 2697 C CA . GLN A 1 328 ? -17.109 -3.669 64.701 1.00 90.88 328 GLN A CA 1
ATOM 2698 C C . GLN A 1 328 ? -18.292 -4.627 64.865 1.00 90.88 328 GLN A C 1
ATOM 2700 O O . GLN A 1 328 ? -18.782 -4.809 65.978 1.00 90.88 328 GLN A O 1
ATOM 2705 N N . LEU A 1 329 ? -18.719 -5.267 63.775 1.00 88.00 329 LEU A N 1
ATOM 2706 C CA . LEU A 1 329 ? -19.793 -6.252 63.792 1.00 88.00 329 LEU A CA 1
ATOM 2707 C C . LEU A 1 329 ? -19.395 -7.491 64.600 1.00 88.00 329 LEU A C 1
ATOM 2709 O O . LEU A 1 329 ? -20.136 -7.872 65.497 1.00 88.00 329 LEU A O 1
ATOM 2713 N N . ALA A 1 330 ? -18.197 -8.039 64.382 1.00 89.75 330 ALA A N 1
ATOM 2714 C CA . ALA A 1 330 ? -17.675 -9.160 65.165 1.00 89.75 330 ALA A CA 1
ATOM 2715 C C . ALA A 1 330 ? -17.562 -8.823 66.663 1.00 89.75 330 ALA A C 1
ATOM 2717 O O . ALA A 1 330 ? -17.867 -9.650 67.520 1.00 89.75 330 ALA A O 1
ATOM 2718 N N . PHE A 1 331 ? -17.164 -7.592 66.997 1.00 91.31 331 PHE A N 1
ATOM 2719 C CA . PHE A 1 331 ? -17.125 -7.120 68.380 1.00 91.31 331 PHE A CA 1
ATOM 2720 C C . PHE A 1 331 ? -18.528 -7.017 69.000 1.00 91.31 331 PHE A C 1
ATOM 2722 O O . PHE A 1 331 ? -18.736 -7.470 70.126 1.00 91.31 331 PHE A O 1
ATOM 2729 N N . ALA A 1 332 ? -19.501 -6.463 68.272 1.00 85.62 332 ALA A N 1
ATOM 2730 C CA . ALA A 1 332 ? -20.889 -6.368 68.724 1.00 85.62 332 ALA A CA 1
ATOM 2731 C C . ALA A 1 332 ? -21.551 -7.751 68.870 1.00 85.62 332 ALA A C 1
ATOM 2733 O O . ALA A 1 332 ? -22.261 -7.993 69.847 1.00 85.62 332 ALA A O 1
ATOM 2734 N N . GLU A 1 333 ? -21.288 -8.673 67.941 1.00 86.94 333 GLU A N 1
ATOM 2735 C CA . GLU A 1 333 ? -21.715 -10.073 68.028 1.00 86.94 333 GLU A CA 1
ATOM 2736 C C . GLU A 1 333 ? -21.089 -10.768 69.240 1.00 86.94 333 GLU A C 1
ATOM 2738 O O . GLU A 1 333 ? -21.809 -11.402 70.008 1.00 86.94 333 GLU A O 1
ATOM 2743 N N . GLY A 1 334 ? -19.790 -10.566 69.486 1.00 87.44 334 GLY A N 1
ATOM 2744 C CA . GLY A 1 334 ? -19.105 -11.079 70.674 1.00 87.44 334 GLY A CA 1
ATOM 2745 C C . GLY A 1 334 ? -19.730 -10.584 71.982 1.00 87.44 334 GLY A C 1
ATOM 2746 O O . GLY A 1 334 ? -20.007 -11.388 72.871 1.00 87.44 334 GLY A O 1
ATOM 2747 N N . GLN A 1 335 ? -20.036 -9.284 72.083 1.00 86.31 335 GLN A N 1
ATOM 2748 C CA . GLN A 1 335 ? -20.745 -8.736 73.247 1.00 86.31 335 GLN A CA 1
ATOM 2749 C C . GLN A 1 335 ? -22.148 -9.323 73.409 1.00 86.31 335 GLN A C 1
ATOM 2751 O O . GLN A 1 335 ? -22.565 -9.643 74.523 1.00 86.31 335 GLN A O 1
ATOM 2756 N N . ARG A 1 336 ? -22.897 -9.465 72.309 1.00 83.31 336 ARG A N 1
ATOM 2757 C CA . ARG A 1 336 ? -24.238 -10.057 72.332 1.00 83.31 336 ARG A CA 1
ATOM 2758 C C . ARG A 1 336 ? -24.186 -11.503 72.822 1.00 83.31 336 ARG A C 1
ATOM 2760 O O . ARG A 1 336 ? -25.001 -11.883 73.657 1.00 83.31 336 ARG A O 1
ATOM 2767 N N . ASP A 1 337 ? -23.234 -12.288 72.332 1.00 86.44 337 ASP A N 1
ATOM 2768 C CA . ASP A 1 337 ? -23.074 -13.693 72.700 1.00 86.44 337 ASP A CA 1
ATOM 2769 C C . ASP A 1 337 ? -22.615 -13.852 74.160 1.00 86.44 337 ASP A C 1
ATOM 2771 O O . ASP A 1 337 ? -23.099 -14.744 74.859 1.00 86.44 337 ASP A O 1
ATOM 2775 N N . GLU A 1 338 ? -21.747 -12.970 74.670 1.00 84.88 338 GLU A N 1
ATOM 2776 C CA . GLU A 1 338 ? -21.436 -12.906 76.106 1.00 84.88 338 GLU A CA 1
ATOM 2777 C C . GLU A 1 338 ? -22.672 -12.584 76.947 1.00 84.88 338 GLU A C 1
ATOM 2779 O O . GLU A 1 338 ? -22.902 -13.222 77.976 1.00 84.88 338 GLU A O 1
ATOM 2784 N N . ARG A 1 339 ? -23.495 -11.627 76.504 1.00 84.31 339 ARG A N 1
ATOM 2785 C CA . ARG A 1 339 ? -24.736 -11.260 77.194 1.00 84.31 339 ARG A CA 1
ATOM 2786 C C . ARG A 1 339 ? -25.719 -12.430 77.228 1.00 84.31 339 ARG A C 1
ATOM 2788 O O . ARG A 1 339 ? -26.203 -12.777 78.298 1.00 84.31 339 ARG A O 1
ATOM 2795 N N . LEU A 1 340 ? -25.908 -13.111 76.096 1.00 85.88 340 LEU A N 1
ATOM 2796 C CA . LEU A 1 340 ? -26.726 -14.324 75.996 1.00 85.88 340 LEU A CA 1
ATOM 2797 C C . LEU A 1 340 ? -26.210 -15.450 76.903 1.00 85.88 340 LEU A C 1
ATOM 2799 O O . LEU A 1 340 ? -27.009 -16.133 77.542 1.00 85.88 340 LEU A O 1
ATOM 2803 N N . LYS A 1 341 ? -24.886 -15.639 77.004 1.00 86.69 341 LYS A N 1
ATOM 2804 C CA . LYS A 1 341 ? -24.289 -16.601 77.949 1.00 86.69 341 LYS A CA 1
ATOM 2805 C C . LYS A 1 341 ? -24.581 -16.227 79.401 1.00 86.69 341 LYS A C 1
ATOM 2807 O O . LYS A 1 341 ? -24.929 -17.108 80.184 1.00 86.69 341 LYS A O 1
ATOM 2812 N N . LYS A 1 342 ? -24.458 -14.946 79.769 1.00 84.81 342 LYS A N 1
ATOM 2813 C CA . LYS A 1 342 ? -24.794 -14.465 81.120 1.00 84.81 342 LYS A CA 1
ATOM 2814 C C . LYS A 1 342 ? -26.277 -14.677 81.438 1.00 84.81 342 LYS A C 1
ATOM 2816 O O . LYS A 1 342 ? -26.584 -15.211 82.501 1.00 84.81 342 LYS A O 1
ATOM 2821 N N . ASP A 1 343 ? -27.169 -14.348 80.506 1.00 80.31 343 ASP A N 1
ATOM 2822 C CA . ASP A 1 343 ? -28.615 -14.557 80.652 1.00 80.31 343 ASP A CA 1
ATOM 2823 C C . ASP A 1 343 ? -28.957 -16.050 80.808 1.00 80.31 343 ASP A C 1
ATOM 2825 O O . ASP A 1 343 ? -29.740 -16.427 81.680 1.00 80.31 343 ASP A O 1
ATOM 2829 N N . HIS A 1 344 ? -28.326 -16.926 80.018 1.00 85.44 344 HIS A N 1
ATOM 2830 C CA . HIS A 1 344 ? -28.503 -18.377 80.129 1.00 85.44 344 HIS A CA 1
ATOM 2831 C C . HIS A 1 344 ? -27.992 -18.937 81.466 1.00 85.44 344 HIS A C 1
ATOM 2833 O O . HIS A 1 344 ? -28.646 -19.783 82.083 1.00 85.44 344 HIS A O 1
ATOM 2839 N N . ASN A 1 345 ? -26.847 -18.442 81.945 1.00 83.56 345 ASN A N 1
ATOM 2840 C CA . ASN A 1 345 ? -26.313 -18.805 83.255 1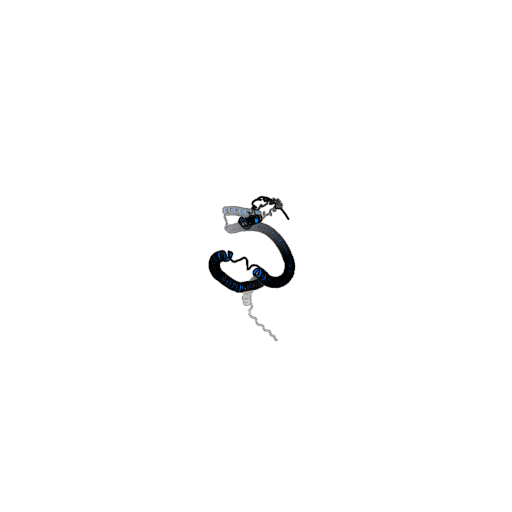.00 83.56 345 ASN A CA 1
ATOM 2841 C C . ASN A 1 345 ? -27.258 -18.362 84.381 1.00 83.56 345 ASN A C 1
ATOM 2843 O O . ASN A 1 345 ? -27.523 -19.149 85.287 1.00 83.56 345 ASN A O 1
ATOM 2847 N N . LEU A 1 346 ? -27.818 -17.148 84.310 1.00 83.81 346 LEU A N 1
ATOM 2848 C CA . LEU A 1 346 ? -28.813 -16.681 85.279 1.00 83.81 346 LEU A CA 1
ATOM 2849 C C . LEU A 1 346 ? -30.059 -17.574 85.273 1.00 83.81 346 LEU A C 1
ATOM 2851 O O . LEU A 1 346 ? -30.497 -17.998 86.337 1.00 83.81 346 LEU A O 1
ATOM 2855 N N . LEU A 1 347 ? -30.598 -17.896 84.095 1.00 84.50 347 LEU A N 1
ATOM 2856 C CA . LEU A 1 347 ? -31.738 -18.807 83.942 1.00 84.50 347 LEU A CA 1
ATOM 2857 C C . LEU A 1 347 ? -31.471 -20.179 84.567 1.00 84.50 347 LEU A C 1
ATOM 2859 O O . LEU A 1 347 ? -32.337 -20.715 85.255 1.00 84.50 347 LEU A O 1
ATOM 2863 N N . THR A 1 348 ? -30.271 -20.727 84.371 1.00 83.62 348 THR A N 1
ATOM 2864 C CA . THR A 1 348 ? -29.860 -21.996 84.990 1.00 83.62 348 THR A CA 1
ATOM 2865 C C . THR A 1 348 ? -29.859 -21.892 86.515 1.00 83.62 348 THR A C 1
ATOM 2867 O O . THR A 1 348 ? -30.486 -22.713 87.179 1.00 83.62 348 THR A O 1
ATOM 2870 N N . VAL A 1 349 ? -29.246 -20.844 87.076 1.00 83.38 349 VAL A N 1
ATOM 2871 C CA . VAL A 1 349 ? -29.205 -20.621 88.534 1.00 83.38 349 VAL A CA 1
ATOM 2872 C C . VAL A 1 349 ? -30.605 -20.361 89.108 1.00 83.38 349 VAL A C 1
ATOM 2874 O O . VAL A 1 349 ? -30.926 -20.838 90.194 1.00 83.38 349 VAL A O 1
ATOM 2877 N N . MET A 1 350 ? -31.469 -19.641 88.387 1.00 78.69 350 MET A N 1
ATOM 2878 C CA . MET A 1 350 ? -32.866 -19.431 88.780 1.00 78.69 350 MET A CA 1
ATOM 2879 C C . MET A 1 350 ? -33.674 -20.730 88.745 1.00 78.69 350 MET A C 1
ATOM 2881 O O . MET A 1 350 ? -34.475 -20.956 89.648 1.00 78.69 350 MET A O 1
ATOM 2885 N N . ASN A 1 351 ? -33.459 -21.595 87.751 1.00 83.25 351 ASN A N 1
ATOM 2886 C CA . ASN A 1 351 ? -34.084 -22.918 87.698 1.00 83.25 351 ASN A CA 1
ATOM 2887 C C . ASN A 1 351 ? -33.615 -23.808 88.854 1.00 83.25 351 ASN A C 1
ATOM 2889 O O . ASN A 1 351 ? -34.449 -24.427 89.509 1.00 83.25 351 ASN A O 1
ATOM 2893 N N . GLU A 1 352 ? -32.311 -23.835 89.148 1.00 80.81 352 GLU A N 1
ATOM 2894 C CA . GLU A 1 352 ? -31.774 -24.525 90.329 1.00 80.81 352 GLU A CA 1
ATOM 2895 C C . GLU A 1 352 ? -32.446 -24.010 91.612 1.00 80.81 352 GLU A C 1
ATOM 2897 O O . GLU A 1 352 ? -32.898 -24.800 92.438 1.00 80.81 352 GLU A O 1
ATOM 2902 N N . ALA A 1 353 ? -32.596 -22.690 91.755 1.00 77.31 353 ALA A N 1
ATOM 2903 C CA . ALA A 1 353 ? -33.270 -22.078 92.898 1.00 77.31 353 ALA A CA 1
ATOM 2904 C C . ALA A 1 353 ? -34.761 -22.417 92.983 1.00 77.31 353 ALA A C 1
ATOM 2906 O O . ALA A 1 353 ? -35.260 -22.684 94.072 1.00 77.31 353 ALA A O 1
ATOM 2907 N N . ALA A 1 354 ? -35.471 -22.423 91.854 1.00 77.31 354 ALA A N 1
ATOM 2908 C CA . ALA A 1 354 ? -36.883 -22.778 91.794 1.00 77.31 354 ALA A CA 1
ATOM 2909 C C . ALA A 1 354 ? -37.107 -24.237 92.206 1.00 77.31 354 ALA A C 1
ATOM 2911 O O . ALA A 1 354 ? -38.015 -24.503 92.989 1.00 77.31 354 ALA A O 1
ATOM 2912 N N . ILE A 1 355 ? -36.244 -25.155 91.748 1.00 79.56 355 ILE A N 1
ATOM 2913 C CA . ILE A 1 355 ? -36.238 -26.553 92.199 1.00 79.56 355 ILE A CA 1
ATOM 2914 C C . ILE A 1 355 ? -36.025 -26.595 93.712 1.00 79.56 355 ILE A C 1
ATOM 2916 O O . ILE A 1 355 ? -36.838 -27.182 94.413 1.00 79.56 355 ILE A O 1
ATOM 2920 N N . PHE A 1 356 ? -35.008 -25.904 94.235 1.00 72.75 356 PHE A N 1
ATOM 2921 C CA . PHE A 1 356 ? -34.751 -25.862 95.677 1.00 72.75 356 PHE A CA 1
ATOM 2922 C C . PHE A 1 356 ? -35.928 -25.302 96.490 1.00 72.75 356 PHE A C 1
ATOM 2924 O O . PHE A 1 356 ? -36.232 -25.842 97.553 1.00 72.75 356 PHE A O 1
ATOM 2931 N N . ILE A 1 357 ? -36.605 -24.253 96.017 1.00 74.19 357 ILE A N 1
ATOM 2932 C CA . ILE A 1 357 ? -37.794 -23.684 96.671 1.00 74.19 357 ILE A CA 1
ATOM 2933 C C . ILE A 1 357 ? -38.953 -24.685 96.639 1.00 74.19 357 ILE A C 1
ATOM 2935 O O . ILE A 1 357 ? -39.579 -24.905 97.671 1.00 74.19 357 ILE A O 1
ATOM 2939 N N . LEU A 1 358 ? -39.207 -25.327 95.495 1.00 72.44 358 LEU A N 1
ATOM 2940 C CA . LEU A 1 358 ? -40.235 -26.362 95.347 1.00 72.44 358 LEU A CA 1
ATOM 2941 C C . LEU A 1 358 ? -39.981 -27.547 96.283 1.00 72.44 358 LEU A C 1
ATOM 2943 O O . LEU A 1 358 ? -40.871 -27.920 97.039 1.00 72.44 358 LEU A O 1
ATOM 2947 N N . THR A 1 359 ? -38.755 -28.074 96.318 1.00 71.44 359 THR A N 1
ATOM 2948 C CA . THR A 1 359 ? -38.380 -29.161 97.237 1.00 71.44 359 THR A CA 1
ATOM 2949 C C . THR A 1 359 ? -38.497 -28.725 98.700 1.00 71.44 359 THR A C 1
ATOM 2951 O O . THR A 1 359 ? -38.890 -29.517 99.551 1.00 71.44 359 THR A O 1
ATOM 2954 N N . SER A 1 360 ? -38.200 -27.458 99.010 1.00 64.25 360 SER A N 1
ATOM 2955 C CA . SER A 1 360 ? -38.346 -26.910 100.367 1.00 64.25 360 SER A CA 1
ATOM 2956 C C . SER A 1 360 ? -39.814 -26.772 100.786 1.00 64.25 360 SER A C 1
ATOM 2958 O O . SER A 1 360 ? -40.128 -27.022 101.945 1.00 64.25 360 SER A O 1
ATOM 2960 N N . LEU A 1 361 ? -40.710 -26.417 99.859 1.00 65.12 361 LEU A N 1
ATOM 2961 C CA . LEU A 1 361 ? -42.158 -26.384 100.092 1.00 65.12 361 LEU A CA 1
ATOM 2962 C C . LEU A 1 361 ? -42.730 -27.801 100.271 1.00 65.12 361 LEU A C 1
ATOM 2964 O O . LEU A 1 361 ? -43.503 -28.024 101.198 1.00 65.12 361 LEU A O 1
ATOM 2968 N N . GLU A 1 362 ? -42.291 -28.771 99.463 1.00 65.50 362 GLU A N 1
ATOM 2969 C CA . GLU A 1 362 ? -42.667 -30.189 99.609 1.00 65.50 362 GLU A CA 1
ATOM 2970 C C . GLU A 1 362 ? -42.178 -30.805 100.933 1.00 65.50 362 GLU A C 1
ATOM 2972 O O . GLU A 1 362 ? -42.864 -31.635 101.530 1.00 65.50 362 GLU A O 1
ATOM 2977 N N . LEU A 1 363 ? -40.996 -30.405 101.418 1.00 63.62 363 LEU A N 1
ATOM 2978 C CA . LEU A 1 363 ? -40.476 -30.814 102.728 1.00 63.62 363 LEU A CA 1
ATOM 2979 C C . LEU A 1 363 ? -41.271 -30.198 103.885 1.00 63.62 363 LEU A C 1
ATOM 2981 O O . LEU A 1 363 ? -41.409 -30.831 104.928 1.00 63.62 363 LEU A O 1
ATOM 2985 N N . GLN A 1 364 ? -41.819 -28.994 103.709 1.00 58.84 364 GLN A N 1
ATOM 2986 C CA . GLN A 1 364 ? -42.626 -28.307 104.719 1.00 58.84 364 GLN A CA 1
ATOM 2987 C C . GLN A 1 364 ? -43.997 -28.972 104.940 1.00 58.84 364 GLN A C 1
ATOM 2989 O O . GLN A 1 364 ? -44.541 -28.883 106.037 1.00 58.84 364 GLN A O 1
ATOM 2994 N N . GLU A 1 365 ? -44.525 -29.679 103.935 1.00 57.91 365 GLU A N 1
ATOM 2995 C CA . GLU A 1 365 ? -45.758 -30.479 104.032 1.00 57.91 365 GLU A CA 1
ATOM 2996 C C . GLU A 1 365 ? -45.574 -31.835 104.746 1.00 57.91 365 GLU A C 1
ATOM 2998 O O . GLU A 1 365 ? -46.567 -32.497 105.047 1.00 57.91 365 GLU A O 1
ATOM 3003 N N . LYS A 1 366 ? -44.336 -32.273 105.032 1.00 58.38 366 LYS A N 1
ATOM 3004 C CA . LYS A 1 366 ? -44.027 -33.638 105.518 1.00 58.38 366 LYS A CA 1
ATOM 3005 C C . LYS A 1 366 ? -43.512 -33.752 106.966 1.00 58.38 366 LYS A C 1
ATOM 3007 O O . LYS A 1 366 ? -42.978 -34.800 107.309 1.00 58.38 366 LYS A O 1
ATOM 3012 N N . ASP A 1 367 ? -43.677 -32.733 107.814 1.00 55.31 367 ASP A N 1
ATOM 3013 C CA . ASP A 1 367 ? -43.130 -32.686 109.191 1.00 55.31 367 ASP A CA 1
ATOM 3014 C C . ASP A 1 367 ? -41.612 -33.006 109.260 1.00 55.31 367 ASP A C 1
ATOM 3016 O O . ASP A 1 367 ? -41.195 -34.049 109.773 1.00 55.31 367 ASP A O 1
ATOM 3020 N N . PRO A 1 368 ? -40.750 -32.117 108.735 1.00 52.94 368 PRO A N 1
ATOM 3021 C CA . PRO A 1 368 ? -39.321 -32.377 108.594 1.00 52.94 368 PRO A CA 1
ATOM 3022 C C . PRO A 1 368 ? -38.560 -32.263 109.925 1.00 52.94 368 PRO A C 1
ATOM 3024 O O . PRO A 1 368 ? -38.924 -31.507 110.833 1.00 52.94 368 PRO A O 1
ATOM 3027 N N . SER A 1 369 ? -37.444 -32.986 110.034 1.00 58.09 369 SER A N 1
ATOM 3028 C CA . SER A 1 369 ? -36.572 -32.950 111.214 1.00 58.09 369 SER A CA 1
ATOM 3029 C C . SER A 1 369 ? -35.751 -31.646 111.287 1.00 58.09 369 SER A C 1
ATOM 3031 O O . SER A 1 369 ? -35.445 -31.011 110.275 1.00 58.09 369 SER A O 1
ATOM 3033 N N . LYS A 1 370 ? -35.345 -31.218 112.495 1.00 58.53 370 LYS A N 1
ATOM 3034 C CA . LYS A 1 370 ? -34.587 -29.959 112.702 1.00 58.53 370 LYS A CA 1
ATOM 3035 C C . LYS A 1 370 ? -33.245 -29.892 111.943 1.00 58.53 370 LYS A C 1
ATOM 3037 O O . LYS A 1 370 ? -32.789 -28.788 111.655 1.00 58.53 370 LYS A O 1
ATOM 3042 N N . GLU A 1 371 ? -32.625 -31.027 111.612 1.00 59.44 371 GLU A N 1
ATOM 3043 C CA . GLU A 1 371 ? -31.379 -31.083 110.825 1.00 59.44 371 GLU A CA 1
ATOM 3044 C C . GLU A 1 371 ? -31.609 -30.838 109.324 1.00 59.44 371 GLU A C 1
ATOM 3046 O O . GLU A 1 371 ? -30.822 -30.134 108.685 1.00 59.44 371 GLU A O 1
ATOM 3051 N N . GLU A 1 372 ? -32.719 -31.327 108.766 1.00 59.69 372 GLU A N 1
ATOM 3052 C CA . GLU A 1 372 ? -33.065 -31.151 107.347 1.00 59.69 372 GLU A CA 1
ATOM 3053 C C . GLU A 1 372 ? -33.403 -29.689 107.022 1.00 59.69 372 GLU A C 1
ATOM 3055 O O . GLU A 1 372 ? -32.986 -29.169 105.986 1.00 59.69 372 GLU A O 1
ATOM 3060 N N . ILE A 1 373 ? -34.054 -28.980 107.951 1.00 61.41 373 ILE A N 1
ATOM 3061 C CA . ILE A 1 373 ? -34.377 -27.548 107.817 1.00 61.41 373 ILE A CA 1
ATOM 3062 C C . ILE A 1 373 ? -33.104 -26.682 107.831 1.00 61.41 373 ILE A C 1
ATOM 3064 O O . ILE A 1 373 ? -32.992 -25.721 107.066 1.00 61.41 373 ILE A O 1
ATOM 3068 N N . ALA A 1 374 ? -32.122 -27.009 108.680 1.00 62.00 374 ALA A N 1
ATOM 3069 C CA . ALA A 1 374 ? -30.868 -26.256 108.778 1.00 62.00 374 ALA A CA 1
ATOM 3070 C C . ALA A 1 374 ? -29.974 -26.452 107.539 1.00 62.00 374 ALA A C 1
ATOM 3072 O O . ALA A 1 374 ? -29.416 -25.485 107.011 1.00 62.00 374 ALA A O 1
ATOM 3073 N N . SER A 1 375 ? -29.900 -27.690 107.039 1.00 64.62 375 SER A N 1
ATOM 3074 C CA . SER A 1 375 ? -29.253 -28.051 105.772 1.00 64.62 375 SER A CA 1
ATOM 3075 C C . SER A 1 375 ? -29.870 -27.297 104.581 1.00 64.62 375 SER A C 1
ATOM 3077 O O . SER A 1 375 ? -29.157 -26.618 103.834 1.00 64.62 375 SER A O 1
ATOM 3079 N N . HIS A 1 376 ? -31.204 -27.306 104.465 1.00 65.12 376 HIS A N 1
ATOM 3080 C CA . HIS A 1 376 ? -31.927 -26.614 103.393 1.00 65.12 376 HIS A CA 1
ATOM 3081 C C . HIS A 1 376 ? -31.822 -25.085 103.470 1.00 65.12 376 HIS A C 1
ATOM 3083 O O . HIS A 1 376 ? -31.619 -24.433 102.448 1.00 65.12 376 HIS A O 1
ATOM 3089 N N . SER A 1 377 ? -31.892 -24.493 104.666 1.00 65.00 377 SER A N 1
ATOM 3090 C CA . SER A 1 377 ? -31.719 -23.046 104.877 1.00 65.00 377 SER A CA 1
ATOM 3091 C C . SER A 1 377 ? -30.322 -22.556 104.468 1.00 65.00 377 SER A C 1
ATOM 3093 O O . SER A 1 377 ? -30.174 -21.501 103.844 1.00 65.00 377 SER A O 1
ATOM 3095 N N . SER A 1 378 ? -29.281 -23.338 104.768 1.00 68.56 378 SER A N 1
ATOM 3096 C CA . SER A 1 378 ? -27.906 -23.041 104.352 1.00 68.56 378 SER A CA 1
ATOM 3097 C C . SER A 1 378 ? -27.743 -23.117 102.827 1.00 68.56 378 SER A C 1
ATOM 3099 O O . SER A 1 378 ? -27.192 -22.197 102.215 1.00 68.56 378 SER A O 1
ATOM 3101 N N . ALA A 1 379 ? -28.300 -24.158 102.197 1.00 65.69 379 ALA A N 1
ATOM 3102 C CA . ALA A 1 379 ? -28.281 -24.332 100.744 1.00 65.69 379 ALA A CA 1
ATOM 3103 C C . ALA A 1 379 ? -29.065 -23.229 100.007 1.00 65.69 379 ALA A C 1
ATOM 3105 O O . ALA A 1 379 ? -28.555 -22.650 99.047 1.00 65.69 379 ALA A O 1
ATOM 3106 N N . LEU A 1 380 ? -30.252 -22.853 100.498 1.00 67.44 380 LEU A N 1
ATOM 3107 C CA . LEU A 1 380 ? -31.059 -21.760 99.946 1.00 67.44 380 LEU A CA 1
ATOM 3108 C C . LEU A 1 380 ? -30.315 -20.419 100.027 1.00 67.44 380 LEU A C 1
ATOM 3110 O O . LEU A 1 380 ? -30.243 -19.682 99.046 1.00 67.44 380 LEU A O 1
ATOM 3114 N N . ASN A 1 381 ? -29.688 -20.118 101.167 1.00 70.56 381 ASN A N 1
ATOM 3115 C CA . ASN A 1 381 ? -28.890 -18.902 101.331 1.00 70.56 381 ASN A CA 1
ATOM 3116 C C . ASN A 1 381 ? -27.643 -18.878 100.430 1.00 70.56 381 ASN A C 1
ATOM 3118 O O . ASN A 1 381 ? -27.216 -17.801 100.006 1.00 70.56 381 ASN A O 1
ATOM 3122 N N . ALA A 1 382 ? -27.052 -20.035 100.117 1.00 73.75 382 ALA A N 1
ATOM 3123 C CA . ALA A 1 382 ? -25.960 -20.138 99.151 1.00 73.75 382 ALA A CA 1
ATOM 3124 C C . ALA A 1 382 ? -26.440 -19.871 97.713 1.00 73.75 382 ALA A C 1
ATOM 3126 O O . ALA A 1 382 ? -25.769 -19.157 96.966 1.00 73.75 382 ALA A O 1
ATOM 3127 N N . VAL A 1 383 ? -27.624 -20.371 97.345 1.00 69.25 383 VAL A N 1
ATOM 3128 C CA . VAL A 1 383 ? -28.251 -20.122 96.038 1.00 69.25 383 VAL A CA 1
ATOM 3129 C C . VAL A 1 383 ? -28.683 -18.658 95.890 1.00 69.25 383 VAL A C 1
ATOM 3131 O O . VAL A 1 383 ? -28.397 -18.049 94.863 1.00 69.25 383 VAL A O 1
ATOM 3134 N N . ILE A 1 384 ? -29.260 -18.042 96.928 1.00 70.88 384 ILE A N 1
ATOM 3135 C CA . ILE A 1 384 ? -29.616 -16.610 96.943 1.00 70.88 384 ILE A CA 1
ATOM 3136 C C . ILE A 1 384 ? -28.371 -15.730 96.776 1.00 70.88 384 ILE A C 1
ATOM 3138 O O . ILE A 1 384 ? -28.398 -14.773 96.004 1.00 70.88 384 ILE A O 1
ATOM 3142 N N . ARG A 1 385 ? -27.249 -16.067 97.428 1.00 73.69 385 ARG A N 1
ATOM 3143 C CA . ARG A 1 385 ? -25.972 -15.365 97.203 1.00 73.69 385 ARG A CA 1
ATOM 3144 C C . ARG A 1 385 ? -25.453 -15.553 95.779 1.00 73.69 385 ARG A C 1
ATOM 3146 O O . ARG A 1 385 ? -24.962 -14.598 95.189 1.00 73.69 385 ARG A O 1
ATOM 3153 N N . LYS A 1 386 ? -25.595 -16.752 95.205 1.00 74.12 386 LYS A N 1
ATOM 3154 C CA . LYS A 1 386 ? -25.246 -17.026 93.802 1.00 74.12 386 LYS A CA 1
ATOM 3155 C C . LYS A 1 386 ? -26.089 -16.192 92.832 1.00 74.12 386 LYS A C 1
ATOM 3157 O O . LYS A 1 386 ? -25.522 -15.591 91.928 1.00 74.12 386 LYS A O 1
ATOM 3162 N N . ILE A 1 387 ? -27.404 -16.091 93.051 1.00 72.69 387 ILE A N 1
ATOM 3163 C CA . ILE A 1 387 ? -28.300 -15.217 92.274 1.00 72.69 387 ILE A CA 1
ATOM 3164 C C . ILE A 1 387 ? -27.891 -13.752 92.437 1.00 72.69 387 ILE A C 1
ATOM 3166 O O . ILE A 1 387 ? -27.790 -13.039 91.443 1.00 72.69 387 ILE A O 1
ATOM 3170 N N . GLY A 1 388 ? -27.618 -13.310 93.667 1.00 69.88 388 GLY A N 1
ATOM 3171 C CA . GLY A 1 388 ? -27.169 -11.947 93.955 1.00 69.88 388 GLY A CA 1
ATOM 3172 C C . GLY A 1 388 ? -25.892 -11.579 93.198 1.00 69.88 388 GLY A C 1
ATOM 3173 O O . GLY A 1 388 ? -25.853 -10.540 92.545 1.00 69.88 388 GLY A O 1
ATOM 3174 N N . ASN A 1 389 ? -24.896 -12.468 93.201 1.00 72.25 389 ASN A N 1
ATOM 3175 C CA . ASN A 1 389 ? -23.627 -12.258 92.500 1.00 72.25 389 ASN A CA 1
ATOM 3176 C C . ASN A 1 389 ? -23.801 -12.254 90.969 1.00 72.25 389 ASN A C 1
ATOM 3178 O O . ASN A 1 389 ? -23.308 -11.352 90.300 1.00 72.25 389 ASN A O 1
ATOM 3182 N N . VAL A 1 390 ? -24.560 -13.208 90.409 1.00 70.50 390 VAL A N 1
ATOM 3183 C CA . VAL A 1 390 ? -24.825 -13.271 88.956 1.00 70.50 390 VAL A CA 1
ATOM 3184 C C . VAL A 1 390 ? -25.651 -12.065 88.480 1.00 70.50 390 VAL A C 1
ATOM 3186 O O . VAL A 1 390 ? -25.428 -11.555 87.384 1.00 70.50 390 VAL A O 1
ATOM 3189 N N . SER A 1 391 ? -26.572 -11.566 89.309 1.00 64.06 391 SER A N 1
ATOM 3190 C CA . SER A 1 391 ? -27.389 -10.382 89.015 1.00 64.06 391 SER A CA 1
ATOM 3191 C C . SER A 1 391 ? -26.571 -9.081 89.063 1.00 64.06 391 SER A C 1
ATOM 3193 O O . SER A 1 391 ? -26.723 -8.218 88.196 1.00 64.06 391 SER A O 1
ATOM 3195 N N . GLN A 1 392 ? -25.622 -8.960 89.999 1.00 65.88 392 GLN A N 1
ATOM 3196 C CA . GLN A 1 392 ? -24.670 -7.841 90.025 1.00 65.88 392 GLN A CA 1
ATOM 3197 C C . GLN A 1 392 ? -23.784 -7.814 88.766 1.00 65.88 392 GLN A C 1
ATOM 3199 O O . GLN A 1 392 ? -23.655 -6.762 88.132 1.00 65.88 392 GLN A O 1
ATOM 3204 N N . ASP A 1 393 ? -23.279 -8.972 88.332 1.00 62.12 393 ASP A N 1
ATOM 3205 C CA . ASP A 1 393 ? -22.451 -9.123 87.121 1.00 62.12 393 ASP A CA 1
ATOM 3206 C C . ASP A 1 393 ? -23.207 -8.866 85.795 1.00 62.12 393 ASP A C 1
ATOM 3208 O O . ASP A 1 393 ? -22.585 -8.608 84.751 1.00 62.12 393 ASP A O 1
ATOM 3212 N N . LEU A 1 394 ? -24.545 -8.928 85.818 1.00 61.41 394 LEU A N 1
ATOM 3213 C CA . LEU A 1 394 ? -25.436 -8.560 84.708 1.00 61.41 394 LEU A CA 1
ATOM 3214 C C . LEU A 1 394 ? -25.666 -7.046 84.619 1.00 61.41 394 LEU A C 1
ATOM 3216 O O . LEU A 1 394 ? -25.744 -6.503 83.515 1.00 61.41 394 LEU A O 1
ATOM 3220 N N . THR A 1 395 ? -25.731 -6.356 85.761 1.00 59.91 395 THR A N 1
ATOM 3221 C CA . THR A 1 395 ? -25.886 -4.890 85.819 1.00 59.91 395 THR A CA 1
ATOM 3222 C C . THR A 1 395 ? -24.580 -4.119 85.602 1.00 59.91 395 THR A C 1
ATOM 3224 O O . THR A 1 395 ? -24.622 -2.957 85.211 1.00 59.91 395 THR A O 1
ATOM 3227 N N . GLY A 1 396 ? -23.420 -4.765 85.777 1.00 52.69 396 GLY A N 1
ATOM 3228 C CA . GLY A 1 396 ? -22.089 -4.157 85.638 1.00 52.69 396 GLY A CA 1
ATOM 3229 C C . GLY A 1 396 ? -21.568 -3.956 84.206 1.00 52.69 396 GLY A C 1
ATOM 3230 O O . GLY A 1 396 ? -20.374 -3.723 84.026 1.00 52.69 396 GLY A O 1
ATOM 3231 N N . VAL A 1 397 ? -22.409 -4.061 83.171 1.00 45.25 397 VAL A N 1
ATOM 3232 C CA . VAL A 1 397 ? -21.998 -3.761 81.787 1.00 45.25 397 VAL A CA 1
ATOM 3233 C C . VAL A 1 397 ? -22.115 -2.254 81.545 1.00 45.25 397 VAL A C 1
ATOM 3235 O O . VAL A 1 397 ? -23.038 -1.788 80.880 1.00 45.25 397 VAL A O 1
ATOM 3238 N N . GLU A 1 398 ? -21.180 -1.478 82.096 1.00 39.62 398 GLU A N 1
ATOM 3239 C CA . GLU A 1 398 ? -20.922 -0.143 81.556 1.00 39.62 398 GLU A CA 1
ATOM 3240 C C . GLU A 1 398 ? -20.203 -0.272 80.202 1.00 39.62 398 GLU A C 1
ATOM 3242 O O . GLU A 1 398 ? -19.260 -1.064 80.068 1.00 39.62 398 GLU A O 1
ATOM 3247 N N . PRO A 1 399 ? -20.612 0.498 79.179 1.00 39.38 399 PRO A N 1
ATOM 3248 C CA . PRO A 1 399 ? -19.890 0.546 77.921 1.00 39.38 399 PRO A CA 1
ATOM 3249 C C . PRO A 1 399 ? -18.532 1.205 78.172 1.00 39.38 399 PRO A C 1
ATOM 3251 O O . PRO A 1 399 ? -18.451 2.404 78.430 1.00 39.38 399 PRO A O 1
ATOM 3254 N N . LYS A 1 400 ? -17.442 0.433 78.088 1.00 38.94 400 LYS A N 1
ATOM 3255 C CA . LYS A 1 400 ? -16.094 1.012 78.046 1.00 38.94 400 LYS A CA 1
ATOM 3256 C C . LYS A 1 400 ? -16.018 1.988 76.862 1.00 38.94 400 LYS A C 1
ATOM 3258 O O . LYS A 1 400 ? -16.247 1.551 75.731 1.00 38.94 400 LYS A O 1
ATOM 3263 N N . PRO A 1 401 ? -15.676 3.270 77.085 1.00 40.03 401 PRO A N 1
ATOM 3264 C CA . PRO A 1 401 ? -15.436 4.192 75.992 1.00 40.03 401 PRO A CA 1
ATOM 3265 C C . PRO A 1 401 ? -14.196 3.727 75.225 1.00 40.03 401 PRO A C 1
ATOM 3267 O O . PRO A 1 401 ? -13.143 3.445 75.801 1.00 40.03 401 PRO A O 1
ATOM 3270 N N . ILE A 1 402 ? -14.361 3.600 73.913 1.00 38.53 402 ILE A N 1
ATOM 3271 C CA . ILE A 1 402 ? -13.287 3.318 72.965 1.00 38.53 402 ILE A CA 1
ATOM 3272 C C . ILE A 1 402 ? -12.329 4.521 73.000 1.00 38.53 402 ILE A C 1
ATOM 3274 O O . ILE A 1 402 ? -12.800 5.650 72.870 1.00 38.53 402 ILE A O 1
ATOM 3278 N N . PRO A 1 403 ? -11.009 4.332 73.177 1.00 39.91 403 PRO A N 1
ATOM 3279 C CA . PRO A 1 403 ? -10.066 5.422 73.003 1.00 39.91 403 PRO A CA 1
ATOM 3280 C C . PRO A 1 403 ? -9.990 5.776 71.514 1.00 39.91 403 PRO A C 1
ATOM 3282 O O . PRO A 1 403 ? -9.638 4.934 70.682 1.00 39.91 403 PRO A O 1
ATOM 3285 N N . ASP A 1 404 ? -10.316 7.028 71.192 1.00 39.94 404 ASP A N 1
ATOM 3286 C CA . ASP A 1 404 ? -10.073 7.633 69.886 1.00 39.94 404 ASP A CA 1
ATOM 3287 C C . ASP A 1 404 ? -8.595 7.472 69.515 1.00 39.94 404 ASP A C 1
ATOM 3289 O O . ASP A 1 404 ? -7.701 8.083 70.100 1.00 39.94 404 ASP A O 1
ATOM 3293 N N . SER A 1 405 ? -8.335 6.634 68.514 1.00 38.97 405 SER A N 1
ATOM 3294 C CA . SER A 1 405 ? -7.046 6.559 67.832 1.00 38.97 405 SER A CA 1
ATOM 3295 C C . SER A 1 405 ? -7.161 7.229 66.468 1.00 38.97 405 SER A C 1
ATOM 3297 O O . SER A 1 405 ? -7.013 6.620 65.413 1.00 38.97 405 SER A O 1
ATOM 3299 N N . THR A 1 406 ? -7.367 8.545 66.482 1.00 42.06 406 THR A N 1
ATOM 3300 C CA . THR A 1 406 ? -6.871 9.410 65.409 1.00 42.06 406 THR A CA 1
ATOM 3301 C C . THR A 1 406 ? -5.345 9.434 65.476 1.00 42.06 406 THR A C 1
ATOM 3303 O O . THR A 1 406 ? -4.746 10.343 66.045 1.00 42.06 406 THR A O 1
ATOM 3306 N N . GLN A 1 407 ? -4.698 8.419 64.902 1.00 36.72 407 GLN A N 1
ATOM 3307 C CA . GLN A 1 407 ? -3.315 8.533 64.449 1.00 36.72 407 GLN A CA 1
ATOM 3308 C C . GLN A 1 407 ? -3.320 8.813 62.950 1.00 36.72 407 GLN A C 1
ATOM 3310 O O . GLN A 1 407 ? -3.449 7.935 62.101 1.00 36.72 407 GLN A O 1
ATOM 3315 N N . THR A 1 408 ? -3.170 10.097 62.650 1.00 38.75 408 THR A N 1
ATOM 3316 C CA . THR A 1 408 ? -2.658 10.615 61.388 1.00 38.75 408 THR A CA 1
ATOM 3317 C C . THR A 1 408 ? -1.326 9.939 61.059 1.00 38.75 408 THR A C 1
ATOM 3319 O O . THR A 1 408 ? -0.284 10.314 61.593 1.00 38.75 408 THR A O 1
ATOM 3322 N N . ALA A 1 409 ? -1.345 8.952 60.167 1.00 31.55 409 ALA A N 1
ATOM 3323 C CA . ALA A 1 409 ? -0.143 8.465 59.505 1.00 31.55 409 ALA A CA 1
ATOM 3324 C C . ALA A 1 409 ? 0.107 9.322 58.255 1.00 31.55 409 ALA A C 1
ATOM 3326 O O . ALA A 1 409 ? -0.384 9.041 57.163 1.00 31.55 409 ALA A O 1
ATOM 3327 N N . SER A 1 410 ? 0.871 10.400 58.429 1.00 41.69 410 SER A N 1
ATOM 3328 C CA . SER A 1 410 ? 1.536 11.095 57.331 1.00 41.69 410 SER A CA 1
ATOM 3329 C C . SER A 1 410 ? 2.634 10.189 56.767 1.00 41.69 410 SER A C 1
ATOM 3331 O O . SER A 1 410 ? 3.738 10.128 57.308 1.00 41.69 410 SER A O 1
ATOM 3333 N N . ALA A 1 411 ? 2.346 9.477 55.680 1.00 33.81 411 ALA A N 1
ATOM 3334 C CA . ALA A 1 411 ? 3.379 8.824 54.887 1.00 33.81 411 ALA A CA 1
ATOM 3335 C C . ALA A 1 411 ? 3.963 9.845 53.898 1.00 33.81 411 ALA A C 1
ATOM 3337 O O . ALA A 1 411 ? 3.436 10.056 52.806 1.00 33.81 411 ALA A O 1
ATOM 3338 N N . GLN A 1 412 ? 5.056 10.496 54.305 1.00 38.19 412 GLN A N 1
ATOM 3339 C CA . GLN A 1 412 ? 6.017 11.089 53.378 1.00 38.19 412 GLN A CA 1
ATOM 3340 C C . GLN A 1 412 ? 6.573 9.974 52.486 1.00 38.19 412 GLN A C 1
ATOM 3342 O O . GLN A 1 412 ? 7.308 9.105 52.950 1.00 38.19 412 GLN A O 1
ATOM 3347 N N . THR A 1 413 ? 6.245 9.995 51.198 1.00 36.00 413 THR A N 1
ATOM 3348 C CA . THR A 1 413 ? 7.015 9.268 50.186 1.00 36.00 413 THR A CA 1
ATOM 3349 C C . THR A 1 413 ? 8.079 10.198 49.624 1.00 36.00 413 THR A C 1
ATOM 3351 O O . THR A 1 413 ? 7.803 11.021 48.750 1.00 36.00 413 THR A O 1
ATOM 3354 N N . ASP A 1 414 ? 9.296 10.047 50.143 1.00 32.38 414 ASP A N 1
ATOM 3355 C CA . ASP A 1 414 ? 10.523 10.558 49.545 1.00 32.38 414 ASP A CA 1
ATOM 3356 C C . ASP A 1 414 ? 10.648 10.078 48.094 1.00 32.38 414 ASP A C 1
ATOM 3358 O O . ASP A 1 414 ? 10.734 8.880 47.802 1.00 32.38 414 ASP A O 1
ATOM 3362 N N . MET A 1 415 ? 10.716 11.035 47.170 1.00 39.03 415 MET A N 1
ATOM 3363 C CA . MET A 1 415 ? 11.123 10.792 45.793 1.00 39.03 415 MET A CA 1
ATOM 3364 C C . MET A 1 415 ? 12.623 10.471 45.751 1.00 39.03 415 MET A C 1
ATOM 3366 O O . MET A 1 415 ? 13.459 11.355 45.584 1.00 39.03 415 MET A O 1
ATOM 3370 N N . LYS A 1 416 ? 12.982 9.187 45.856 1.00 35.59 416 LYS A N 1
ATOM 3371 C CA . LYS A 1 416 ? 14.281 8.689 45.382 1.00 35.59 416 LYS A CA 1
ATOM 3372 C C . LYS A 1 416 ? 14.148 8.232 43.934 1.00 35.59 416 LYS A C 1
ATOM 3374 O O . LYS A 1 416 ? 13.705 7.124 43.638 1.00 35.59 416 LYS A O 1
ATOM 3379 N N . THR A 1 417 ? 14.576 9.108 43.033 1.00 43.75 417 THR A N 1
ATOM 3380 C CA . THR A 1 417 ? 14.896 8.842 41.629 1.00 43.75 417 THR A CA 1
ATOM 3381 C C . THR A 1 417 ? 15.971 7.755 41.525 1.00 43.75 417 THR A C 1
ATOM 3383 O O . THR A 1 417 ? 17.168 8.022 41.451 1.00 43.75 417 THR A O 1
ATOM 3386 N N . ARG A 1 418 ? 15.553 6.486 41.513 1.00 34.34 418 ARG A N 1
ATOM 3387 C CA . ARG A 1 418 ? 16.427 5.367 41.145 1.00 34.34 418 ARG A CA 1
ATOM 3388 C C . ARG A 1 418 ? 16.327 5.172 39.635 1.00 34.34 418 ARG A C 1
ATOM 3390 O O . ARG A 1 418 ? 15.412 4.524 39.135 1.00 34.34 418 ARG A O 1
ATOM 3397 N N . GLY A 1 419 ? 17.255 5.799 38.914 1.00 36.03 419 GLY A N 1
ATOM 3398 C CA . GLY A 1 419 ? 17.421 5.626 37.477 1.00 36.03 419 GLY A CA 1
ATOM 3399 C C . GLY A 1 419 ? 17.649 4.156 37.133 1.00 36.03 419 GLY A C 1
ATOM 3400 O O . GLY A 1 419 ? 18.698 3.591 37.439 1.00 36.03 419 GLY A O 1
ATOM 3401 N N . PHE A 1 420 ? 16.665 3.543 36.481 1.00 32.38 420 PHE A N 1
ATOM 3402 C CA . PHE A 1 420 ? 16.849 2.291 35.762 1.00 32.38 420 PHE A CA 1
ATOM 3403 C C . PHE A 1 420 ? 17.592 2.609 34.462 1.00 32.38 420 PHE A C 1
ATOM 3405 O O . PHE A 1 420 ? 16.997 2.943 33.438 1.00 32.38 420 PHE A O 1
ATOM 3412 N N . VAL A 1 421 ? 18.921 2.531 34.512 1.00 38.75 421 VAL A N 1
ATOM 3413 C CA . VAL A 1 421 ? 19.745 2.427 33.308 1.00 38.75 421 VAL A CA 1
ATOM 3414 C C . VAL A 1 421 ? 19.482 1.044 32.727 1.00 38.75 421 VAL A C 1
ATOM 3416 O O . VAL A 1 421 ? 19.979 0.030 33.212 1.00 38.75 421 VAL A O 1
ATOM 3419 N N . CYS A 1 422 ? 18.640 1.011 31.701 1.00 35.81 422 CYS A N 1
ATOM 3420 C CA . CYS A 1 422 ? 18.443 -0.151 30.857 1.00 35.81 422 CYS A CA 1
ATOM 3421 C C . CYS A 1 422 ? 19.778 -0.447 30.154 1.00 35.81 422 CYS A C 1
ATOM 3423 O O . CYS A 1 422 ? 20.171 0.254 29.222 1.00 35.81 422 CYS A O 1
ATOM 3425 N N . SER A 1 423 ? 20.494 -1.479 30.602 1.00 45.12 423 SER A N 1
ATOM 3426 C CA . SER A 1 423 ? 21.621 -2.078 29.884 1.00 45.12 423 SER A CA 1
ATOM 3427 C C . SER A 1 423 ? 21.097 -2.890 28.693 1.00 45.12 423 SER A C 1
ATOM 3429 O O . SER A 1 423 ? 21.208 -4.112 28.615 1.00 45.12 423 SER A O 1
ATOM 3431 N N . GLY A 1 424 ? 20.492 -2.185 27.737 1.00 38.28 424 GLY A N 1
ATOM 3432 C CA . GLY A 1 424 ? 20.120 -2.732 26.443 1.00 38.28 424 GLY A CA 1
ATOM 3433 C C . GLY A 1 424 ? 21.377 -2.970 25.618 1.00 38.28 424 GLY A C 1
ATOM 3434 O O . GLY A 1 424 ? 21.917 -2.045 25.012 1.00 38.28 424 GLY A O 1
ATOM 3435 N N . LYS A 1 425 ? 21.851 -4.218 25.590 1.00 55.22 425 LYS A N 1
ATOM 3436 C CA . LYS A 1 425 ? 22.814 -4.676 24.582 1.00 55.22 425 LYS A CA 1
ATOM 3437 C C . LYS A 1 425 ? 22.254 -4.315 23.193 1.00 55.22 425 LYS A C 1
ATOM 3439 O O . LYS A 1 425 ? 21.095 -4.633 22.922 1.00 55.22 425 LYS A O 1
ATOM 3444 N N . PRO A 1 426 ? 23.022 -3.642 22.319 1.00 43.69 426 PRO A N 1
ATOM 3445 C CA . PRO A 1 426 ? 22.523 -3.241 21.013 1.00 43.69 426 PRO A CA 1
ATOM 3446 C C . PRO A 1 426 ? 22.205 -4.482 20.174 1.00 43.69 426 PRO A C 1
ATOM 3448 O O . PRO A 1 426 ? 23.042 -5.367 20.004 1.00 43.69 426 PRO A O 1
ATOM 3451 N N . SER A 1 427 ? 20.980 -4.527 19.651 1.00 53.53 427 SER A N 1
ATOM 3452 C CA . SER A 1 427 ? 20.542 -5.503 18.653 1.00 53.53 427 SER A CA 1
ATOM 3453 C C . SER A 1 427 ? 21.538 -5.574 17.487 1.00 53.53 427 SER A C 1
ATOM 3455 O O . SER A 1 427 ? 22.049 -4.546 17.029 1.00 53.53 427 SER A O 1
ATOM 3457 N N . ALA A 1 428 ? 21.786 -6.788 16.981 1.00 54.66 428 ALA A N 1
ATOM 3458 C CA . ALA A 1 428 ? 22.700 -7.089 15.872 1.00 54.66 428 ALA A CA 1
ATOM 3459 C C . ALA A 1 428 ? 22.437 -6.249 14.602 1.00 54.66 428 ALA A C 1
ATOM 3461 O O . ALA A 1 428 ? 23.333 -6.043 13.781 1.00 54.66 428 ALA A O 1
ATOM 3462 N N . VAL A 1 429 ? 21.234 -5.686 14.477 1.00 53.56 429 VAL A N 1
ATOM 3463 C CA . VAL A 1 429 ? 20.824 -4.808 13.377 1.00 53.56 429 VAL A CA 1
ATOM 3464 C C . VAL A 1 429 ? 21.561 -3.458 13.413 1.00 53.56 429 VAL A C 1
ATOM 3466 O O . VAL A 1 429 ? 21.965 -2.942 12.372 1.00 53.56 429 VAL A O 1
ATOM 3469 N N . THR A 1 430 ? 21.850 -2.907 14.596 1.00 49.50 430 THR A N 1
ATOM 3470 C CA . THR A 1 430 ? 22.531 -1.604 14.731 1.00 49.50 430 THR A CA 1
ATOM 3471 C C . THR A 1 430 ? 24.043 -1.707 14.475 1.00 49.50 430 THR A C 1
ATOM 3473 O O . THR A 1 430 ? 24.671 -0.743 14.029 1.00 49.50 430 THR A O 1
ATOM 3476 N N . ALA A 1 431 ? 24.632 -2.890 14.687 1.00 50.91 431 ALA A N 1
ATOM 3477 C CA . ALA A 1 431 ? 26.022 -3.191 14.330 1.00 50.91 431 ALA A CA 1
ATOM 3478 C C . ALA A 1 431 ? 26.196 -3.419 12.814 1.00 50.91 431 ALA A C 1
ATOM 3480 O O . ALA A 1 431 ? 27.185 -2.964 12.234 1.00 50.91 431 ALA A O 1
ATOM 3481 N N . ALA A 1 432 ? 25.210 -4.033 12.149 1.00 54.81 432 ALA A N 1
ATOM 3482 C CA . ALA A 1 432 ? 25.212 -4.227 10.697 1.00 54.81 432 ALA A CA 1
ATOM 3483 C C . ALA A 1 432 ? 25.121 -2.897 9.923 1.00 54.81 432 ALA A C 1
ATOM 3485 O O . ALA A 1 432 ? 25.857 -2.690 8.959 1.00 54.81 432 ALA A O 1
ATOM 3486 N N . VAL A 1 433 ? 24.309 -1.943 10.398 1.00 57.56 433 VAL A N 1
ATOM 3487 C CA . VAL A 1 433 ? 24.171 -0.614 9.767 1.00 57.56 433 VAL A CA 1
ATOM 3488 C C . VAL A 1 433 ? 25.444 0.236 9.914 1.00 57.56 433 VAL A C 1
ATOM 3490 O O . VAL A 1 433 ? 25.807 0.966 8.991 1.00 57.56 433 VAL A O 1
ATOM 3493 N N . ARG A 1 434 ? 26.190 0.110 11.024 1.00 55.59 434 ARG A N 1
ATOM 3494 C CA . ARG A 1 434 ? 27.498 0.783 11.172 1.00 55.59 434 ARG A CA 1
ATOM 3495 C C . ARG A 1 434 ? 28.603 0.130 10.333 1.00 55.59 434 ARG A C 1
ATOM 3497 O O . ARG A 1 434 ? 29.460 0.853 9.833 1.00 55.59 434 ARG A O 1
ATOM 3504 N N . LYS A 1 435 ? 28.554 -1.189 10.105 1.00 56.62 435 LYS A N 1
ATOM 3505 C CA . LYS A 1 435 ? 29.509 -1.900 9.233 1.00 56.62 435 LYS A CA 1
ATOM 3506 C C . LYS A 1 435 ? 29.260 -1.622 7.741 1.00 56.62 435 LYS A C 1
ATOM 3508 O O . LYS A 1 435 ? 30.217 -1.422 7.001 1.00 56.62 435 LYS A O 1
ATOM 3513 N N . ALA A 1 436 ? 27.999 -1.485 7.320 1.00 54.25 436 ALA A N 1
ATOM 3514 C CA . ALA A 1 436 ? 27.639 -1.112 5.947 1.00 54.25 436 ALA A CA 1
ATOM 3515 C C . ALA A 1 436 ? 27.997 0.350 5.604 1.00 54.25 436 ALA A C 1
ATOM 3517 O O . ALA A 1 436 ? 28.401 0.649 4.483 1.00 54.25 436 ALA A O 1
ATOM 3518 N N . ARG A 1 437 ? 27.926 1.272 6.577 1.00 49.91 437 ARG A N 1
ATOM 3519 C CA . ARG A 1 437 ? 28.278 2.689 6.363 1.00 49.91 437 ARG A CA 1
ATOM 3520 C C . ARG A 1 437 ? 29.792 2.949 6.309 1.00 49.91 437 ARG A C 1
ATOM 3522 O O . ARG A 1 437 ? 30.200 3.968 5.762 1.00 49.91 437 ARG A O 1
ATOM 3529 N N . ALA A 1 438 ? 30.613 2.038 6.839 1.00 50.06 438 ALA A N 1
ATOM 3530 C CA . ALA A 1 438 ? 32.074 2.099 6.738 1.00 50.06 438 ALA A CA 1
ATOM 3531 C C . ALA A 1 438 ? 32.610 1.550 5.399 1.00 50.06 438 ALA A C 1
ATOM 3533 O O . ALA A 1 438 ? 33.658 1.993 4.948 1.00 50.06 438 ALA A O 1
ATOM 3534 N N . GLN A 1 439 ? 31.877 0.653 4.726 1.00 52.06 439 GLN A N 1
ATOM 3535 C CA . GLN A 1 439 ? 32.273 0.096 3.420 1.00 52.06 439 GLN A CA 1
ATOM 3536 C C . GLN A 1 439 ? 31.895 0.976 2.217 1.00 52.06 439 GLN A C 1
ATOM 3538 O O . GLN A 1 439 ? 32.396 0.760 1.122 1.00 52.06 439 GLN A O 1
ATOM 3543 N N . ALA A 1 440 ? 31.055 1.997 2.407 1.00 49.44 440 ALA A N 1
ATOM 3544 C CA . ALA A 1 440 ? 30.626 2.899 1.334 1.00 49.44 440 ALA A CA 1
ATOM 3545 C C . ALA A 1 440 ? 31.550 4.117 1.120 1.00 49.44 440 ALA A C 1
ATOM 3547 O O . ALA A 1 440 ? 31.245 4.967 0.287 1.00 49.44 440 ALA A O 1
ATOM 3548 N N . LYS A 1 441 ? 32.644 4.248 1.885 1.00 51.22 441 LYS A N 1
ATOM 3549 C CA . LYS A 1 441 ? 33.557 5.404 1.808 1.00 51.22 441 LYS A CA 1
ATOM 3550 C C . LYS A 1 441 ? 34.905 5.129 1.137 1.00 51.22 441 LYS A C 1
ATOM 3552 O O . LYS A 1 441 ? 35.693 6.060 1.058 1.00 51.22 441 LYS A O 1
ATOM 3557 N N . ASP A 1 442 ? 35.150 3.920 0.631 1.00 52.91 442 ASP A N 1
ATOM 3558 C CA . ASP A 1 442 ? 36.493 3.534 0.167 1.00 52.91 442 ASP A CA 1
ATOM 3559 C C . ASP A 1 442 ? 36.503 2.733 -1.147 1.00 52.91 442 ASP A C 1
ATOM 3561 O O . ASP A 1 442 ? 37.307 1.830 -1.360 1.00 52.91 442 ASP A O 1
ATOM 3565 N N . THR A 1 443 ? 35.590 3.055 -2.062 1.00 54.72 443 THR A N 1
ATOM 3566 C CA . THR A 1 443 ? 35.598 2.497 -3.422 1.00 54.72 443 THR A CA 1
ATOM 3567 C C . THR A 1 443 ? 35.858 3.597 -4.435 1.00 54.72 443 THR A C 1
ATOM 3569 O O . THR A 1 443 ? 34.987 3.953 -5.229 1.00 54.72 443 THR A O 1
ATOM 3572 N N . ASP A 1 444 ? 37.071 4.143 -4.397 1.00 57.59 444 ASP A N 1
ATOM 3573 C CA . ASP A 1 444 ? 37.597 4.922 -5.510 1.00 57.59 444 ASP A CA 1
ATOM 3574 C C . ASP A 1 444 ? 38.009 3.934 -6.615 1.00 57.59 444 ASP A C 1
ATOM 3576 O O . ASP A 1 444 ? 39.015 3.225 -6.530 1.00 57.59 444 ASP A O 1
ATOM 3580 N N . PHE A 1 445 ? 37.155 3.815 -7.635 1.00 58.12 445 PHE A N 1
ATOM 3581 C CA . PHE A 1 445 ? 37.211 2.792 -8.692 1.00 58.12 445 PHE A CA 1
ATOM 3582 C C . PHE A 1 445 ? 38.540 2.795 -9.478 1.00 58.12 445 PHE A C 1
ATOM 3584 O O . PHE A 1 445 ? 38.893 1.819 -10.137 1.00 58.12 445 PHE A O 1
ATOM 3591 N N . ARG A 1 446 ? 39.313 3.883 -9.367 1.00 62.69 446 ARG A N 1
ATOM 3592 C CA . ARG A 1 446 ? 40.624 4.082 -10.003 1.00 62.69 446 ARG A CA 1
ATOM 3593 C C . ARG A 1 446 ? 41.749 3.221 -9.413 1.00 62.69 446 ARG A C 1
ATOM 3595 O O . ARG A 1 446 ? 42.751 3.024 -10.094 1.00 62.69 446 ARG A O 1
ATOM 3602 N N . ASN A 1 447 ? 41.585 2.679 -8.202 1.00 57.69 447 ASN A N 1
ATOM 3603 C CA . ASN A 1 447 ? 42.605 1.857 -7.530 1.00 57.69 447 ASN A CA 1
ATOM 3604 C C . ASN A 1 447 ? 42.391 0.340 -7.668 1.00 57.69 447 ASN A C 1
ATOM 3606 O O . ASN A 1 447 ? 43.123 -0.441 -7.059 1.00 57.69 447 ASN A O 1
ATOM 3610 N N . GLN A 1 448 ? 41.419 -0.110 -8.469 1.00 65.69 448 GLN A N 1
ATOM 3611 C CA . GLN A 1 448 ? 41.256 -1.540 -8.725 1.00 65.69 448 GLN A CA 1
ATOM 3612 C C . GLN A 1 448 ? 42.329 -2.063 -9.704 1.00 65.69 448 GLN A C 1
ATOM 3614 O O . GLN A 1 448 ? 42.574 -1.439 -10.742 1.00 65.69 448 GLN A O 1
ATOM 3619 N N . PRO A 1 449 ? 42.942 -3.232 -9.431 1.00 66.62 449 PRO A N 1
ATOM 3620 C CA . PRO A 1 449 ? 44.023 -3.792 -10.251 1.00 66.62 449 PRO A CA 1
ATOM 3621 C C . PRO A 1 449 ? 43.592 -4.125 -11.691 1.00 66.62 449 PRO A C 1
ATOM 3623 O O . PRO A 1 449 ? 44.427 -4.183 -12.594 1.00 66.62 449 PRO A O 1
ATOM 3626 N N . GLU A 1 450 ? 42.292 -4.296 -11.935 1.00 62.00 450 GLU A N 1
ATOM 3627 C CA . GLU A 1 450 ? 41.729 -4.499 -13.274 1.00 62.00 450 GLU A CA 1
ATOM 3628 C C . GLU A 1 450 ? 41.634 -3.193 -14.082 1.00 62.00 450 GLU A C 1
ATOM 3630 O O . GLU A 1 450 ? 41.872 -3.211 -15.290 1.00 62.00 450 GLU A O 1
ATOM 3635 N N . TYR A 1 451 ? 41.411 -2.042 -13.434 1.00 62.78 451 TYR A N 1
ATOM 3636 C CA . TYR A 1 451 ? 41.357 -0.734 -14.105 1.00 62.78 451 TYR A CA 1
ATOM 3637 C C . TYR A 1 451 ? 42.752 -0.277 -14.574 1.00 62.78 451 TYR A C 1
ATOM 3639 O O . TYR A 1 451 ? 42.908 0.232 -15.687 1.00 62.78 451 TYR A O 1
ATOM 3647 N N . GLN A 1 452 ? 43.800 -0.556 -13.785 1.00 61.72 452 GLN A N 1
ATOM 3648 C CA . GLN A 1 452 ? 45.196 -0.299 -14.175 1.00 61.72 452 GLN A CA 1
ATOM 3649 C C . GLN A 1 452 ? 45.672 -1.175 -15.347 1.00 61.72 452 GLN A C 1
ATOM 3651 O O . GLN A 1 452 ? 46.542 -0.747 -16.106 1.00 61.72 452 GLN A O 1
ATOM 3656 N N . ARG A 1 453 ? 45.089 -2.365 -15.561 1.00 64.31 453 ARG A N 1
ATOM 3657 C CA . ARG A 1 453 ? 45.424 -3.212 -16.723 1.00 64.31 453 ARG A CA 1
ATOM 3658 C C . ARG A 1 453 ? 44.879 -2.677 -18.043 1.00 64.31 453 ARG A C 1
ATOM 3660 O O . ARG A 1 453 ? 45.515 -2.894 -19.072 1.00 64.31 453 ARG A O 1
ATOM 3667 N N . ILE A 1 454 ? 43.722 -2.017 -18.018 1.00 59.44 454 ILE A N 1
ATOM 3668 C CA . ILE A 1 454 ? 43.019 -1.581 -19.233 1.00 59.44 454 ILE A CA 1
ATOM 3669 C C . ILE A 1 454 ? 43.435 -0.158 -19.633 1.00 59.44 454 ILE A C 1
ATOM 3671 O O . ILE A 1 454 ? 43.587 0.112 -20.821 1.00 59.44 454 ILE A O 1
ATOM 3675 N N . PHE A 1 455 ? 43.698 0.726 -18.663 1.00 58.91 455 PHE A N 1
ATOM 3676 C CA . PHE A 1 455 ? 43.940 2.153 -18.927 1.00 58.91 455 PHE A CA 1
ATOM 3677 C C . PHE A 1 455 ? 45.308 2.681 -18.453 1.00 58.91 455 PHE A C 1
ATOM 3679 O O . PHE A 1 455 ? 45.651 3.822 -18.735 1.00 58.91 455 PHE A O 1
ATOM 3686 N N . GLY A 1 456 ? 46.129 1.872 -17.773 1.00 49.22 456 GLY A N 1
ATOM 3687 C CA . GLY A 1 456 ? 47.412 2.298 -17.188 1.00 49.22 456 GLY A CA 1
ATOM 3688 C C . GLY A 1 456 ? 48.625 2.308 -18.129 1.00 49.22 456 GLY A C 1
ATOM 3689 O O . GLY A 1 456 ? 49.756 2.220 -17.652 1.00 49.22 456 GLY A O 1
ATOM 3690 N N . LYS A 1 457 ? 48.439 2.371 -19.453 1.00 53.09 457 LYS A N 1
ATOM 3691 C CA . LYS A 1 457 ? 49.551 2.428 -20.421 1.00 53.09 457 LYS A CA 1
ATOM 3692 C C . LYS A 1 457 ? 49.646 3.800 -21.082 1.00 53.09 457 LYS A C 1
ATOM 3694 O O . LYS A 1 457 ? 49.383 3.939 -22.270 1.00 53.09 457 LYS A O 1
ATOM 3699 N N . GLU A 1 458 ? 50.106 4.789 -20.323 1.00 43.75 458 GLU A N 1
ATOM 3700 C CA . GLU A 1 458 ? 50.691 5.997 -20.904 1.00 43.75 458 GLU A CA 1
ATOM 3701 C C . GLU A 1 458 ? 52.213 5.830 -21.041 1.00 43.75 458 GLU A C 1
ATOM 3703 O O . GLU A 1 458 ? 52.973 5.710 -20.080 1.00 43.75 458 GLU A O 1
ATOM 3708 N N . SER A 1 459 ? 52.609 5.718 -22.308 1.00 44.50 459 SER A N 1
ATOM 3709 C CA . SER A 1 459 ? 53.891 6.050 -22.933 1.00 44.50 459 SER A CA 1
ATOM 3710 C C . SER A 1 459 ? 55.051 6.502 -22.030 1.00 44.50 459 SER A C 1
ATOM 3712 O O . SER A 1 459 ? 55.205 7.683 -21.723 1.00 44.50 459 SER A O 1
ATOM 3714 N N . LYS A 1 460 ? 56.000 5.592 -21.784 1.00 42.16 460 LYS A N 1
ATOM 3715 C CA . LYS A 1 460 ? 57.413 5.979 -21.670 1.00 42.16 460 LYS A CA 1
ATOM 3716 C C . LYS A 1 460 ? 57.969 6.167 -23.082 1.00 42.16 460 LYS A C 1
ATOM 3718 O O . LYS A 1 460 ? 58.097 5.200 -23.828 1.00 42.16 460 LYS A O 1
ATOM 3723 N N . SER A 1 461 ? 58.271 7.412 -23.447 1.00 40.75 461 SER A N 1
ATOM 3724 C CA . SER A 1 461 ? 58.979 7.740 -24.689 1.00 40.75 461 SER A CA 1
ATOM 3725 C C . SER A 1 461 ? 60.413 7.193 -24.659 1.00 40.75 461 SER A C 1
ATOM 3727 O O . SER A 1 461 ? 61.068 7.326 -23.618 1.00 40.75 461 SER A O 1
ATOM 3729 N N . PRO A 1 462 ? 60.950 6.671 -25.773 1.00 41.41 462 PRO A N 1
ATOM 3730 C CA . PRO A 1 462 ? 62.381 6.538 -25.951 1.00 41.41 462 PRO A CA 1
ATOM 3731 C C . PRO A 1 462 ? 62.922 7.652 -26.862 1.00 41.41 462 PRO A C 1
ATOM 3733 O O . PRO A 1 462 ? 62.546 7.771 -28.021 1.00 41.41 462 PRO A O 1
ATOM 3736 N N . GLY A 1 463 ? 63.868 8.417 -26.317 1.00 35.75 463 GLY A N 1
ATOM 3737 C CA . GLY A 1 463 ? 65.152 8.664 -26.973 1.00 35.75 463 GLY A CA 1
ATOM 3738 C C . GLY A 1 463 ? 65.181 9.579 -28.197 1.00 35.75 463 GLY A C 1
ATOM 3739 O O . GLY A 1 463 ? 65.136 9.122 -29.333 1.00 35.75 463 GLY A O 1
ATOM 3740 N N . ASN A 1 464 ? 65.463 10.858 -27.942 1.00 43.75 464 ASN A N 1
ATOM 3741 C CA . ASN A 1 464 ? 66.117 11.763 -28.886 1.00 43.75 464 ASN A CA 1
ATOM 3742 C C . ASN A 1 464 ? 67.401 11.130 -29.460 1.00 43.75 464 ASN A C 1
ATOM 3744 O O . ASN A 1 464 ? 68.397 10.988 -28.746 1.00 43.75 464 ASN A O 1
ATOM 3748 N N . ALA A 1 465 ? 67.405 10.831 -30.760 1.00 39.72 465 ALA A N 1
ATOM 3749 C CA . ALA A 1 465 ? 68.610 10.555 -31.534 1.00 39.72 465 ALA A CA 1
ATOM 3750 C C . ALA A 1 465 ? 68.850 11.695 -32.535 1.00 39.72 465 ALA A C 1
ATOM 3752 O O . ALA A 1 465 ? 67.980 12.087 -33.306 1.00 39.72 465 ALA A O 1
ATOM 3753 N N . LYS A 1 466 ? 70.057 12.250 -32.444 1.00 39.06 466 LYS A N 1
ATOM 3754 C CA . LYS A 1 466 ? 70.550 13.479 -33.065 1.00 39.06 466 LYS A CA 1
ATOM 3755 C C . LYS A 1 466 ? 70.580 13.398 -34.595 1.00 39.06 466 LYS A C 1
ATOM 3757 O O . LYS A 1 466 ? 71.210 12.510 -35.163 1.00 39.06 466 LYS A O 1
ATOM 3762 N N . THR A 1 467 ? 70.003 14.402 -35.247 1.00 36.84 467 THR A N 1
ATOM 3763 C CA . THR A 1 467 ? 70.144 14.669 -36.681 1.00 36.84 467 THR A CA 1
ATOM 3764 C C . THR A 1 467 ? 71.576 15.118 -36.983 1.00 36.84 467 THR A C 1
ATOM 3766 O O . THR A 1 467 ? 72.037 16.153 -36.502 1.00 36.84 467 THR A O 1
ATOM 3769 N N . LYS A 1 468 ? 72.301 14.321 -37.771 1.00 42.34 468 LYS A N 1
ATOM 3770 C CA . LYS A 1 468 ? 73.635 14.640 -38.289 1.00 42.34 468 LYS A CA 1
ATOM 3771 C C . LYS A 1 468 ? 73.458 15.419 -39.594 1.00 42.34 468 LYS A C 1
ATOM 3773 O O . LYS A 1 468 ? 73.007 14.866 -40.590 1.00 42.34 468 LYS A O 1
ATOM 3778 N N . VAL A 1 469 ? 73.788 16.708 -39.571 1.00 40.88 469 VAL A N 1
ATOM 3779 C CA . VAL A 1 469 ? 73.868 17.564 -40.763 1.00 40.88 469 VAL A CA 1
ATOM 3780 C C . VAL A 1 469 ? 75.035 17.081 -41.623 1.00 40.88 469 VAL A C 1
ATOM 3782 O O . VAL A 1 469 ? 76.187 17.144 -41.194 1.00 40.88 469 VAL A O 1
ATOM 3785 N N . VAL A 1 470 ? 74.743 16.604 -42.834 1.00 41.06 470 VAL A N 1
ATOM 3786 C CA . VAL A 1 470 ? 75.744 16.386 -43.884 1.00 41.06 470 VAL A CA 1
ATOM 3787 C C . VAL A 1 470 ? 75.535 17.447 -44.956 1.00 41.06 470 VAL A C 1
ATOM 3789 O O . VAL A 1 470 ? 74.538 17.474 -45.669 1.00 41.06 470 VAL A O 1
ATOM 3792 N N . ARG A 1 471 ? 76.511 18.350 -45.010 1.00 40.41 471 ARG A N 1
ATOM 3793 C CA . ARG A 1 471 ? 76.723 19.375 -46.025 1.00 40.41 471 ARG A CA 1
ATOM 3794 C C . ARG A 1 471 ? 77.221 18.693 -47.299 1.00 40.41 471 ARG A C 1
ATOM 3796 O O . ARG A 1 471 ? 78.279 18.072 -47.266 1.00 40.41 471 ARG A O 1
ATOM 3803 N N . ILE A 1 472 ? 76.507 18.849 -48.411 1.00 43.78 472 ILE A N 1
ATOM 3804 C CA . ILE A 1 472 ? 77.047 18.587 -49.751 1.00 43.78 472 ILE A CA 1
ATOM 3805 C C . ILE A 1 472 ? 77.003 19.898 -50.533 1.00 43.78 472 ILE A C 1
ATOM 3807 O O . ILE A 1 472 ? 75.943 20.452 -50.807 1.00 43.78 472 ILE A O 1
ATOM 3811 N N . GLN A 1 473 ? 78.198 20.405 -50.829 1.00 44.34 473 GLN A N 1
ATOM 3812 C CA . GLN A 1 473 ? 78.467 21.402 -51.859 1.00 44.34 473 GLN A CA 1
ATOM 3813 C C . GLN A 1 473 ? 78.302 20.767 -53.246 1.00 44.34 473 GLN A C 1
ATOM 3815 O O . GLN A 1 473 ? 78.715 19.624 -53.424 1.00 44.34 473 GLN A O 1
ATOM 3820 N N . ARG A 1 474 ? 77.802 21.538 -54.220 1.00 39.25 474 ARG A N 1
ATOM 3821 C CA . ARG A 1 474 ? 78.204 21.549 -55.647 1.00 39.25 474 ARG A CA 1
ATOM 3822 C C . ARG A 1 474 ? 77.478 22.723 -56.327 1.00 39.25 474 ARG A C 1
ATOM 3824 O O . ARG A 1 474 ? 76.261 22.796 -56.271 1.00 39.25 474 ARG A O 1
ATOM 3831 N N . THR A 1 475 ? 78.174 23.822 -56.624 1.00 44.34 475 THR A N 1
ATOM 3832 C CA . THR A 1 475 ? 78.827 24.146 -57.914 1.00 44.34 475 THR A CA 1
ATOM 3833 C C . THR A 1 475 ? 77.857 24.303 -59.093 1.00 44.34 475 THR A C 1
ATOM 3835 O O . THR A 1 475 ? 77.392 23.306 -59.629 1.00 44.34 475 THR A O 1
ATOM 3838 N N . GLY A 1 476 ? 77.679 25.558 -59.526 1.00 48.41 476 GLY A N 1
ATOM 3839 C CA . GLY A 1 476 ? 77.683 25.986 -60.931 1.00 48.41 476 GLY A CA 1
ATOM 3840 C C . GLY A 1 476 ? 76.470 25.672 -61.810 1.00 48.41 476 GLY A C 1
ATOM 3841 O O . GLY A 1 476 ? 76.375 24.580 -62.364 1.00 48.41 476 GLY A O 1
ATOM 3842 N N . LYS A 1 477 ? 75.661 26.700 -62.078 1.00 37.56 477 LYS A N 1
ATOM 3843 C CA . LYS A 1 477 ? 75.622 27.388 -63.379 1.00 37.56 477 LYS A CA 1
ATOM 3844 C C . LYS A 1 477 ? 75.224 28.842 -63.172 1.00 37.56 477 LYS A C 1
ATOM 3846 O O . LYS A 1 477 ? 74.401 29.077 -62.260 1.00 37.56 477 LYS A O 1
#

InterPro domains:
  IPR038844 Cilia- and flagella-associated protein 157 [PTHR31954] (55-441)

pLDDT: mean 76.76, std 19.86, range [31.55, 96.75]

Foldseek 3Di:
DDDDDDDDDDDDDPVVVVVVVVVVVVVVVVVVVVVVVVVVVVVVVVVVVVVVVVVVVVVVVVVVVVVVVVVVVVVVVVVVVVVVVVVVVVVVVVVVVVVVVVVVVVVVVVVVVVVVVVVVVVVVVVVVVVVVVVVVVVVVVVVVVVVVVVVVVVVVVVVVVVVVVVVVVVVVVVVVVVVVVVVVVVVVVVVVVVVCVVPPPPPDPVVVVVVVVVVVVVVVVVVVVVVVVVVVVVVVVVVVVVVVVVVVVVVVVVVVVVVVVVVVVVVVVVVVVVVVVVVVVVVVVVVVVVVVVVVVVVVVVVVVVVVVVVVVVVVVVVVVVVVVVVVVVVVVVVVVVVLVVLVVVLVVLVVVLVVLVVVVVVCVVPPDDPVVVVVSVVVNVVSVVVNVVSVVVNVPPDPDDDPDPPDPPPDDDDDDPPDPPPPPDDDPVVVVVVVVVVVVPPCPVCPDPVNCVPPVDDDDDDDDDDDDDDDDDDDDD

Radius of gyration: 77.58 Å; chains: 1; bounding box: 199×62×207 Å

Organism: NCBI:txid1144522

Sequence (477 aa):
MSNKKESQEGNPKQVTKELELKAAVMSTDIMNQRSTREDAAHLVLQFKRQLQAAALTVEKKAETQQSRIEFLTRTLSSAEKERDRLFNRLRQIQNEVESQKDKYDQQVEAMQYQSREVEQNYKAKIHSALQQLRGLREFQEHKHQMDERMRNLSNQIAKERKERTAELAAIHKKLVAQREYYEHQLASKLSEADEYATKFEDLDLDRATTKIIHETEQRREAIKAENNMAAEVIKRNDQLRHQIQDLEQQCKVLDDSEKNLTTQAVDLKAKLEDTKKKVNESIDMSKARLQQLQERMSNKISDLSKRLEEDRKTKENLTRELALAQHQLAFAEGQRDERLKKDHNLLTVMNEAAIFILTSLELQEKDPSKEEIASHSSALNAVIRKIGNVSQDLTGVEPKPIPDSTQTASAQTDMKTRGFVCSGKPSAVTAAVRKARAQAKDTDFRNQPEYQRIFGKESKSPGNAKTKVVRIQRTGK

Secondary structure (DSSP, 8-state):
-----------TTSHHHHHHHHHHHHHHHHHHHHHHHHHHHHHHHHHHHHHHHHHHHHHHHHHHHHHHHHHHHHHHHHHHHHHHHHHHHHHHHHHHHHHHHHHHHHHHHHHHHHHHHHHHHHHHHHHHHHHHHHHHHHHHHHHHHHHHHHHHHHHHHHHHHHHHHHHHHHHHHHHHHHHHHHHHHHHHHHHHHHHHTTS-TT-SHHHHHHHHHHHHHHHHHHHHHHHHHHHHHHHHHHHHHHHHHHHHHHHHHHHHHHHHHHHHHHHHHHHHHHHHHHHHHHHHHHHHHHHHHHHHHHHHHHHHHHHHHHHHHHHHHHHHHHHHHHHHHHHHHHHHHHHHHHHHHHHHHHHHHHHHHHHHHHHHTT---HHHHHHHHHHHHHHHHHHHHHHHHHHT---PPPP---------------------PPPHHHHHHHHHHHHTT---GGG-HHHHHHH----------------------